Protein AF-A0A6C0AMF6-F1 (afdb_monomer_lite)

InterPro domains:
  IPR001173 Glycosyltransferase 2-like [PF00535] (11-75)
  IPR011990 Tetratricopeptide-like helical domain superfamily [G3DSA:1.25.40.10] (173-311)
  IPR011990 Tetratricopeptide-like helical domain superfamily [SSF48452] (192-302)
  IPR019734 Tetratricopeptide repeat [PS50005] (211-244)
  IPR019734 Tetratricopeptide repeat [SM00028] (211-244)
  IPR019734 Tetratricopeptide repeat [SM00028] (248-281)
  IPR029044 Nucleotide-diphospho-sugar transferases [G3DSA:3.90.550.10] (6-159)
  IPR029044 Nucleotide-diphospho-sugar transferases [SSF53448] (7-107)

Secondary structure (DSSP, 8-state):
---PPPEEEEEEEESS-TTTHHHHHHHHTTT-SEEEEEES---SSHHHHHHHHHHHTT--EEEEE-----HHHHHHHHHHHHHHHHHHTT--GGGEEEEE--TTEEEEESS--GGG--SSEEEEEEE-SS-EEEEEEEEETTS-EEEE-SSS-EEEE--TT-SS-----EEE--TTTEEEEE----TT-TTHHHHHHHHHHHHHHH-TT-HHHHHHHHHHHHHTT-HHHHHHHHHHHHHT---HHHHHHHHHHHHHHHHHTT-HHHHHHHHHHHHHH-TT--HHHHHHHHHHHHTT-HHHHHHHHHHHTTSPP-TT--SS--HHIIIIIHHHHHHHHHHHH-S-HHHHHHHHHHHHHH-TTSTTHHHHHHHGGGTPPBGGGGSEEEE-----BTTBEEEEEEEEEETTTEEEEEEEEESEEE-TT--EEEGGGPPEEEEEEEEEE-TTS-B-S--EE-----GGGGGG--SS-SEESEEEEEEEEETTEEEEEEEESTT-SSSSBEEEEEEEETTTTEEEEEEEEE-SS--SB----EEETTEEEEEETTEEEEEEEES-SS-TTEEEEEEEEEE---GGGGGEEE-S--EEETTEEEEEEEEEE-SSS-EEEEEEEEE-TT--EEEEBPPBBSSSSSSEEEEEEEEETTEEEEEEEETTEEEEEEEEEHHHIIIIIB-----

Sequence (683 aa):
MSKSKIKIILIAIVKNEEHIITRMLDSVIDLVDGICITDTGSTDTTVATIETFACKNNKPCIVYSEPWQNFGYNRSVSFHNSIEFCKRNRFDLEKTYGLLLDADMKLQTISFDRNVLTHDHYYIIQKSTTLEYYNTRLIRLNKPWTCIGVTHEYWMVKNVDDNKNSNVSLGKLEKTSILIIDLGDGGSKHDKFKRDIRLLESGIRDEPCNSRYYFYLAQSYRDTKDYYKAIDTYTKCIDLDDWSEQTWYCYYMISVCWLLLNKYDKFINSCLQAYKFRPSRAEPVYHLVKYLRIQKKYKKAAYYYEIGKSIPFPINDILFIEPDVYTHLFHYEYTIIQYYINKNRLLGLFTTIDYLNKYPDTGESNIVFNNMKYYIPRLLDYGKRIKLEIPNYKNFAASSISLVELYGDRYLGNIRYVNYTINDQGDYLTQNNETIKTLNACVVYDHHFNKLTDISFMKDNLHDLEHVKVETPRIIGIEDVRLFAYRSQIGYTASTVQYSYDDKIRIVNGIYDQISKQFLKNSRVRPPVETLCEKNWIVHKDTVIYKWYPLTLCSFEKLSDDIDIDKQLVVKHIIQTPEIFRYYRGSSNVYEWKGLLWIITHGVEYENPRKYFHQVVVMSLDFEIVNYSMPFYFDKYTIEYCLGLVIRNDYMYATVSSNDRNPFVCKIKLQYFENFLFIFKKN

Radius of gyration: 35.67 Å; chains: 1; bounding box: 81×70×98 Å

Organism: NCBI:txid1070528

pLDDT: mean 92.25, std 9.49, range [32.66, 98.69]

Foldseek 3Di:
DPPPAFAEEEQEEDEQLLPQQVQQCVQCLVPHQAYQYEYQDHPDCNVVSQVVSCVVSVHHYDYHYDHDDADQVSSLVSLVSVVVSCVVVVHDLQRYKYFYDYSQKHKDFQAADSVVPPFQWEWAWEDEPVDTDTATGIGRSVFSWTWDDSPPTHIAGDDPPDPDGDDTGYYYDDPNGMHMYRHPPGPCPPCVLVVLLVSLVVVCVVVVLPLVSLLVNLVSCVVVVVLVSSLVSLVSSLVSVDDLLSNLVSLLVNLVSCVVVVVVVSNLVSLVVSCVSPVLALVSLLVVLVVCVVVVVLVVSVVSLVSSQPRADDPPDDPPHDVCSNQQSSLLSVLSSCLSPPPQLLVSLLSLLVNCLRPVPDPCNVVSVVCNVSRFAAQCVFWDWFAAPDDADDLWFFFFWAWDDDPPQKIKIKTKIWNWFQDQQRDTHHVPPDQIEIWIWIFMAHNSNHTPDDTGTADQDPVLQNVQFDPDASYRGWALWFWDDEPPFIKTKTWDQGRDNPSATWIKIATCDNVNSYGPLIATEDEPDDDRHQDQWEDDHQWIQRAVAQGWIWGWADPDPPDSHYTYTGTDDGHHDRSVSVQKGFAEYWDADPQKTWGKIWGWDPHRQIFIWIKIFIAHPVRHTQWMWRIHHHHDRGPKGWYYWDDDPQWIWIWIGHRSHRIIIIIHGNVCRVPRTISDHPD

Structure (mmCIF, N/CA/C/O backbone):
data_AF-A0A6C0AMF6-F1
#
_entry.id   AF-A0A6C0AMF6-F1
#
loop_
_atom_site.group_PDB
_atom_site.id
_atom_site.type_symbol
_atom_site.label_atom_id
_atom_site.label_alt_id
_atom_site.label_comp_id
_atom_site.label_asym_id
_atom_site.label_entity_id
_atom_site.label_seq_id
_atom_site.pdbx_PDB_ins_code
_atom_site.Cartn_x
_atom_site.Cartn_y
_atom_site.Cartn_z
_atom_site.occupancy
_atom_site.B_iso_or_equiv
_atom_site.auth_seq_id
_atom_site.auth_comp_id
_atom_site.auth_asym_id
_atom_site.auth_atom_id
_atom_site.pdbx_PDB_model_num
ATOM 1 N N . MET A 1 1 ? 14.905 -44.202 -39.975 1.00 35.25 1 MET A N 1
ATOM 2 C CA . MET A 1 1 ? 15.471 -42.835 -39.933 1.00 35.25 1 MET A CA 1
ATOM 3 C C . MET A 1 1 ? 15.423 -42.360 -38.491 1.00 35.25 1 MET A C 1
ATOM 5 O O . MET A 1 1 ? 14.328 -42.218 -37.961 1.00 35.25 1 MET A O 1
ATOM 9 N N . SER A 1 2 ? 16.567 -42.225 -37.811 1.00 34.81 2 SER A N 1
ATOM 10 C CA . SER A 1 2 ? 16.577 -41.650 -36.461 1.00 34.81 2 SER A CA 1
ATOM 11 C C . SER A 1 2 ? 16.070 -40.209 -36.555 1.00 34.81 2 SER A C 1
ATOM 13 O O . SER A 1 2 ? 16.484 -39.464 -37.443 1.00 34.81 2 SER A O 1
ATOM 15 N N . LYS A 1 3 ? 15.122 -39.818 -35.693 1.00 42.66 3 LYS A N 1
ATOM 16 C CA . LYS A 1 3 ? 14.716 -38.412 -35.566 1.00 42.66 3 LYS A CA 1
ATOM 17 C C . LYS A 1 3 ? 15.987 -37.615 -35.262 1.00 42.66 3 LYS A C 1
ATOM 19 O O . LYS A 1 3 ? 16.564 -37.775 -34.190 1.00 42.66 3 LYS A O 1
ATOM 24 N N . SER A 1 4 ? 16.470 -36.821 -36.214 1.00 54.81 4 SER A N 1
ATOM 25 C CA . SER A 1 4 ? 17.646 -35.977 -35.998 1.00 54.81 4 SER A CA 1
ATOM 26 C C . SER A 1 4 ? 17.329 -34.999 -34.863 1.00 54.81 4 SER A C 1
ATOM 28 O O . SER A 1 4 ? 16.398 -34.200 -34.980 1.00 54.81 4 SER A O 1
ATOM 30 N N . LYS A 1 5 ? 18.064 -35.113 -33.759 1.00 84.38 5 LYS A N 1
ATOM 31 C CA . LYS A 1 5 ? 17.848 -34.366 -32.516 1.00 84.38 5 LYS A CA 1
ATOM 32 C C . LYS A 1 5 ? 18.146 -32.874 -32.720 1.00 84.38 5 LYS A C 1
ATOM 34 O O . LYS A 1 5 ? 19.202 -32.549 -33.259 1.00 84.38 5 LYS A O 1
ATOM 39 N N . ILE A 1 6 ? 17.244 -31.992 -32.272 1.00 95.19 6 ILE A N 1
ATOM 40 C CA . ILE A 1 6 ? 17.485 -30.538 -32.226 1.00 95.19 6 ILE A CA 1
ATOM 41 C C . ILE A 1 6 ? 18.705 -30.261 -31.343 1.00 95.19 6 ILE A C 1
ATOM 43 O O . ILE A 1 6 ? 18.809 -30.797 -30.231 1.00 95.19 6 ILE A O 1
ATOM 47 N N . LYS A 1 7 ? 19.612 -29.419 -31.840 1.00 97.19 7 LYS A N 1
ATOM 48 C CA . LYS A 1 7 ? 20.820 -28.999 -31.129 1.00 97.19 7 LYS A CA 1
ATOM 49 C C . LYS A 1 7 ? 20.735 -27.548 -30.683 1.00 97.19 7 LYS A C 1
ATOM 51 O O . LYS A 1 7 ? 20.135 -26.717 -31.362 1.00 97.19 7 LYS A O 1
ATOM 56 N N . ILE A 1 8 ? 21.364 -27.247 -29.554 1.00 98.00 8 ILE A N 1
ATOM 57 C CA . ILE A 1 8 ? 21.510 -25.884 -29.039 1.00 98.00 8 ILE A CA 1
ATOM 58 C C . ILE A 1 8 ? 22.991 -25.634 -28.780 1.00 98.00 8 ILE A C 1
ATOM 60 O O . ILE A 1 8 ? 23.634 -26.441 -28.120 1.00 98.00 8 ILE A O 1
ATOM 64 N N . ILE A 1 9 ? 23.542 -24.531 -29.274 1.00 98.19 9 ILE A N 1
ATOM 65 C CA . ILE A 1 9 ? 24.915 -24.114 -28.969 1.00 98.19 9 ILE A CA 1
ATOM 66 C C . ILE A 1 9 ? 24.898 -22.812 -28.179 1.00 98.19 9 ILE A C 1
ATOM 68 O O . ILE A 1 9 ? 24.081 -21.938 -28.456 1.00 98.19 9 ILE A O 1
ATOM 72 N N . LEU A 1 10 ? 25.789 -22.672 -27.202 1.00 98.56 10 LEU A N 1
ATOM 73 C CA . LEU A 1 10 ? 26.001 -21.388 -26.540 1.00 98.56 10 LEU A CA 1
ATOM 74 C C . LEU A 1 10 ? 26.748 -20.454 -27.495 1.00 98.56 10 LEU A C 1
ATOM 76 O O . LEU A 1 10 ? 27.794 -20.834 -28.017 1.00 98.56 10 LEU A O 1
ATOM 80 N N . ILE A 1 11 ? 26.229 -19.241 -27.673 1.00 98.44 11 ILE A N 1
ATOM 81 C CA . ILE A 1 11 ? 26.896 -18.130 -28.348 1.00 98.44 11 ILE A CA 1
ATOM 82 C C . ILE A 1 11 ? 27.011 -16.985 -27.346 1.00 98.44 11 ILE A C 1
ATOM 84 O O . ILE A 1 11 ? 26.003 -16.460 -26.870 1.00 98.44 11 ILE A O 1
ATOM 88 N N . ALA A 1 12 ? 28.244 -16.586 -27.053 1.00 97.12 12 ALA A N 1
ATOM 89 C CA . ALA A 1 12 ? 28.534 -15.454 -26.182 1.00 97.12 12 ALA A CA 1
ATOM 90 C C . ALA A 1 12 ? 29.716 -14.642 -26.719 1.00 97.12 12 ALA A C 1
ATOM 92 O O . ALA A 1 12 ? 30.576 -15.163 -27.436 1.00 97.12 12 ALA A O 1
ATOM 93 N N . ILE A 1 13 ? 29.754 -13.366 -26.347 1.00 96.25 13 ILE A N 1
ATOM 94 C CA . ILE A 1 13 ? 30.945 -12.521 -26.454 1.00 96.25 13 ILE A CA 1
ATOM 95 C C . ILE A 1 13 ? 31.471 -12.269 -25.041 1.00 96.25 13 ILE A C 1
ATOM 97 O O . ILE A 1 13 ? 30.674 -12.056 -24.129 1.00 96.25 13 ILE A O 1
ATOM 101 N N . VAL A 1 14 ? 32.786 -12.329 -24.839 1.00 95.69 14 VAL A N 1
ATOM 102 C CA . VAL A 1 14 ? 33.391 -12.180 -23.503 1.00 95.69 14 VAL A CA 1
ATOM 103 C C . VAL A 1 14 ? 34.606 -11.261 -23.538 1.00 95.69 14 VAL A C 1
ATOM 105 O O . VAL A 1 14 ? 35.242 -11.091 -24.584 1.00 95.69 14 VAL A O 1
ATOM 108 N N . LYS A 1 15 ? 34.904 -10.650 -22.389 1.00 94.12 15 LYS A N 1
ATOM 109 C CA . LYS A 1 15 ? 36.160 -9.949 -22.125 1.00 94.12 15 LYS A CA 1
ATOM 110 C C . LYS A 1 15 ? 36.400 -9.842 -20.626 1.00 94.12 15 LYS A C 1
ATOM 112 O O . LYS A 1 15 ? 35.666 -9.121 -19.961 1.00 94.12 15 LYS A O 1
ATOM 117 N N . ASN A 1 16 ? 37.466 -10.462 -20.139 1.00 93.94 16 ASN A N 1
ATOM 118 C CA . ASN A 1 16 ? 37.886 -10.404 -18.740 1.00 93.94 16 ASN A CA 1
ATOM 119 C C . ASN A 1 16 ? 36.768 -10.765 -17.739 1.00 93.94 16 ASN A C 1
ATOM 121 O O . ASN A 1 16 ? 36.394 -9.955 -16.893 1.00 93.94 16 ASN A O 1
ATOM 125 N N . GLU A 1 17 ? 36.190 -11.956 -17.883 1.00 94.38 17 GLU A N 1
ATOM 126 C CA . GLU A 1 17 ? 35.068 -12.448 -17.077 1.00 94.38 17 GLU A CA 1
ATOM 127 C C . GLU A 1 17 ? 35.466 -13.658 -16.207 1.00 94.38 17 GLU A C 1
ATOM 129 O O . GLU A 1 17 ? 34.606 -14.461 -15.833 1.00 94.38 17 GLU A O 1
ATOM 134 N N . GLU A 1 18 ? 36.753 -13.822 -15.866 1.00 92.81 18 GLU A N 1
ATOM 135 C CA . GLU A 1 18 ? 37.264 -15.011 -15.159 1.00 92.81 18 GLU A CA 1
ATOM 136 C C . GLU A 1 18 ? 36.521 -15.308 -13.845 1.00 92.81 18 GLU A C 1
ATOM 138 O O . GLU A 1 18 ? 36.325 -16.467 -13.479 1.00 92.81 18 GLU A O 1
ATOM 143 N N . HIS A 1 19 ? 36.038 -14.266 -13.163 1.00 91.88 19 HIS A N 1
ATOM 144 C CA . HIS A 1 19 ? 35.334 -14.380 -11.886 1.00 91.88 19 HIS A CA 1
ATOM 145 C C . HIS A 1 19 ? 33.897 -14.903 -12.003 1.00 91.88 19 HIS A C 1
ATOM 147 O O . HIS A 1 19 ? 33.352 -15.394 -11.014 1.00 91.88 19 HIS A O 1
ATOM 153 N N . ILE A 1 20 ? 33.263 -14.783 -13.175 1.00 93.62 20 ILE A N 1
ATOM 154 C CA . ILE A 1 20 ? 31.831 -15.078 -13.341 1.00 93.62 20 ILE A CA 1
ATOM 155 C C . ILE A 1 20 ? 31.520 -16.067 -14.467 1.00 93.62 20 ILE A C 1
ATOM 157 O O . ILE A 1 20 ? 30.432 -16.646 -14.474 1.00 93.62 20 ILE A O 1
ATOM 161 N N . ILE A 1 21 ? 32.450 -16.304 -15.397 1.00 95.81 21 ILE A N 1
ATOM 162 C CA . ILE A 1 21 ? 32.185 -17.073 -16.620 1.00 95.81 21 ILE A CA 1
ATOM 163 C C . ILE A 1 21 ? 31.711 -18.505 -16.339 1.00 95.81 21 ILE A C 1
ATOM 165 O O . ILE A 1 21 ? 30.806 -19.007 -17.008 1.00 95.81 21 ILE A O 1
ATOM 169 N N . THR A 1 22 ? 32.256 -19.151 -15.305 1.00 96.38 22 THR A N 1
ATOM 170 C CA . THR A 1 22 ? 31.881 -20.516 -14.905 1.00 96.38 22 THR A CA 1
ATOM 171 C C . THR A 1 22 ? 30.421 -20.610 -14.481 1.00 96.38 22 THR A C 1
ATOM 173 O O . THR A 1 22 ? 29.752 -21.567 -14.848 1.00 96.38 22 THR A O 1
ATOM 176 N N . ARG A 1 23 ? 29.875 -19.583 -13.820 1.00 96.56 23 ARG A N 1
ATOM 177 C CA . ARG A 1 23 ? 28.468 -19.541 -13.392 1.00 96.56 23 ARG A CA 1
ATOM 178 C C . ARG A 1 23 ? 27.498 -19.553 -14.575 1.00 96.56 23 ARG A C 1
ATOM 180 O O . ARG A 1 23 ? 26.473 -20.235 -14.510 1.00 96.56 23 ARG A O 1
ATOM 187 N N . MET A 1 24 ? 27.796 -18.803 -15.639 1.00 97.25 24 MET A N 1
ATOM 188 C CA . MET A 1 24 ? 27.002 -18.843 -16.873 1.00 97.25 24 MET A CA 1
ATOM 189 C C . MET A 1 24 ? 27.111 -20.232 -17.515 1.00 97.25 24 MET A C 1
ATOM 191 O O . MET A 1 24 ? 26.087 -20.824 -17.860 1.00 97.25 24 MET A O 1
ATOM 195 N N . LEU A 1 25 ? 28.330 -20.771 -17.633 1.00 97.94 25 LEU A N 1
ATOM 196 C CA . LEU A 1 25 ? 28.577 -22.079 -18.244 1.00 97.94 25 LEU A CA 1
ATOM 197 C C . LEU A 1 25 ? 27.867 -23.219 -17.497 1.00 97.94 25 LEU A C 1
ATOM 199 O O . LEU A 1 25 ? 27.163 -24.003 -18.131 1.00 97.94 25 LEU A O 1
ATOM 203 N N . ASP A 1 26 ? 27.964 -23.261 -16.166 1.00 97.69 26 ASP A N 1
ATOM 204 C CA . ASP A 1 26 ? 27.256 -24.215 -15.301 1.00 97.69 26 ASP A CA 1
ATOM 205 C C . ASP A 1 26 ? 25.743 -24.188 -15.545 1.00 97.69 26 ASP A C 1
ATOM 207 O O . ASP A 1 26 ? 25.082 -25.221 -15.541 1.00 97.69 26 ASP A O 1
ATOM 211 N N . SER A 1 27 ? 25.177 -23.007 -15.805 1.00 97.44 27 SER A N 1
ATOM 212 C CA . SER A 1 27 ? 23.733 -22.852 -16.003 1.00 97.44 27 SER A CA 1
ATOM 213 C C . SER A 1 27 ? 23.206 -23.411 -17.326 1.00 97.44 27 SER A C 1
ATOM 215 O O . SER A 1 27 ? 22.004 -23.644 -17.463 1.00 97.44 27 SER A O 1
ATOM 217 N N . VAL A 1 28 ? 24.087 -23.630 -18.307 1.00 97.06 28 VAL A N 1
ATOM 218 C CA . VAL A 1 28 ? 23.703 -24.082 -19.652 1.00 97.06 28 VAL A CA 1
ATOM 219 C C . VAL A 1 28 ? 24.264 -25.447 -20.027 1.00 97.06 28 VAL A C 1
ATOM 221 O O . VAL A 1 28 ? 23.858 -25.995 -21.052 1.00 97.06 28 VAL A O 1
ATOM 224 N N . ILE A 1 29 ? 25.191 -26.000 -19.241 1.00 96.69 29 ILE A N 1
ATOM 225 C CA . ILE A 1 29 ? 26.020 -27.138 -19.655 1.00 96.69 29 ILE A CA 1
ATOM 226 C C . ILE A 1 29 ? 25.213 -28.396 -19.998 1.00 96.69 29 ILE A C 1
ATOM 228 O O . ILE A 1 29 ? 25.514 -29.086 -20.978 1.00 96.69 29 ILE A O 1
ATOM 232 N N . ASP A 1 30 ? 24.135 -28.650 -19.260 1.00 94.19 30 ASP A N 1
ATOM 233 C CA . ASP A 1 30 ? 23.237 -29.785 -19.497 1.00 94.19 30 ASP A CA 1
ATOM 234 C C . ASP A 1 30 ? 22.351 -29.582 -20.733 1.00 94.19 30 ASP A C 1
ATOM 236 O O . ASP A 1 30 ? 21.895 -30.543 -21.359 1.00 94.19 30 ASP A O 1
ATOM 240 N N . LEU A 1 31 ? 22.133 -28.325 -21.129 1.00 95.38 31 LEU A N 1
ATOM 241 C CA . LEU A 1 31 ? 21.295 -27.974 -22.265 1.00 95.38 31 LEU A CA 1
ATOM 242 C C . LEU A 1 31 ? 22.077 -27.950 -23.581 1.00 95.38 31 LEU A C 1
ATOM 244 O O . LEU A 1 31 ? 21.570 -28.426 -24.598 1.00 95.38 31 LEU A O 1
ATOM 248 N N . VAL A 1 32 ? 23.282 -27.387 -23.593 1.00 97.44 32 VAL A N 1
ATOM 249 C CA . VAL A 1 32 ? 23.996 -27.109 -24.845 1.00 97.44 32 VAL A CA 1
ATOM 250 C C . VAL A 1 32 ? 24.757 -28.327 -25.369 1.00 97.44 32 VAL A C 1
ATOM 252 O O . VAL A 1 32 ? 25.348 -29.111 -24.627 1.00 97.44 32 VAL A O 1
ATOM 255 N N . ASP A 1 33 ? 24.759 -28.478 -26.686 1.00 97.88 33 ASP A N 1
ATOM 256 C CA . ASP A 1 33 ? 25.508 -29.481 -27.443 1.00 97.88 33 ASP A CA 1
ATOM 257 C C . ASP A 1 33 ? 26.903 -28.976 -27.854 1.00 97.88 33 ASP A C 1
ATOM 259 O O . ASP A 1 33 ? 27.711 -29.751 -28.363 1.00 97.88 33 ASP A O 1
ATOM 263 N N . GLY A 1 34 ? 27.190 -27.687 -27.647 1.00 97.75 34 GLY A N 1
ATOM 264 C CA . GLY A 1 34 ? 28.480 -27.070 -27.938 1.00 97.75 34 GLY A CA 1
ATOM 265 C C . GLY A 1 34 ? 28.592 -25.647 -27.393 1.00 97.75 34 GLY A C 1
ATOM 266 O O . GLY A 1 34 ? 27.583 -24.992 -27.126 1.00 97.75 34 GLY A O 1
ATOM 267 N N . ILE A 1 35 ? 29.829 -25.184 -27.227 1.00 98.56 35 ILE A N 1
ATOM 268 C CA . ILE A 1 35 ? 30.170 -23.859 -26.702 1.00 98.56 35 ILE A CA 1
ATOM 269 C C . ILE A 1 35 ? 30.962 -23.101 -27.773 1.00 98.56 35 ILE A C 1
ATOM 271 O O . ILE A 1 35 ? 32.062 -23.502 -28.145 1.00 98.56 35 ILE A O 1
ATOM 275 N N . CYS A 1 36 ? 30.399 -22.009 -28.285 1.00 98.38 36 CYS A N 1
ATOM 276 C CA . CYS A 1 36 ? 31.049 -21.135 -29.255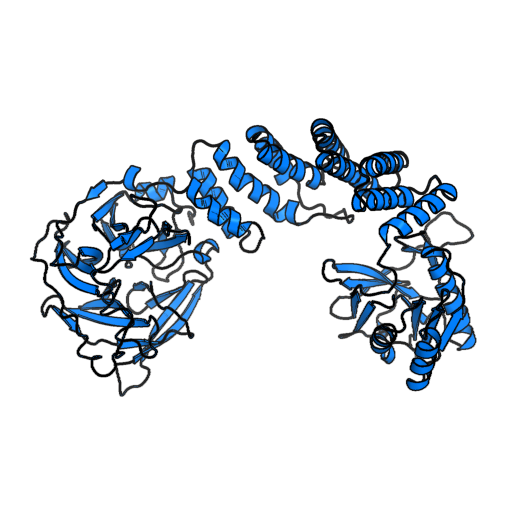 1.00 98.38 36 CYS A CA 1
ATOM 277 C C . CYS A 1 36 ? 31.134 -19.726 -28.670 1.00 98.38 36 CYS A C 1
ATOM 279 O O . CYS A 1 36 ? 30.153 -18.984 -28.651 1.00 98.38 36 CYS A O 1
ATOM 281 N N . ILE A 1 37 ? 32.310 -19.353 -28.180 1.00 98.19 37 ILE A N 1
ATOM 282 C CA . ILE A 1 37 ? 32.526 -18.049 -27.549 1.00 98.19 37 ILE A CA 1
ATOM 283 C C . ILE A 1 37 ? 33.450 -17.217 -28.430 1.00 98.19 37 ILE A C 1
ATOM 285 O O . ILE A 1 37 ? 34.382 -17.736 -29.035 1.00 98.19 37 ILE A O 1
ATOM 289 N N . THR A 1 38 ? 33.165 -15.923 -28.543 1.00 98.25 38 THR A N 1
ATOM 290 C CA . THR A 1 38 ? 34.060 -14.956 -29.185 1.00 98.25 38 THR A CA 1
ATOM 291 C C . THR A 1 38 ? 34.662 -14.064 -28.107 1.00 98.25 38 THR A C 1
ATOM 293 O O . THR A 1 38 ? 33.976 -13.236 -27.509 1.00 98.25 38 THR A O 1
ATOM 296 N N . ASP A 1 39 ? 35.940 -14.278 -27.829 1.00 97.38 39 ASP A N 1
ATOM 297 C CA . ASP A 1 39 ? 36.740 -13.446 -26.951 1.00 97.38 39 ASP A CA 1
ATOM 298 C C . ASP A 1 39 ? 37.119 -12.141 -27.651 1.00 97.38 39 ASP A C 1
ATOM 300 O O . ASP A 1 39 ? 37.615 -12.147 -28.779 1.00 97.38 39 ASP A O 1
ATOM 304 N N . THR A 1 40 ? 36.890 -11.022 -26.966 1.00 96.19 40 THR A N 1
ATOM 305 C CA . THR A 1 40 ? 37.104 -9.679 -27.523 1.00 96.19 40 THR A CA 1
ATOM 306 C C . THR A 1 40 ? 38.387 -9.007 -27.028 1.00 96.19 40 THR A C 1
ATOM 308 O O . THR A 1 40 ? 38.508 -7.774 -27.004 1.00 96.19 40 THR A O 1
ATOM 311 N N . GLY A 1 41 ? 39.360 -9.833 -26.629 1.00 94.81 41 GLY A N 1
ATOM 312 C CA . GLY A 1 41 ? 40.662 -9.430 -26.111 1.00 94.81 41 GLY A CA 1
ATOM 313 C C . GLY A 1 41 ? 40.745 -9.534 -24.592 1.00 94.81 41 GLY A C 1
ATOM 314 O O . GLY A 1 41 ? 41.060 -8.532 -23.941 1.00 94.81 41 GLY A O 1
ATOM 315 N N . SER A 1 42 ? 40.430 -10.706 -24.028 1.00 94.88 42 SER A N 1
ATOM 316 C CA . SER A 1 42 ? 40.708 -10.988 -22.616 1.00 94.88 42 SER A CA 1
ATOM 317 C C . SER A 1 42 ? 42.214 -11.060 -22.364 1.00 94.88 42 SER A C 1
ATOM 319 O O . SER A 1 42 ? 42.978 -11.603 -23.160 1.00 94.88 42 SER A O 1
ATOM 321 N N . THR A 1 43 ? 42.638 -10.511 -21.233 1.00 94.81 43 THR A N 1
ATOM 322 C CA . THR A 1 43 ? 44.020 -10.522 -20.733 1.00 94.81 43 THR A CA 1
ATOM 323 C C . THR A 1 43 ? 44.165 -11.332 -19.445 1.00 94.81 43 THR A C 1
ATOM 325 O O . THR A 1 43 ? 45.271 -11.465 -18.929 1.00 94.81 43 THR A O 1
ATOM 328 N N . ASP A 1 44 ? 43.050 -11.812 -18.900 1.00 94.75 44 ASP A N 1
ATOM 329 C CA . ASP A 1 44 ? 42.967 -12.635 -17.698 1.00 94.75 44 ASP A CA 1
ATOM 330 C C . ASP A 1 44 ? 42.818 -14.131 -18.052 1.00 94.75 44 ASP A C 1
ATOM 332 O O . ASP A 1 44 ? 43.059 -14.550 -19.189 1.00 94.75 44 ASP A O 1
ATOM 336 N N . THR A 1 45 ? 42.413 -14.964 -17.089 1.00 96.44 45 THR A N 1
ATOM 337 C CA . THR A 1 45 ? 42.281 -16.413 -17.302 1.00 96.44 45 THR A CA 1
ATOM 338 C C . THR A 1 45 ? 40.956 -16.848 -17.946 1.00 96.44 45 THR A C 1
ATOM 340 O O . THR A 1 45 ? 40.684 -18.051 -18.020 1.00 96.44 45 THR A O 1
ATOM 343 N N . THR A 1 46 ? 40.129 -15.924 -18.459 1.00 96.50 46 THR A N 1
ATOM 344 C CA . THR A 1 46 ? 38.788 -16.220 -19.010 1.00 96.50 46 THR A CA 1
ATOM 345 C C . THR A 1 46 ? 38.812 -17.317 -20.073 1.00 96.50 46 THR A C 1
ATOM 347 O O . THR A 1 46 ? 38.063 -18.290 -19.973 1.00 96.50 46 THR A O 1
ATOM 350 N N . VAL A 1 47 ? 39.690 -17.194 -21.077 1.00 97.38 47 VAL A N 1
ATOM 351 C CA . VAL A 1 47 ? 39.773 -18.145 -22.202 1.00 97.38 47 VAL A CA 1
ATOM 352 C C . VAL A 1 47 ? 40.152 -19.542 -21.708 1.00 97.38 47 VAL A C 1
ATOM 354 O O . VAL A 1 47 ? 39.430 -20.506 -21.967 1.00 97.38 47 VAL A O 1
ATOM 357 N N . ALA A 1 48 ? 41.222 -19.640 -20.913 1.00 97.50 48 ALA A N 1
ATOM 358 C CA . ALA A 1 48 ? 41.683 -20.906 -20.343 1.00 97.50 48 ALA A CA 1
ATOM 359 C C . ALA A 1 48 ? 40.617 -21.560 -19.447 1.00 97.50 48 ALA A C 1
ATOM 361 O O . ALA A 1 48 ? 40.452 -22.784 -19.451 1.00 97.50 48 ALA A O 1
ATOM 362 N N . THR A 1 49 ? 39.857 -20.749 -18.706 1.00 97.75 49 THR A N 1
ATOM 363 C CA . THR A 1 49 ? 38.759 -21.211 -17.850 1.00 97.75 49 THR A CA 1
ATOM 364 C C . THR A 1 49 ? 37.630 -21.831 -18.674 1.00 97.75 49 THR A C 1
ATOM 366 O O . THR A 1 49 ? 37.166 -22.921 -18.337 1.00 97.75 49 THR A O 1
ATOM 369 N N . ILE A 1 50 ? 37.221 -21.196 -19.780 1.00 98.00 50 ILE A N 1
ATOM 370 C CA . ILE A 1 50 ? 36.193 -21.725 -20.694 1.00 98.00 50 ILE A CA 1
ATOM 371 C C . ILE A 1 50 ? 36.627 -23.072 -21.284 1.00 98.00 50 ILE A C 1
ATOM 373 O O . ILE A 1 50 ? 35.862 -24.039 -21.255 1.00 98.00 50 ILE A O 1
ATOM 377 N N . GLU A 1 51 ? 37.852 -23.152 -21.806 1.00 97.25 51 GLU A N 1
ATOM 378 C CA . GLU A 1 51 ? 38.368 -24.361 -22.457 1.00 97.25 51 GLU A CA 1
ATOM 379 C C . GLU A 1 51 ? 38.496 -25.525 -21.469 1.00 97.25 51 GLU A C 1
ATOM 381 O O . GLU A 1 51 ? 38.041 -26.640 -21.745 1.00 97.25 51 GLU A O 1
ATOM 386 N N . THR A 1 52 ? 39.033 -25.252 -20.276 1.00 97.44 52 THR A N 1
ATOM 387 C CA . THR A 1 52 ? 39.139 -26.237 -19.191 1.00 97.44 52 THR A CA 1
ATOM 388 C C . THR A 1 52 ? 37.758 -26.734 -18.765 1.00 97.44 52 THR A C 1
ATOM 390 O O . THR A 1 52 ? 37.551 -27.939 -18.593 1.00 97.44 52 THR A O 1
ATOM 393 N N . PHE A 1 53 ? 36.789 -25.825 -18.634 1.00 97.81 53 PHE A N 1
ATOM 394 C CA . PHE A 1 53 ? 35.417 -26.161 -18.268 1.00 97.81 53 PHE A CA 1
ATOM 395 C C . PHE A 1 53 ? 34.744 -27.060 -19.312 1.00 97.81 53 PHE A C 1
ATOM 397 O O . PHE A 1 53 ? 34.126 -28.069 -18.961 1.00 97.81 53 PHE A O 1
ATOM 404 N N . ALA A 1 54 ? 34.868 -26.721 -20.596 1.00 96.75 54 ALA A N 1
ATOM 405 C CA . ALA A 1 54 ? 34.283 -27.504 -21.677 1.00 96.75 54 ALA A CA 1
ATOM 406 C C . ALA A 1 54 ? 34.912 -28.899 -21.790 1.00 96.75 54 ALA A C 1
ATOM 408 O O . ALA A 1 54 ? 34.186 -29.883 -21.953 1.00 96.75 54 ALA A O 1
ATOM 409 N N . CYS A 1 55 ? 36.238 -28.988 -21.634 1.00 96.50 55 CYS A N 1
ATOM 410 C CA . CYS A 1 55 ? 36.975 -30.249 -21.605 1.00 96.50 55 CYS A CA 1
ATOM 411 C C . CYS A 1 55 ? 36.478 -31.153 -20.466 1.00 96.50 55 CYS A C 1
ATOM 413 O O . CYS A 1 55 ? 36.076 -32.290 -20.708 1.00 96.50 55 CYS A O 1
ATOM 415 N N . LYS A 1 56 ? 36.383 -30.616 -19.241 1.00 97.38 56 LYS A N 1
ATOM 416 C CA . LYS A 1 56 ? 35.869 -31.339 -18.064 1.00 97.38 56 LYS A CA 1
ATOM 417 C C . LYS A 1 56 ? 34.454 -31.896 -18.274 1.00 97.38 56 LYS A C 1
ATOM 419 O O . LYS A 1 56 ? 34.134 -32.961 -17.754 1.00 97.38 56 LYS A O 1
ATOM 424 N N . ASN A 1 57 ? 33.615 -31.188 -19.029 1.00 97.31 57 ASN A N 1
ATOM 425 C CA . ASN A 1 57 ? 32.217 -31.552 -19.276 1.00 97.31 57 ASN A CA 1
ATOM 426 C C . ASN A 1 57 ? 31.985 -32.268 -20.621 1.00 97.31 57 ASN A C 1
ATOM 428 O O . ASN A 1 57 ? 30.834 -32.456 -21.022 1.00 97.31 57 ASN A O 1
ATOM 432 N N . ASN A 1 58 ? 33.050 -32.672 -21.324 1.00 96.31 58 ASN A N 1
ATOM 433 C CA . ASN A 1 58 ? 32.988 -33.358 -22.620 1.00 96.31 58 ASN A CA 1
ATOM 434 C C . ASN A 1 58 ? 32.127 -32.626 -23.668 1.00 96.31 58 ASN A C 1
ATOM 436 O O . ASN A 1 58 ? 31.343 -33.248 -24.392 1.00 96.31 58 ASN A O 1
ATOM 440 N N . LYS A 1 59 ? 32.249 -31.295 -23.753 1.00 96.31 59 LYS A N 1
ATOM 441 C CA . LYS A 1 59 ? 31.545 -30.488 -24.760 1.00 96.31 59 LYS A CA 1
ATOM 442 C C . LYS A 1 59 ? 32.493 -29.998 -25.852 1.00 96.31 59 LYS A C 1
ATOM 444 O O . LYS A 1 59 ? 33.556 -29.472 -25.525 1.00 96.31 59 LYS A O 1
ATOM 449 N N . PRO A 1 60 ? 32.099 -30.071 -27.138 1.00 97.50 60 PRO A N 1
ATOM 450 C CA . PRO A 1 60 ? 32.805 -29.363 -28.197 1.00 97.50 60 PRO A CA 1
ATOM 451 C C . PRO A 1 60 ? 32.839 -27.863 -27.893 1.00 97.50 60 PRO A C 1
ATOM 453 O O . PRO A 1 60 ? 31.794 -27.258 -27.640 1.00 97.50 60 PRO A O 1
ATOM 456 N N . CYS A 1 61 ? 34.031 -27.272 -27.914 1.00 97.94 61 CYS A N 1
ATOM 457 C CA . CYS A 1 61 ? 34.234 -25.870 -27.579 1.00 97.94 61 CYS A CA 1
ATOM 458 C C . CYS A 1 61 ? 35.256 -25.224 -28.507 1.00 97.94 61 CYS A C 1
ATOM 460 O O . CYS A 1 61 ? 36.289 -25.823 -28.801 1.00 97.94 61 CYS A O 1
ATOM 462 N N . ILE A 1 62 ? 34.958 -24.007 -28.960 1.00 98.06 62 ILE A N 1
ATOM 463 C CA . ILE A 1 62 ? 35.926 -23.128 -29.615 1.00 98.06 62 ILE A CA 1
ATOM 464 C C . ILE A 1 62 ? 35.754 -21.725 -29.039 1.00 98.06 62 ILE A C 1
ATOM 466 O O . ILE A 1 62 ? 34.640 -21.191 -29.014 1.00 98.06 62 ILE A O 1
ATOM 470 N N . VAL A 1 63 ? 36.869 -21.135 -28.608 1.00 97.94 63 VAL A N 1
ATOM 471 C CA . VAL A 1 63 ? 36.960 -19.713 -28.284 1.00 97.94 63 VAL A CA 1
ATOM 472 C C . VAL A 1 63 ? 37.665 -19.015 -29.444 1.00 97.94 63 VAL A C 1
ATOM 474 O O . VAL A 1 63 ? 38.851 -19.218 -29.683 1.00 97.94 63 VAL A O 1
ATOM 477 N N . TYR A 1 64 ? 36.912 -18.241 -30.217 1.00 98.06 64 TYR A N 1
ATOM 478 C CA . TYR A 1 64 ? 37.453 -17.396 -31.280 1.00 98.06 64 TYR A CA 1
ATOM 479 C C . TYR A 1 64 ? 37.992 -16.103 -30.674 1.00 98.06 64 TYR A C 1
ATOM 481 O O . TYR A 1 64 ? 37.425 -15.617 -29.702 1.00 98.06 64 TYR A O 1
ATOM 489 N N . SER A 1 65 ? 39.036 -15.523 -31.260 1.00 96.94 65 SER A N 1
ATOM 490 C CA . SER A 1 65 ? 39.517 -14.190 -30.887 1.00 96.94 65 SER A CA 1
ATOM 491 C C . SER A 1 65 ? 39.141 -13.195 -31.980 1.00 96.94 65 SER A C 1
ATOM 493 O O . SER A 1 65 ? 39.465 -13.422 -33.144 1.00 96.94 65 SER A O 1
ATOM 495 N N . GLU A 1 66 ? 38.448 -12.121 -31.608 1.00 97.12 66 GLU A N 1
ATOM 496 C CA . GLU A 1 66 ? 38.068 -11.025 -32.504 1.00 97.12 66 GLU A CA 1
ATOM 497 C C . GLU A 1 66 ? 38.259 -9.690 -31.774 1.00 97.12 66 GLU A C 1
ATOM 499 O O . GLU A 1 66 ? 37.662 -9.503 -30.715 1.00 97.12 66 GLU A O 1
ATOM 504 N N . PRO A 1 67 ? 39.023 -8.720 -32.301 1.00 95.06 67 PRO A N 1
ATOM 505 C CA . PRO A 1 67 ? 39.162 -7.418 -31.658 1.00 95.06 67 PRO A CA 1
ATOM 506 C C . PRO A 1 67 ? 37.812 -6.738 -31.380 1.00 95.06 67 PRO A C 1
ATOM 508 O O . PRO A 1 67 ? 36.889 -6.749 -32.198 1.00 95.06 67 PRO A O 1
ATOM 511 N N . TRP A 1 68 ? 37.685 -6.118 -30.205 1.00 93.69 68 TRP A N 1
ATOM 512 C CA . TRP A 1 68 ? 36.493 -5.343 -29.869 1.00 93.69 68 TRP A CA 1
ATOM 513 C C . TRP A 1 68 ? 36.330 -4.129 -30.794 1.00 93.69 68 TRP A C 1
ATOM 515 O O . TRP A 1 68 ? 37.235 -3.299 -30.892 1.00 93.69 68 TRP A O 1
ATOM 525 N N . GLN A 1 69 ? 35.142 -3.978 -31.381 1.00 91.25 69 GLN A N 1
ATOM 526 C CA . GLN A 1 69 ? 34.736 -2.797 -32.141 1.00 91.25 69 GLN A CA 1
ATOM 527 C C . GLN A 1 69 ? 33.470 -2.171 -31.540 1.00 91.25 69 GLN A C 1
ATOM 529 O O . GLN A 1 69 ? 33.500 -1.026 -31.090 1.00 91.25 69 GLN A O 1
ATOM 534 N N . ASN A 1 70 ? 32.361 -2.914 -31.505 1.00 91.56 70 ASN A N 1
ATOM 535 C CA . ASN A 1 70 ? 31.106 -2.524 -30.854 1.00 91.56 70 ASN A CA 1
ATOM 536 C C . ASN A 1 70 ? 30.195 -3.752 -30.650 1.00 91.56 70 ASN A C 1
ATOM 538 O O . ASN A 1 70 ? 30.460 -4.824 -31.195 1.00 91.56 70 ASN A O 1
ATOM 542 N N . PHE A 1 71 ? 29.101 -3.598 -29.893 1.00 92.19 71 PHE A N 1
ATOM 543 C CA . PHE A 1 71 ? 28.222 -4.722 -29.544 1.00 92.19 71 PHE A CA 1
ATOM 544 C C . PHE A 1 71 ? 27.614 -5.414 -30.774 1.00 92.19 71 PHE A C 1
ATOM 546 O O . PHE A 1 71 ? 27.747 -6.631 -30.905 1.00 92.19 71 PHE A O 1
ATOM 553 N N . GLY A 1 72 ? 26.997 -4.669 -31.695 1.00 92.94 72 GLY A N 1
ATOM 554 C CA . GLY A 1 72 ? 26.376 -5.235 -32.897 1.00 92.94 72 GLY A CA 1
ATOM 555 C C . GLY A 1 72 ? 27.373 -5.943 -33.818 1.00 92.94 72 GLY A C 1
ATOM 556 O O . GLY A 1 72 ? 27.114 -7.063 -34.265 1.00 92.94 72 GLY A O 1
ATOM 557 N N . TYR A 1 73 ? 28.547 -5.348 -34.043 1.00 94.81 73 TYR A N 1
ATOM 558 C CA . TYR A 1 73 ? 29.618 -5.952 -34.835 1.00 94.81 73 TYR A CA 1
ATOM 559 C C . TYR A 1 73 ? 30.098 -7.260 -34.204 1.00 94.81 73 TYR A C 1
ATOM 561 O O . TYR A 1 73 ? 29.994 -8.315 -34.827 1.00 94.81 73 TYR A O 1
ATOM 569 N N . ASN A 1 74 ? 30.558 -7.229 -32.949 1.00 96.38 74 ASN A N 1
ATOM 570 C CA . ASN A 1 74 ? 31.155 -8.406 -32.318 1.00 96.38 74 ASN A CA 1
ATOM 571 C C . ASN A 1 74 ? 30.127 -9.530 -32.095 1.00 96.38 74 ASN A C 1
ATOM 573 O O . ASN A 1 74 ? 30.480 -10.702 -32.219 1.00 96.38 74 ASN A O 1
ATOM 577 N N . ARG A 1 75 ? 28.846 -9.214 -31.844 1.00 95.81 75 ARG A N 1
ATOM 578 C CA . ARG A 1 75 ? 27.772 -10.226 -31.831 1.00 95.81 75 ARG A CA 1
ATOM 579 C C . ARG A 1 75 ? 27.475 -10.782 -33.225 1.00 95.81 75 ARG A C 1
ATOM 581 O O . ARG A 1 75 ? 27.235 -11.976 -33.367 1.00 95.81 75 ARG A O 1
ATOM 588 N N . SER A 1 76 ? 27.522 -9.957 -34.269 1.00 96.38 76 SER A N 1
ATOM 589 C CA . SER A 1 76 ? 27.402 -10.458 -35.643 1.00 96.38 76 SER A CA 1
ATOM 590 C C . SER A 1 76 ? 28.562 -11.395 -35.982 1.00 96.38 76 SER A C 1
ATOM 592 O O . SER A 1 76 ? 28.336 -12.464 -36.542 1.00 96.38 76 SER A O 1
ATOM 594 N N . VAL A 1 77 ? 29.795 -11.064 -35.590 1.00 97.31 77 VAL A N 1
ATOM 595 C CA . VAL A 1 77 ? 30.951 -11.962 -35.747 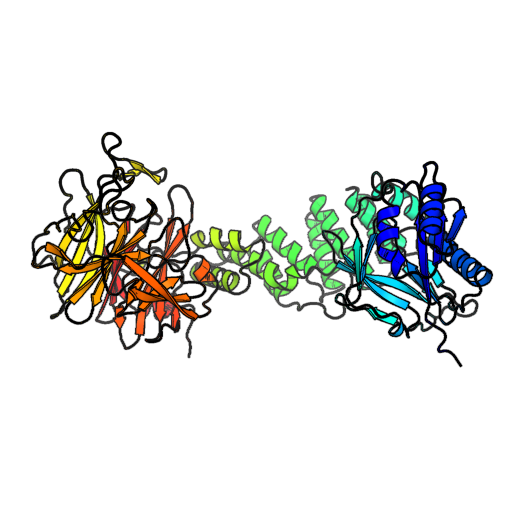1.00 97.31 77 VAL A CA 1
ATOM 596 C C . VAL A 1 77 ? 30.760 -13.258 -34.956 1.00 97.31 77 VAL A C 1
ATOM 598 O O . VAL A 1 77 ? 30.985 -14.334 -35.507 1.00 97.31 77 VAL A O 1
ATOM 601 N N . SER A 1 78 ? 30.265 -13.200 -33.714 1.00 97.50 78 SER A N 1
ATOM 602 C CA . SER A 1 78 ? 30.029 -14.416 -32.923 1.00 97.50 78 SER A CA 1
ATOM 603 C C . SER A 1 78 ? 28.984 -15.343 -33.551 1.00 97.50 78 SER A C 1
ATOM 605 O O . SER A 1 78 ? 29.142 -16.565 -33.501 1.00 97.50 78 SER A O 1
ATOM 607 N N . PHE A 1 79 ? 27.975 -14.790 -34.232 1.00 97.50 79 PHE A N 1
ATOM 608 C CA . PHE A 1 79 ? 27.057 -15.575 -35.055 1.00 97.50 79 PHE A CA 1
ATOM 609 C C . PHE A 1 79 ? 27.780 -16.273 -36.220 1.00 97.50 79 PHE A C 1
ATOM 611 O O . PHE A 1 79 ? 27.632 -17.485 -36.376 1.00 97.50 79 PHE A O 1
ATOM 618 N N . HIS A 1 80 ? 28.608 -15.570 -36.998 1.00 96.94 80 HIS A N 1
ATOM 619 C CA . HIS A 1 80 ? 29.371 -16.187 -38.097 1.00 96.94 80 HIS A CA 1
ATOM 620 C C . HIS A 1 80 ? 30.335 -17.275 -37.597 1.00 96.94 80 HIS A C 1
ATOM 622 O O . HIS A 1 80 ? 30.391 -18.365 -38.169 1.00 96.94 80 HIS A O 1
ATOM 628 N N . ASN A 1 81 ? 31.018 -17.030 -36.476 1.00 97.88 81 ASN A N 1
ATOM 629 C CA . ASN A 1 81 ? 31.859 -18.020 -35.801 1.00 97.88 81 ASN A CA 1
ATOM 630 C C . ASN A 1 81 ? 31.064 -19.277 -35.428 1.00 97.88 81 ASN A C 1
ATOM 632 O O . ASN A 1 81 ? 31.551 -20.395 -35.589 1.00 97.88 81 ASN A O 1
ATOM 636 N N . SER A 1 82 ? 29.809 -19.109 -35.004 1.00 97.81 82 SER A N 1
ATOM 637 C CA . SER A 1 82 ? 28.918 -20.219 -34.665 1.00 97.81 82 SER A CA 1
ATOM 638 C C . SER A 1 82 ? 28.554 -21.093 -35.876 1.00 97.81 82 SER A C 1
ATOM 640 O O . SER A 1 82 ? 28.459 -22.316 -35.750 1.00 97.81 82 SER A O 1
ATOM 642 N N . ILE A 1 83 ? 28.446 -20.501 -37.072 1.00 97.94 83 ILE A N 1
ATOM 643 C CA . ILE A 1 83 ? 28.236 -21.240 -38.325 1.00 97.94 83 ILE A CA 1
ATOM 644 C C . ILE A 1 83 ? 29.457 -22.104 -38.649 1.00 97.94 83 ILE A C 1
ATOM 646 O O . ILE A 1 83 ? 29.317 -23.295 -38.939 1.00 97.94 83 ILE A O 1
ATOM 650 N N . GLU A 1 84 ? 30.660 -21.535 -38.555 1.00 97.56 84 GLU A N 1
ATOM 651 C CA . GLU A 1 84 ? 31.908 -22.273 -38.781 1.00 97.56 84 GLU A CA 1
ATOM 652 C C . GLU A 1 84 ? 32.127 -23.369 -37.730 1.00 97.56 84 GLU A C 1
ATOM 654 O O . GLU A 1 84 ? 32.511 -24.494 -38.066 1.00 97.56 84 GLU A O 1
ATOM 659 N N . PHE A 1 85 ? 31.798 -23.091 -36.468 1.00 98.06 85 PHE A N 1
ATOM 660 C CA . PHE A 1 85 ? 31.780 -24.080 -35.394 1.00 98.06 85 PHE A CA 1
ATOM 661 C C . PHE A 1 85 ? 30.855 -25.261 -35.728 1.00 98.06 85 PHE A C 1
ATOM 663 O O . PHE A 1 85 ? 31.263 -26.422 -35.615 1.00 98.06 85 PHE A O 1
ATOM 670 N N . CYS A 1 86 ? 29.628 -24.992 -36.183 1.00 97.62 86 CYS A N 1
ATOM 671 C CA . CYS A 1 86 ? 28.679 -26.032 -36.575 1.00 97.62 86 CYS A CA 1
ATOM 672 C C . CYS A 1 86 ? 29.180 -26.863 -37.759 1.00 97.62 86 CYS A C 1
ATOM 674 O O . CYS A 1 86 ? 29.079 -28.090 -37.712 1.00 97.62 86 CYS A O 1
ATOM 676 N N . LYS A 1 87 ? 29.776 -26.235 -38.782 1.00 96.00 87 LYS A N 1
ATOM 677 C CA . LYS A 1 87 ? 30.374 -26.947 -39.926 1.00 96.00 87 LYS A CA 1
ATOM 678 C C . LYS A 1 87 ? 31.479 -27.907 -39.477 1.00 96.00 87 LYS A C 1
ATOM 680 O O . LYS A 1 87 ? 31.445 -29.082 -39.843 1.00 96.00 87 LYS A O 1
ATOM 685 N N . ARG A 1 88 ? 32.408 -27.448 -38.627 1.00 96.38 88 ARG A N 1
ATOM 686 C CA . ARG A 1 88 ? 33.506 -28.274 -38.079 1.00 96.38 88 ARG A CA 1
ATOM 687 C C . ARG A 1 88 ? 32.992 -29.484 -37.299 1.00 96.38 88 ARG A C 1
ATOM 689 O O . ARG A 1 88 ? 33.534 -30.578 -37.427 1.00 96.38 88 ARG A O 1
ATOM 696 N N . ASN A 1 89 ? 31.913 -29.301 -36.541 1.00 95.69 89 ASN A N 1
ATOM 697 C CA . ASN A 1 89 ? 31.310 -30.345 -35.712 1.00 95.69 89 ASN A CA 1
ATOM 698 C C . ASN A 1 89 ? 30.206 -31.151 -36.423 1.00 95.69 89 ASN A C 1
ATOM 700 O O . ASN A 1 89 ? 29.578 -32.008 -35.799 1.00 95.69 89 ASN A O 1
ATOM 704 N N . ARG A 1 90 ? 29.967 -30.905 -37.722 1.00 95.75 90 ARG A N 1
ATOM 705 C CA . ARG A 1 90 ? 28.925 -31.556 -38.541 1.00 95.75 90 ARG A CA 1
ATOM 706 C C . ARG A 1 90 ? 27.515 -31.408 -37.950 1.00 95.75 90 ARG A C 1
ATOM 708 O O . ARG A 1 90 ? 26.735 -32.361 -37.922 1.00 95.75 90 ARG A O 1
ATOM 715 N N . PHE A 1 91 ? 27.194 -30.228 -37.421 1.00 96.12 91 PHE A N 1
ATOM 716 C CA . PHE A 1 91 ? 25.856 -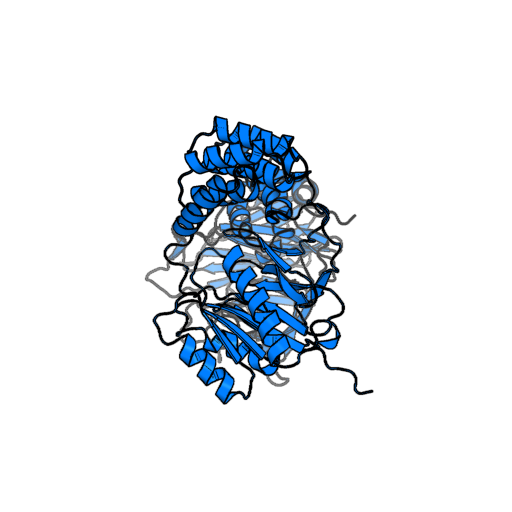29.907 -36.922 1.00 96.12 91 PHE A CA 1
ATOM 717 C C . PHE A 1 91 ? 24.986 -29.382 -38.070 1.00 96.12 91 PHE A C 1
ATOM 719 O O . PHE A 1 91 ? 25.417 -28.533 -38.845 1.00 96.12 91 PHE A O 1
ATOM 726 N N . ASP A 1 92 ? 23.758 -29.891 -38.167 1.00 96.31 92 ASP A N 1
ATOM 727 C CA . ASP A 1 92 ? 22.767 -29.457 -39.154 1.00 96.31 92 ASP A CA 1
ATOM 728 C C . ASP A 1 92 ? 22.218 -28.074 -38.768 1.00 96.31 92 ASP A C 1
ATOM 730 O O . ASP A 1 92 ? 21.541 -27.936 -37.743 1.00 96.31 92 ASP A O 1
ATOM 734 N N . LEU A 1 93 ? 22.517 -27.047 -39.570 1.00 96.38 93 LEU A N 1
ATOM 735 C CA . LEU A 1 93 ? 22.115 -25.661 -39.305 1.00 96.38 93 LEU A CA 1
ATOM 736 C C . LEU A 1 93 ? 20.591 -25.481 -39.296 1.00 96.38 93 LEU A C 1
ATOM 738 O O . LEU A 1 93 ? 20.091 -24.614 -38.582 1.00 96.38 93 LEU A O 1
ATOM 742 N N . GLU A 1 94 ? 19.833 -26.304 -40.032 1.00 95.12 94 GLU A N 1
ATOM 743 C CA . GLU A 1 94 ? 18.364 -26.228 -40.034 1.00 95.12 94 GLU A CA 1
ATOM 744 C C . GLU A 1 94 ? 17.750 -26.682 -38.705 1.00 95.12 94 GLU A C 1
ATOM 746 O O . GLU A 1 94 ? 16.607 -26.333 -38.390 1.00 95.12 94 GLU A O 1
ATOM 751 N N . LYS A 1 95 ? 18.521 -27.450 -37.924 1.00 95.50 95 LYS A N 1
ATOM 752 C CA . LYS A 1 95 ? 18.123 -28.071 -36.653 1.00 95.50 95 LYS A CA 1
ATOM 753 C C . LYS A 1 95 ? 19.020 -27.667 -35.488 1.00 95.50 95 LYS A C 1
ATOM 755 O O . LYS A 1 95 ? 19.007 -28.328 -34.447 1.00 95.50 95 LYS A O 1
ATOM 760 N N . THR A 1 96 ? 19.784 -26.590 -35.653 1.00 97.88 96 THR A N 1
ATOM 761 C CA . THR A 1 96 ? 20.646 -26.039 -34.609 1.00 97.88 96 THR A CA 1
ATOM 762 C C . THR A 1 96 ? 20.230 -24.610 -34.286 1.00 97.88 96 THR A C 1
ATOM 764 O O . THR A 1 96 ? 20.061 -23.781 -35.181 1.00 97.88 96 THR A O 1
ATOM 767 N N . TYR A 1 97 ? 20.087 -24.327 -32.994 1.00 98.31 97 TYR A N 1
ATOM 768 C CA . TYR A 1 97 ? 19.823 -22.992 -32.470 1.00 98.31 97 TYR A CA 1
ATOM 769 C C . TYR A 1 97 ? 21.037 -22.460 -31.710 1.00 98.31 97 TYR A C 1
ATOM 771 O O . TYR A 1 97 ? 21.669 -23.188 -30.948 1.00 98.31 97 TYR A O 1
ATOM 779 N N . GLY A 1 98 ? 21.335 -21.178 -31.886 1.00 98.19 98 GLY A N 1
ATOM 780 C CA . GLY A 1 98 ? 22.249 -20.426 -31.039 1.00 98.19 98 GLY A CA 1
ATOM 781 C C . GLY A 1 98 ? 21.509 -19.842 -29.842 1.00 98.19 98 GLY A C 1
ATOM 782 O O . GLY A 1 98 ? 20.575 -19.065 -30.024 1.00 98.19 98 GLY A O 1
ATOM 783 N N . LEU A 1 99 ? 21.923 -20.217 -28.634 1.00 98.38 99 LEU A N 1
ATOM 784 C CA . LEU A 1 99 ? 21.510 -19.622 -27.368 1.00 98.38 99 LEU A CA 1
ATOM 785 C C . LEU A 1 99 ? 22.416 -18.426 -27.062 1.00 98.38 99 LEU A C 1
ATOM 787 O O . LEU A 1 99 ? 23.613 -18.595 -26.849 1.00 98.38 99 LEU A O 1
ATOM 791 N N . LEU A 1 100 ? 21.833 -17.233 -27.039 1.00 98.00 100 LEU A N 1
ATOM 792 C CA . LEU A 1 100 ? 22.535 -15.958 -26.923 1.00 98.00 100 LEU A CA 1
ATOM 793 C C . LEU A 1 100 ? 22.583 -15.505 -25.459 1.00 98.00 100 LEU A C 1
ATOM 795 O O . LEU A 1 100 ? 21.571 -15.029 -24.938 1.00 98.00 100 LEU A O 1
ATOM 799 N N . LEU A 1 101 ? 23.738 -15.598 -24.802 1.00 96.38 101 LEU A N 1
ATOM 800 C CA . LEU A 1 101 ? 23.910 -15.163 -23.409 1.00 96.38 101 LEU A CA 1
ATOM 801 C C . LEU A 1 101 ? 25.115 -14.241 -23.232 1.00 96.38 101 LEU A C 1
ATOM 803 O O . LEU A 1 101 ? 26.064 -14.278 -24.013 1.00 96.38 101 LEU A O 1
ATOM 807 N N . ASP A 1 102 ? 25.047 -13.442 -22.171 1.00 94.44 102 ASP A N 1
ATOM 808 C CA . ASP A 1 102 ? 26.151 -12.629 -21.667 1.00 94.44 102 ASP A CA 1
ATOM 809 C C . ASP A 1 102 ? 26.718 -13.286 -20.393 1.00 94.44 102 ASP A C 1
ATOM 811 O O . ASP A 1 102 ? 26.020 -14.051 -19.725 1.00 94.44 102 ASP A O 1
ATOM 815 N N . ALA A 1 103 ? 27.982 -13.018 -20.049 1.00 93.94 103 ALA A N 1
ATOM 816 C CA . ALA A 1 103 ? 28.674 -13.716 -18.956 1.00 93.94 103 ALA A CA 1
ATOM 817 C C . ALA A 1 103 ? 28.043 -13.498 -17.561 1.00 93.94 103 ALA A C 1
ATOM 819 O O . ALA A 1 103 ? 28.199 -14.335 -16.671 1.00 93.94 103 ALA A O 1
ATOM 820 N N . ASP A 1 104 ? 27.295 -12.406 -17.369 1.00 92.12 104 ASP A N 1
ATOM 821 C CA . ASP A 1 104 ? 26.552 -12.095 -16.140 1.00 92.12 104 ASP A CA 1
ATOM 822 C C . ASP A 1 104 ? 25.131 -12.688 -16.104 1.00 92.12 104 ASP A C 1
ATOM 824 O O . ASP A 1 104 ? 24.368 -12.444 -15.162 1.00 92.12 104 ASP A O 1
ATOM 828 N N . MET A 1 105 ? 24.782 -13.522 -17.088 1.00 96.00 105 MET A N 1
ATOM 829 C CA . MET A 1 105 ? 23.486 -14.186 -17.178 1.00 96.00 105 MET A CA 1
ATOM 830 C C . MET A 1 105 ? 23.537 -15.638 -16.707 1.00 96.00 105 MET A C 1
ATOM 832 O O . MET A 1 105 ? 24.487 -16.380 -16.954 1.00 96.00 105 MET A O 1
ATOM 836 N N . LYS A 1 106 ? 22.450 -16.072 -16.069 1.00 96.56 106 LYS A N 1
ATOM 837 C CA . LYS A 1 106 ? 22.204 -17.462 -15.688 1.00 96.56 106 LYS A CA 1
ATOM 838 C C . LYS A 1 106 ? 20.932 -17.958 -16.362 1.00 96.56 106 LYS A C 1
ATOM 840 O O . LYS A 1 106 ? 19.864 -17.377 -16.170 1.00 96.56 106 LYS A O 1
ATOM 845 N N . LEU A 1 107 ? 21.023 -19.051 -17.111 1.00 97.00 107 LEU A N 1
ATOM 846 C CA . LEU A 1 107 ? 19.843 -19.722 -17.641 1.00 97.00 107 LEU A CA 1
ATOM 847 C C . LEU A 1 107 ? 19.218 -20.604 -16.557 1.00 97.00 107 LEU A C 1
ATOM 849 O O . LEU A 1 107 ? 19.904 -21.371 -15.885 1.00 97.00 107 LEU A O 1
ATOM 853 N N . GLN A 1 108 ? 17.905 -20.520 -16.399 1.00 96.38 108 GLN A N 1
ATOM 854 C CA . GLN A 1 108 ? 17.145 -21.429 -15.557 1.00 96.38 108 GLN A CA 1
ATOM 855 C C . GLN A 1 108 ? 16.128 -22.163 -16.424 1.00 96.38 108 GLN A C 1
ATOM 857 O O . GLN A 1 108 ? 15.230 -21.558 -17.010 1.00 96.38 108 GLN A O 1
ATOM 862 N N . THR A 1 109 ? 16.278 -23.483 -16.495 1.00 92.38 109 THR A N 1
ATOM 863 C CA . THR A 1 109 ? 15.306 -24.377 -17.125 1.00 92.38 109 THR A CA 1
ATOM 864 C C . THR A 1 109 ? 14.450 -25.010 -16.033 1.00 92.38 109 THR A C 1
ATOM 866 O O . THR A 1 109 ? 14.958 -25.416 -14.991 1.00 92.38 109 THR A O 1
ATOM 869 N N . ILE A 1 110 ? 13.135 -25.025 -16.237 1.00 88.12 110 ILE A N 1
ATOM 870 C CA . ILE A 1 110 ? 12.171 -25.616 -15.298 1.00 88.12 110 ILE A CA 1
ATOM 871 C C . ILE A 1 110 ? 11.552 -26.856 -15.945 1.00 88.12 110 ILE A C 1
ATOM 873 O O . ILE A 1 110 ? 11.653 -27.952 -15.410 1.00 88.12 110 ILE A O 1
ATOM 877 N N . SER A 1 111 ? 10.944 -26.684 -17.122 1.00 90.50 111 SER A N 1
ATOM 878 C CA . SER A 1 111 ? 10.266 -27.750 -17.878 1.00 90.50 111 SER A CA 1
ATOM 879 C C . SER A 1 111 ? 10.591 -27.713 -19.378 1.00 90.50 111 SER A C 1
ATOM 881 O O . SER A 1 111 ? 9.843 -28.228 -20.206 1.00 90.50 111 SER A O 1
ATOM 883 N N . PHE A 1 112 ? 11.708 -27.078 -19.744 1.00 94.00 112 PHE A N 1
ATOM 884 C CA . PHE A 1 112 ? 12.051 -26.828 -21.140 1.00 94.00 112 PHE A CA 1
ATOM 885 C C . PHE A 1 112 ? 12.384 -28.109 -21.916 1.00 94.00 112 PHE A C 1
ATOM 887 O O . PHE A 1 112 ? 13.390 -28.766 -21.648 1.00 94.00 112 PHE A O 1
ATOM 894 N N . ASP A 1 113 ? 11.587 -28.397 -22.947 1.00 91.94 113 ASP A N 1
ATOM 895 C CA . ASP A 1 113 ? 11.904 -29.381 -23.981 1.00 91.94 113 ASP A CA 1
ATOM 896 C C . ASP A 1 113 ? 12.307 -28.670 -25.278 1.00 91.94 113 ASP A C 1
ATOM 898 O O . ASP A 1 113 ? 11.518 -27.956 -25.892 1.00 91.94 113 ASP A O 1
ATOM 902 N N . ARG A 1 114 ? 13.525 -28.928 -25.758 1.00 93.50 114 ARG A N 1
ATOM 903 C CA . ARG A 1 114 ? 14.033 -28.388 -27.028 1.00 93.50 114 ARG A CA 1
ATOM 904 C C . ARG A 1 114 ? 13.200 -28.787 -28.253 1.00 93.50 114 ARG A C 1
ATOM 906 O O . ARG A 1 114 ? 13.310 -28.125 -29.279 1.00 93.50 114 ARG A O 1
ATOM 913 N N . ASN A 1 115 ? 12.380 -29.839 -28.181 1.00 91.50 115 ASN A N 1
ATOM 914 C CA . ASN A 1 115 ? 11.518 -30.257 -29.293 1.00 91.50 115 ASN A CA 1
ATOM 915 C C . ASN A 1 115 ? 10.404 -29.248 -29.614 1.00 91.50 115 ASN A C 1
ATOM 917 O O . ASN A 1 115 ? 9.843 -29.301 -30.706 1.00 91.50 115 ASN A O 1
ATOM 921 N N . VAL A 1 116 ? 10.113 -28.303 -28.710 1.00 92.69 116 VAL A N 1
ATOM 922 C CA . VAL A 1 116 ? 9.150 -27.214 -28.958 1.00 92.69 116 VAL A CA 1
ATOM 923 C C . VAL A 1 116 ? 9.689 -26.143 -29.917 1.00 92.69 116 VAL A C 1
ATOM 925 O O . VAL A 1 116 ? 8.945 -25.255 -30.338 1.00 92.69 116 VAL A O 1
ATOM 928 N N . LEU A 1 117 ? 10.981 -26.203 -30.264 1.00 95.44 117 LEU A N 1
ATOM 929 C CA . LEU A 1 117 ? 11.649 -25.230 -31.124 1.00 95.44 117 LEU A CA 1
ATOM 930 C C . LEU A 1 117 ? 11.345 -25.477 -32.615 1.00 95.44 117 LEU A C 1
ATOM 932 O O . LEU A 1 117 ? 12.085 -26.156 -33.329 1.00 95.44 117 LEU A O 1
ATOM 936 N N . THR A 1 118 ? 10.263 -24.876 -33.096 1.00 95.12 118 THR A N 1
ATOM 937 C CA . THR A 1 118 ? 9.747 -24.919 -34.471 1.00 95.12 118 THR A CA 1
ATOM 938 C C . THR A 1 118 ? 9.895 -23.610 -35.255 1.00 95.12 118 THR A C 1
ATOM 940 O O . THR A 1 118 ? 9.849 -23.661 -36.483 1.00 95.12 118 THR A O 1
ATOM 943 N N . HIS A 1 119 ? 10.110 -22.473 -34.589 1.00 96.19 119 HIS A N 1
ATOM 944 C CA . HIS A 1 119 ? 10.218 -21.138 -35.201 1.00 96.19 119 HIS A CA 1
ATOM 945 C C . HIS A 1 119 ? 11.676 -20.765 -35.541 1.00 96.19 119 HIS A C 1
ATOM 947 O O . HIS A 1 119 ? 12.607 -21.497 -35.211 1.00 96.19 119 HIS A O 1
ATOM 953 N N . ASP A 1 120 ? 11.904 -19.648 -36.230 1.00 96.44 120 ASP A N 1
ATOM 954 C CA . ASP A 1 120 ? 13.246 -19.189 -36.615 1.00 96.44 120 ASP A CA 1
ATOM 955 C C . ASP A 1 120 ? 13.974 -18.501 -35.458 1.00 96.44 120 ASP A C 1
ATOM 957 O O . ASP A 1 120 ? 15.194 -18.609 -35.349 1.00 96.44 120 ASP A O 1
ATOM 961 N N . HIS A 1 121 ? 13.246 -17.831 -34.567 1.00 96.50 121 HIS A N 1
ATOM 962 C CA . HIS A 1 121 ? 13.793 -17.338 -33.307 1.00 96.50 121 HIS A CA 1
ATOM 963 C C . HIS A 1 121 ? 12.787 -17.445 -32.160 1.00 96.50 121 HIS A C 1
ATOM 965 O O . HIS A 1 121 ? 11.588 -17.646 -32.377 1.00 96.50 121 HIS A O 1
ATOM 971 N N . TYR A 1 122 ? 13.282 -17.291 -30.932 1.00 97.00 122 TYR A N 1
ATOM 972 C CA . TYR A 1 122 ? 12.445 -17.261 -29.741 1.00 97.00 122 TYR A CA 1
ATOM 973 C C . TYR A 1 122 ? 12.788 -16.116 -28.800 1.00 97.00 122 TYR A C 1
ATOM 975 O O . TYR A 1 122 ? 13.961 -15.859 -28.494 1.00 97.00 122 TYR A O 1
ATOM 983 N N . TYR A 1 123 ? 11.731 -15.500 -28.274 1.00 96.38 123 TYR A N 1
ATOM 984 C CA . TYR A 1 123 ? 11.836 -14.680 -27.082 1.00 96.38 123 TYR A CA 1
ATOM 985 C C . TYR A 1 123 ? 11.890 -15.541 -25.821 1.00 96.38 123 TYR A C 1
ATOM 987 O O . TYR A 1 123 ? 11.073 -16.446 -25.637 1.00 96.38 123 TYR A O 1
ATOM 995 N N . ILE A 1 124 ? 12.826 -15.203 -24.936 1.00 96.31 124 ILE A N 1
ATOM 996 C CA . ILE A 1 124 ? 12.925 -15.723 -23.570 1.00 96.31 124 ILE A CA 1
ATOM 997 C C . ILE A 1 124 ? 12.813 -14.537 -22.616 1.00 96.31 124 ILE A C 1
ATOM 999 O O . ILE A 1 124 ? 13.334 -13.457 -22.905 1.00 96.31 124 ILE A O 1
ATOM 1003 N N . ILE A 1 125 ? 12.127 -14.730 -21.490 1.00 94.31 125 ILE A N 1
ATOM 1004 C CA . ILE A 1 125 ? 12.070 -13.720 -20.434 1.00 94.31 125 ILE A CA 1
ATOM 1005 C C . ILE A 1 125 ? 13.453 -13.568 -19.804 1.00 94.31 125 ILE A C 1
ATOM 1007 O O . ILE A 1 125 ? 14.025 -14.532 -19.294 1.00 94.31 125 ILE A O 1
ATOM 1011 N N . GLN A 1 126 ? 13.955 -12.339 -19.808 1.00 93.69 126 GLN A N 1
ATOM 1012 C CA . GLN A 1 126 ? 15.132 -11.903 -19.076 1.00 93.69 126 GLN A CA 1
ATOM 1013 C C . GLN A 1 126 ? 14.684 -11.082 -17.870 1.00 93.69 126 GLN A C 1
ATOM 1015 O O . GLN A 1 126 ? 13.908 -10.136 -18.008 1.00 93.69 126 GLN A O 1
ATOM 1020 N N . LYS A 1 127 ? 15.179 -11.453 -16.691 1.00 91.31 127 LYS A N 1
ATOM 1021 C CA . LYS A 1 127 ? 14.808 -10.860 -15.410 1.00 91.31 127 LYS A CA 1
ATOM 1022 C C . LYS A 1 127 ? 16.045 -10.356 -14.673 1.00 91.31 127 LYS A C 1
ATOM 1024 O O . LYS A 1 127 ? 16.931 -11.147 -14.365 1.00 91.31 127 LYS A O 1
ATOM 1029 N N . SER A 1 128 ? 16.059 -9.073 -14.333 1.00 88.69 128 SER A N 1
ATOM 1030 C CA . SER A 1 128 ? 16.996 -8.468 -13.383 1.00 88.69 128 SER A CA 1
ATOM 1031 C C . SER A 1 128 ? 16.311 -8.212 -12.032 1.00 88.69 128 SER A C 1
ATOM 1033 O O . SER A 1 128 ? 15.169 -8.617 -11.802 1.00 88.69 128 SER A O 1
ATOM 1035 N N . THR A 1 129 ? 16.992 -7.523 -11.114 1.00 76.69 129 THR A N 1
ATOM 1036 C CA . THR A 1 129 ? 16.390 -7.060 -9.852 1.00 76.69 129 THR A CA 1
ATOM 1037 C C . THR A 1 129 ? 15.263 -6.048 -10.057 1.00 76.69 129 THR A C 1
ATOM 1039 O O . THR A 1 129 ? 14.392 -5.937 -9.199 1.00 76.69 129 THR A O 1
ATOM 1042 N N . THR A 1 130 ? 15.268 -5.318 -11.175 1.00 69.06 130 THR A N 1
ATOM 1043 C CA . THR A 1 130 ? 14.377 -4.173 -11.411 1.00 69.06 130 THR A CA 1
ATOM 1044 C C . THR A 1 130 ? 13.484 -4.314 -12.638 1.00 69.06 130 THR A C 1
ATOM 1046 O O . THR A 1 130 ? 12.503 -3.584 -12.740 1.00 69.06 130 THR A O 1
ATOM 1049 N N . LEU A 1 131 ? 13.802 -5.213 -13.575 1.00 80.19 131 LEU A N 1
ATOM 1050 C CA . LEU A 1 131 ? 13.106 -5.330 -14.858 1.00 80.19 131 LEU A CA 1
ATOM 1051 C C . LEU A 1 131 ? 12.885 -6.790 -15.252 1.00 80.19 131 LEU A C 1
ATOM 1053 O O . LEU A 1 131 ? 13.716 -7.655 -14.990 1.00 80.19 131 LEU A O 1
ATOM 1057 N N . GLU A 1 132 ? 11.780 -7.044 -15.947 1.00 87.12 132 GLU A N 1
ATOM 1058 C CA . GLU A 1 132 ? 11.464 -8.332 -16.561 1.00 87.12 132 GLU A CA 1
ATOM 1059 C C . GLU A 1 132 ? 10.874 -8.081 -17.954 1.00 87.12 132 GLU A C 1
ATOM 1061 O O . GLU A 1 132 ? 9.892 -7.353 -18.085 1.00 87.12 132 GLU A O 1
ATOM 1066 N N . TYR A 1 133 ? 11.490 -8.629 -19.005 1.00 87.44 133 TYR A N 1
ATOM 1067 C CA . TYR A 1 133 ? 11.051 -8.407 -20.386 1.00 87.44 133 TYR A CA 1
ATOM 1068 C C . TYR A 1 133 ? 11.467 -9.548 -21.319 1.00 87.44 133 TYR A C 1
ATOM 1070 O O . TYR A 1 133 ? 12.385 -10.315 -21.035 1.00 87.44 133 TYR A O 1
ATOM 1078 N N . TYR A 1 134 ? 10.781 -9.659 -22.455 1.00 90.19 134 TYR A N 1
ATOM 1079 C CA . TYR A 1 134 ? 11.122 -10.609 -23.511 1.00 90.19 134 TYR A CA 1
ATOM 1080 C C . TYR A 1 134 ? 12.273 -10.086 -24.376 1.00 90.19 134 TYR A C 1
ATOM 1082 O O . TYR A 1 134 ? 12.245 -8.938 -24.816 1.00 90.19 134 TYR A O 1
ATOM 1090 N N . ASN A 1 135 ? 13.251 -10.944 -24.671 1.00 91.88 135 ASN A N 1
ATOM 1091 C CA . ASN A 1 135 ? 14.354 -10.641 -25.586 1.00 91.88 135 ASN A CA 1
ATOM 1092 C C . ASN A 1 135 ? 14.655 -11.843 -26.499 1.00 91.88 135 ASN A C 1
ATOM 1094 O O . ASN A 1 135 ? 14.473 -12.990 -26.084 1.00 91.88 135 ASN A O 1
ATOM 1098 N N . THR A 1 136 ? 15.125 -11.602 -27.729 1.00 95.25 136 THR A N 1
ATOM 1099 C CA . THR A 1 136 ? 15.570 -12.660 -28.653 1.00 95.25 136 THR A CA 1
ATOM 1100 C C . THR A 1 136 ? 16.799 -13.343 -28.082 1.00 95.25 136 THR A C 1
ATOM 1102 O O . THR A 1 136 ? 17.872 -12.746 -27.997 1.00 95.25 136 THR A O 1
ATOM 1105 N N . ARG A 1 137 ? 16.643 -14.606 -27.685 1.00 96.75 137 ARG A N 1
ATOM 1106 C CA . ARG A 1 137 ? 17.695 -15.357 -26.984 1.00 96.75 137 ARG A CA 1
ATOM 1107 C C . ARG A 1 137 ? 17.973 -16.729 -27.585 1.00 96.75 137 ARG A C 1
ATOM 1109 O O . ARG A 1 137 ? 18.990 -17.325 -27.255 1.00 96.75 137 ARG A O 1
ATOM 1116 N N . LEU A 1 138 ? 17.130 -17.196 -28.504 1.00 97.56 138 LEU A N 1
ATOM 1117 C CA . LEU A 1 138 ? 17.416 -18.341 -29.366 1.00 97.56 138 LEU A CA 1
ATOM 1118 C C . LEU A 1 138 ? 17.203 -17.945 -30.822 1.00 97.56 138 LEU A C 1
ATOM 1120 O O . LEU A 1 138 ? 16.151 -17.403 -31.157 1.00 97.56 138 LEU A O 1
ATOM 1124 N N . ILE A 1 139 ? 18.172 -18.257 -31.675 1.00 97.69 139 ILE A N 1
ATOM 1125 C CA . ILE A 1 139 ? 18.115 -18.003 -33.119 1.00 97.69 139 ILE A CA 1
ATOM 1126 C C . ILE A 1 139 ? 18.504 -19.260 -33.896 1.00 97.69 139 ILE A C 1
ATOM 1128 O O . ILE A 1 139 ? 19.472 -19.933 -33.551 1.00 97.69 139 ILE A O 1
ATOM 1132 N N . ARG A 1 140 ? 17.752 -19.608 -34.939 1.00 97.19 140 ARG A N 1
ATOM 1133 C CA . ARG A 1 140 ? 18.054 -20.751 -35.806 1.00 97.19 140 ARG A CA 1
ATOM 1134 C C . ARG A 1 140 ? 19.199 -20.402 -36.749 1.00 97.19 140 ARG A C 1
ATOM 1136 O O . ARG A 1 140 ? 19.155 -19.374 -37.422 1.00 97.19 140 ARG A O 1
ATOM 1143 N N . LEU A 1 141 ? 20.207 -21.265 -36.822 1.00 96.75 141 LEU A N 1
ATOM 1144 C CA . LEU A 1 141 ? 21.475 -20.940 -37.481 1.00 96.75 141 LEU A CA 1
ATOM 1145 C C . LEU A 1 141 ? 21.448 -21.023 -39.017 1.00 96.75 141 LEU A C 1
ATOM 1147 O O . LEU A 1 141 ? 22.397 -20.590 -39.658 1.00 96.75 141 LEU A O 1
ATOM 1151 N N . ASN A 1 142 ? 20.380 -21.535 -39.637 1.00 94.38 142 ASN A N 1
ATOM 1152 C CA . ASN A 1 142 ? 20.245 -21.543 -41.102 1.00 94.38 142 ASN A CA 1
ATOM 1153 C C . ASN A 1 142 ? 19.770 -20.205 -41.704 1.00 94.38 142 ASN A C 1
ATOM 1155 O O . ASN A 1 142 ? 19.592 -20.120 -42.918 1.00 94.38 142 ASN A O 1
ATOM 1159 N N . LYS A 1 143 ? 19.526 -19.177 -40.884 1.00 93.75 143 LYS A N 1
ATOM 1160 C CA . LYS A 1 143 ? 19.141 -17.835 -41.347 1.00 93.75 143 LYS A CA 1
ATOM 1161 C C . LYS A 1 143 ? 20.320 -16.863 -41.230 1.00 93.75 143 LYS A C 1
ATOM 1163 O O . LYS A 1 143 ? 21.077 -16.978 -40.269 1.00 93.75 143 LYS A O 1
ATOM 1168 N N . PRO A 1 144 ? 20.470 -15.881 -42.139 1.00 92.12 144 PRO A N 1
ATOM 1169 C CA . PRO A 1 144 ? 21.566 -14.913 -42.093 1.00 92.12 144 PRO A CA 1
ATOM 1170 C C . PRO A 1 144 ? 21.295 -13.805 -41.062 1.00 92.12 144 PRO A C 1
ATOM 1172 O O . PRO A 1 144 ? 20.930 -12.678 -41.401 1.00 92.12 144 PRO A O 1
ATOM 1175 N N . TRP A 1 145 ? 21.432 -14.140 -39.778 1.00 93.75 145 TRP A N 1
ATOM 1176 C CA . TRP A 1 145 ? 21.247 -13.187 -38.687 1.00 93.75 145 TRP A CA 1
ATOM 1177 C C . TRP A 1 145 ? 22.355 -12.133 -38.659 1.00 93.75 145 TRP A C 1
ATOM 1179 O O . TRP A 1 145 ? 23.534 -12.418 -38.846 1.00 93.75 145 TRP A O 1
ATOM 1189 N N . THR A 1 146 ? 21.973 -10.896 -38.367 1.00 93.38 146 THR A N 1
ATOM 1190 C CA . THR A 1 146 ? 22.875 -9.780 -38.082 1.00 93.38 146 THR A CA 1
ATOM 1191 C C . THR A 1 146 ? 22.389 -9.076 -36.825 1.00 93.38 146 THR A C 1
ATOM 1193 O O . THR A 1 146 ? 21.188 -8.850 -36.655 1.00 93.38 146 THR A O 1
ATOM 1196 N N . CYS A 1 147 ? 23.318 -8.733 -35.939 1.00 92.31 147 CYS A N 1
ATOM 1197 C CA . CYS A 1 147 ? 23.043 -7.941 -34.753 1.00 92.31 147 CYS A CA 1
ATOM 1198 C C . CYS A 1 147 ? 23.314 -6.465 -35.064 1.00 92.31 147 CYS A C 1
ATOM 1200 O O . CYS A 1 147 ? 24.438 -6.092 -35.400 1.00 92.31 147 CYS A O 1
ATOM 1202 N N . ILE A 1 148 ? 22.280 -5.630 -35.001 1.00 88.75 148 ILE A N 1
ATOM 1203 C CA . ILE A 1 148 ? 22.345 -4.219 -35.385 1.00 88.75 148 ILE A CA 1
ATOM 1204 C C . ILE A 1 148 ? 22.397 -3.337 -34.149 1.00 88.75 148 ILE A C 1
ATOM 1206 O O . ILE A 1 148 ? 21.577 -3.477 -33.244 1.00 88.75 148 ILE A O 1
ATOM 1210 N N . GLY A 1 149 ? 23.320 -2.379 -34.179 1.00 89.19 149 GLY A N 1
ATOM 1211 C CA . GLY A 1 149 ? 23.442 -1.296 -33.217 1.00 89.19 149 GLY A CA 1
ATOM 1212 C C . GLY A 1 149 ? 24.774 -1.302 -32.476 1.00 89.19 149 GLY A C 1
ATOM 1213 O O . GLY A 1 149 ? 25.236 -2.336 -31.999 1.00 89.19 149 GLY A O 1
ATOM 1214 N N . VAL A 1 150 ? 25.392 -0.126 -32.354 1.00 89.81 150 VAL A N 1
ATOM 1215 C CA . VAL A 1 150 ? 26.652 0.036 -31.605 1.00 89.81 150 VAL A CA 1
ATOM 1216 C C . VAL A 1 150 ? 26.479 -0.201 -30.096 1.00 89.81 150 VAL A C 1
ATOM 1218 O O . VAL A 1 150 ? 27.443 -0.550 -29.418 1.00 89.81 150 VAL A O 1
ATOM 1221 N N . THR A 1 151 ? 25.249 -0.042 -29.598 1.00 86.06 151 THR A N 1
ATOM 1222 C CA . THR A 1 151 ? 24.711 -0.435 -28.283 1.00 86.06 151 THR A CA 1
ATOM 1223 C C . THR A 1 151 ? 23.193 -0.648 -28.429 1.00 86.06 151 THR A C 1
ATOM 1225 O O . THR A 1 151 ? 22.623 -0.279 -29.461 1.00 86.06 151 THR A O 1
ATOM 1228 N N . HIS A 1 152 ? 22.527 -1.209 -27.413 1.00 85.00 152 HIS A N 1
ATOM 1229 C CA . HIS A 1 152 ? 21.088 -1.521 -27.421 1.00 85.00 152 HIS A CA 1
ATOM 1230 C C . HIS A 1 152 ? 20.668 -2.335 -28.653 1.00 85.00 152 HIS A C 1
ATOM 1232 O O . HIS A 1 152 ? 19.683 -2.035 -29.346 1.00 85.00 152 HIS A O 1
ATOM 1238 N N . GLU A 1 153 ? 21.481 -3.349 -28.918 1.00 89.31 153 GLU A N 1
ATOM 1239 C CA . GLU A 1 153 ? 21.491 -4.138 -30.129 1.00 89.31 153 GLU A CA 1
ATOM 1240 C C . GLU A 1 153 ? 20.263 -5.042 -30.276 1.00 89.31 153 GLU A C 1
ATOM 1242 O O . GLU A 1 153 ? 19.636 -5.460 -29.300 1.00 89.31 153 GLU A O 1
ATOM 1247 N N . TYR A 1 154 ? 19.902 -5.347 -31.520 1.00 88.56 154 TYR A N 1
ATOM 1248 C CA . TYR A 1 154 ? 18.799 -6.248 -31.841 1.00 88.56 154 TYR A CA 1
ATOM 1249 C C . TYR A 1 154 ? 19.142 -7.135 -33.037 1.00 88.56 154 TYR A C 1
ATOM 1251 O O . TYR A 1 154 ? 19.937 -6.767 -33.899 1.00 88.56 154 TYR A O 1
ATOM 1259 N N . TRP A 1 155 ? 18.540 -8.321 -33.089 1.00 91.50 155 TRP A N 1
ATOM 1260 C CA . TRP A 1 155 ? 18.787 -9.301 -34.145 1.00 91.50 155 TRP A CA 1
ATOM 1261 C C . TRP A 1 155 ? 17.775 -9.170 -35.276 1.00 91.50 155 TRP A C 1
ATOM 1263 O O . TRP A 1 155 ? 16.569 -9.158 -35.034 1.00 91.50 155 TRP A O 1
ATOM 1273 N N . MET A 1 156 ? 18.267 -9.139 -36.511 1.00 89.62 156 MET A N 1
ATOM 1274 C CA . MET A 1 156 ? 17.445 -9.167 -37.719 1.00 89.62 156 MET A CA 1
ATOM 1275 C C . MET A 1 156 ? 18.054 -10.088 -38.776 1.00 89.62 156 MET A C 1
ATOM 1277 O O . MET A 1 156 ? 19.234 -10.420 -38.701 1.00 89.62 156 MET A O 1
ATOM 1281 N N . VAL A 1 157 ? 17.267 -10.471 -39.779 1.00 86.94 157 VAL A N 1
ATOM 1282 C CA . VAL A 1 157 ? 17.758 -11.213 -40.946 1.00 86.94 157 VAL A CA 1
ATOM 1283 C C . VAL A 1 157 ? 17.835 -10.266 -42.139 1.00 86.94 157 VAL A C 1
ATOM 1285 O O . VAL A 1 157 ? 16.803 -9.791 -42.620 1.00 86.94 157 VAL A O 1
ATOM 1288 N N . LYS A 1 158 ? 19.055 -9.992 -42.613 1.00 72.75 158 LYS A N 1
ATOM 1289 C CA . LYS A 1 158 ? 19.294 -9.200 -43.827 1.00 72.75 158 LYS A CA 1
ATOM 1290 C C . LYS A 1 158 ? 19.319 -10.129 -45.043 1.00 72.75 158 LYS A C 1
ATOM 1292 O O . LYS A 1 158 ? 20.163 -11.018 -45.113 1.00 72.75 158 LYS A O 1
ATOM 1297 N N . ASN A 1 159 ? 18.415 -9.914 -45.999 1.00 60.06 159 ASN A N 1
ATOM 1298 C CA . ASN A 1 159 ? 18.525 -10.518 -47.329 1.00 60.06 159 ASN A CA 1
ATOM 1299 C C . ASN A 1 159 ? 19.372 -9.612 -48.228 1.00 60.06 159 ASN A C 1
ATOM 1301 O O . ASN A 1 159 ? 19.263 -8.392 -48.149 1.00 60.06 159 ASN A O 1
ATOM 1305 N N . VAL A 1 160 ? 20.203 -10.217 -49.078 1.00 52.00 160 VAL A N 1
ATOM 1306 C CA . VAL A 1 160 ? 21.121 -9.500 -49.982 1.00 52.00 160 VAL A CA 1
ATOM 1307 C C . VAL A 1 160 ? 20.369 -8.764 -51.106 1.00 52.00 160 VAL A C 1
ATOM 1309 O O . VAL A 1 160 ? 20.879 -7.766 -51.600 1.00 52.00 160 VAL A O 1
ATOM 1312 N N . ASP A 1 161 ? 19.134 -9.177 -51.430 1.00 50.16 161 ASP A N 1
ATOM 1313 C CA . ASP A 1 161 ? 18.416 -8.716 -52.632 1.00 50.16 161 ASP A CA 1
ATOM 1314 C C . ASP A 1 161 ? 17.118 -7.912 -52.400 1.00 50.16 161 ASP A C 1
ATOM 1316 O O . ASP A 1 161 ? 16.462 -7.565 -53.372 1.00 50.16 161 ASP A O 1
ATOM 1320 N N . ASP A 1 162 ? 16.722 -7.559 -51.170 1.00 44.56 162 ASP A N 1
ATOM 1321 C CA . ASP A 1 162 ? 15.542 -6.694 -50.974 1.00 44.56 162 ASP A CA 1
ATOM 1322 C C . ASP A 1 162 ? 15.561 -5.944 -49.632 1.00 44.56 162 ASP A C 1
ATOM 1324 O O . ASP A 1 162 ? 15.698 -6.542 -48.565 1.00 44.56 162 ASP A O 1
ATOM 1328 N N . ASN A 1 163 ? 15.293 -4.632 -49.672 1.00 43.12 163 ASN A N 1
ATOM 1329 C CA . ASN A 1 163 ? 15.052 -3.744 -48.517 1.00 43.12 163 ASN A CA 1
ATOM 1330 C C . ASN A 1 163 ? 13.728 -4.051 -47.767 1.00 43.12 163 ASN A C 1
ATOM 1332 O O . ASN A 1 163 ? 13.142 -3.180 -47.124 1.00 43.12 163 ASN A O 1
ATOM 1336 N N . LYS A 1 164 ? 13.220 -5.284 -47.851 1.00 44.25 164 LYS A N 1
ATOM 1337 C CA . LYS A 1 164 ? 12.042 -5.755 -47.116 1.00 44.25 164 LYS A CA 1
ATOM 1338 C C . LYS A 1 164 ? 12.490 -6.736 -46.040 1.00 44.25 164 LYS A C 1
ATOM 1340 O O . LYS A 1 164 ? 13.202 -7.693 -46.331 1.00 44.25 164 LYS A O 1
ATOM 1345 N N . ASN A 1 165 ? 12.035 -6.511 -44.805 1.00 51.53 165 ASN A N 1
ATOM 1346 C CA . ASN A 1 165 ? 12.194 -7.462 -43.706 1.00 51.53 165 ASN A CA 1
ATOM 1347 C C . ASN A 1 165 ? 11.797 -8.865 -44.184 1.00 51.53 165 ASN A C 1
ATOM 1349 O O . ASN A 1 165 ? 10.663 -9.089 -44.608 1.00 51.53 165 ASN A O 1
ATOM 1353 N N . SER A 1 166 ? 12.739 -9.804 -44.130 1.00 57.53 166 SER A N 1
ATOM 1354 C CA . SER A 1 166 ? 12.437 -11.203 -44.400 1.00 57.53 166 SER A CA 1
ATOM 1355 C C . SER A 1 166 ? 11.522 -11.722 -43.287 1.00 57.53 166 SER A C 1
ATOM 1357 O O . SER A 1 166 ? 11.820 -11.565 -42.102 1.00 57.53 166 SER A O 1
ATOM 1359 N N . ASN A 1 167 ? 10.369 -12.289 -43.655 1.00 68.88 167 ASN A N 1
ATOM 1360 C CA . ASN A 1 167 ? 9.430 -12.871 -42.695 1.00 68.88 167 ASN A CA 1
ATOM 1361 C C . ASN A 1 167 ? 10.103 -14.057 -41.984 1.00 68.88 167 ASN A C 1
ATOM 1363 O O . ASN A 1 167 ? 10.152 -15.164 -42.520 1.00 68.88 167 ASN A O 1
ATOM 1367 N N . VAL A 1 168 ? 10.632 -13.812 -40.785 1.00 86.75 168 VAL A N 1
ATOM 1368 C CA . VAL A 1 168 ? 11.109 -14.836 -39.852 1.00 86.75 168 VAL A CA 1
ATOM 1369 C C . VAL A 1 168 ? 10.012 -15.170 -38.855 1.00 86.75 168 VAL A C 1
ATOM 1371 O O . VAL A 1 168 ? 9.318 -14.292 -38.347 1.00 86.75 168 VAL A O 1
ATOM 1374 N N . SER A 1 169 ? 9.842 -16.456 -38.578 1.00 92.62 169 SER A N 1
ATOM 1375 C CA . SER A 1 169 ? 8.854 -16.923 -37.612 1.00 92.62 169 SER A CA 1
ATOM 1376 C C . SER A 1 169 ? 9.342 -16.694 -36.173 1.00 92.62 169 SER A C 1
ATOM 1378 O O . SER A 1 169 ? 10.470 -17.052 -35.824 1.00 92.62 169 SER A O 1
ATOM 1380 N N . LEU A 1 170 ? 8.478 -16.110 -35.333 1.00 92.69 170 LEU A N 1
ATOM 1381 C CA . LEU A 1 170 ? 8.743 -15.804 -33.923 1.00 92.69 170 LEU A CA 1
ATOM 1382 C C . LEU A 1 170 ? 7.953 -16.727 -32.998 1.00 92.69 170 LEU A C 1
ATOM 1384 O O . LEU A 1 170 ? 6.726 -16.744 -33.050 1.00 92.69 170 LEU A O 1
ATOM 1388 N N . GLY A 1 171 ? 8.648 -17.420 -32.098 1.00 94.81 171 GLY A N 1
ATOM 1389 C CA . GLY A 1 171 ? 8.036 -18.071 -30.942 1.00 94.81 171 GLY A CA 1
ATOM 1390 C C . GLY A 1 171 ? 8.299 -17.311 -29.637 1.00 94.81 171 GLY A C 1
ATOM 1391 O O . GLY A 1 171 ? 9.286 -16.592 -29.498 1.00 94.81 171 GLY A O 1
ATOM 1392 N N . LYS A 1 172 ? 7.440 -17.493 -28.634 1.00 95.25 172 LYS A N 1
ATOM 1393 C CA . LYS A 1 172 ? 7.694 -17.043 -27.255 1.00 95.25 172 LYS A CA 1
ATOM 1394 C C . LYS A 1 172 ? 7.760 -18.265 -26.352 1.00 95.25 172 LYS A C 1
ATOM 1396 O O . LYS A 1 172 ? 6.922 -19.154 -26.480 1.00 95.25 172 LYS A O 1
ATOM 1401 N N . LEU A 1 173 ? 8.768 -18.331 -25.486 1.00 94.94 173 LEU A N 1
ATOM 1402 C CA . LEU A 1 173 ? 8.869 -19.391 -24.487 1.00 94.94 173 LEU A CA 1
ATOM 1403 C C . LEU A 1 173 ? 8.328 -18.891 -23.151 1.00 94.94 173 LEU A C 1
ATOM 1405 O O . LEU A 1 173 ? 8.698 -17.815 -22.682 1.00 94.94 173 LEU A O 1
ATOM 1409 N N . GLU A 1 174 ? 7.458 -19.695 -22.549 1.00 91.56 174 GLU A N 1
ATOM 1410 C CA . GLU A 1 174 ? 6.822 -19.380 -21.274 1.00 91.56 174 GLU A CA 1
ATOM 1411 C C . GLU A 1 174 ? 7.837 -19.346 -20.126 1.00 91.56 174 GLU A C 1
ATOM 1413 O O . GLU A 1 174 ? 8.746 -20.180 -20.046 1.00 91.56 174 GLU A O 1
ATOM 1418 N N . LYS A 1 175 ? 7.622 -18.431 -19.171 1.00 90.44 175 LYS A N 1
ATOM 1419 C CA . LYS A 1 175 ? 8.449 -18.283 -17.957 1.00 90.44 175 LYS A CA 1
ATOM 1420 C C . LYS A 1 175 ? 8.609 -19.588 -17.178 1.00 90.44 175 LYS A C 1
ATOM 1422 O O . LYS A 1 175 ? 9.652 -19.847 -16.589 1.00 90.44 175 LYS A O 1
ATOM 1427 N N . THR A 1 176 ? 7.548 -20.394 -17.154 1.00 90.81 176 THR A N 1
ATOM 1428 C CA . THR A 1 176 ? 7.468 -21.690 -16.463 1.00 90.81 176 THR A CA 1
ATOM 1429 C C . THR A 1 176 ? 8.243 -22.800 -17.172 1.00 90.81 176 THR A C 1
ATOM 1431 O O . THR A 1 176 ? 8.409 -23.883 -16.613 1.00 90.81 176 THR A O 1
ATOM 1434 N N . SER A 1 177 ? 8.731 -22.544 -18.386 1.00 93.06 177 SER A N 1
ATOM 1435 C CA . SER A 1 177 ? 9.595 -23.443 -19.144 1.00 93.06 177 SER A CA 1
ATOM 1436 C C . SER A 1 177 ? 11.058 -23.042 -18.981 1.00 93.06 177 SER A C 1
ATOM 1438 O O . SER A 1 177 ? 11.880 -23.860 -18.557 1.00 93.06 177 SER A O 1
ATOM 1440 N N . ILE A 1 178 ? 11.384 -21.789 -19.308 1.00 95.56 178 ILE A N 1
ATOM 1441 C CA . ILE A 1 178 ? 12.755 -21.277 -19.340 1.00 95.56 178 ILE A CA 1
ATOM 1442 C C . ILE A 1 178 ? 12.782 -19.771 -19.072 1.00 95.56 178 ILE A C 1
ATOM 1444 O O . ILE A 1 178 ? 11.927 -19.029 -19.554 1.00 95.56 178 ILE A O 1
ATOM 1448 N N . LEU A 1 179 ? 13.779 -19.308 -18.321 1.00 96.19 179 LEU A N 1
ATOM 1449 C CA . LEU A 1 179 ? 14.000 -17.885 -18.064 1.00 96.19 179 LEU A CA 1
ATOM 1450 C C . LEU A 1 179 ? 15.492 -17.588 -17.874 1.00 96.19 179 LEU A C 1
ATOM 1452 O O . LEU A 1 179 ? 16.271 -18.469 -17.508 1.00 96.19 179 LEU A O 1
ATOM 1456 N N . ILE A 1 180 ? 15.887 -16.340 -18.109 1.00 97.00 180 ILE A N 1
ATOM 1457 C CA . ILE A 1 180 ? 17.250 -15.847 -17.896 1.00 97.00 180 ILE A CA 1
ATOM 1458 C C . ILE A 1 180 ? 17.254 -14.910 -16.692 1.00 97.00 180 ILE A C 1
ATOM 1460 O O . ILE A 1 180 ? 16.496 -13.943 -16.653 1.00 97.00 180 ILE A O 1
ATOM 1464 N N . ILE A 1 181 ? 18.129 -15.182 -15.727 1.00 95.88 181 ILE A N 1
ATOM 1465 C CA . ILE A 1 181 ? 18.431 -14.279 -14.618 1.00 95.88 181 ILE A CA 1
ATOM 1466 C C . ILE A 1 181 ? 19.655 -13.445 -14.998 1.00 95.88 181 ILE A C 1
ATOM 1468 O O . ILE A 1 181 ? 20.738 -13.989 -15.195 1.00 95.88 181 ILE A O 1
ATOM 1472 N N . ASP A 1 182 ? 19.472 -12.135 -15.093 1.00 92.50 182 ASP A N 1
ATOM 1473 C CA . ASP A 1 182 ? 20.513 -11.139 -15.342 1.00 92.50 182 ASP A CA 1
ATOM 1474 C C . ASP A 1 182 ? 20.958 -10.555 -13.993 1.00 92.50 182 ASP A C 1
ATOM 1476 O O . ASP A 1 182 ? 20.234 -9.777 -13.363 1.00 92.50 182 ASP A O 1
ATOM 1480 N N . LEU A 1 183 ? 22.114 -11.015 -13.504 1.00 88.81 183 LEU A N 1
ATOM 1481 C CA . LEU A 1 183 ? 22.648 -10.647 -12.184 1.00 88.81 183 LEU A CA 1
ATOM 1482 C C . LEU A 1 183 ? 23.335 -9.290 -12.204 1.00 88.81 183 LEU A C 1
ATOM 1484 O O . LEU A 1 183 ? 23.393 -8.580 -11.201 1.00 88.81 183 LEU A O 1
ATOM 1488 N N . GLY A 1 184 ? 23.823 -8.926 -13.376 1.00 81.50 184 GLY A N 1
ATOM 1489 C CA . GLY A 1 184 ? 24.311 -7.611 -13.637 1.00 81.50 184 GLY A CA 1
ATOM 1490 C C . GLY A 1 184 ? 25.655 -7.258 -12.989 1.00 81.50 184 GLY A C 1
ATOM 1491 O O . GLY A 1 184 ? 25.892 -6.073 -12.760 1.00 81.50 184 GLY A O 1
ATOM 1492 N N . ASP A 1 185 ? 26.532 -8.228 -12.758 1.00 81.00 185 ASP A N 1
ATOM 1493 C CA . ASP A 1 185 ? 27.850 -8.097 -12.121 1.00 81.00 185 ASP A CA 1
ATOM 1494 C C . ASP A 1 185 ? 29.040 -8.276 -13.092 1.00 81.00 185 ASP A C 1
ATOM 1496 O O . ASP A 1 185 ? 30.173 -8.438 -12.650 1.00 81.00 185 ASP A O 1
ATOM 1500 N N . GLY A 1 186 ? 28.804 -8.202 -14.408 1.00 74.12 186 GLY A N 1
ATOM 1501 C CA . GLY A 1 186 ? 29.861 -8.263 -15.430 1.00 74.12 186 GLY A CA 1
ATOM 1502 C C . GLY A 1 186 ? 30.830 -7.073 -15.426 1.00 74.12 186 GLY A C 1
ATOM 1503 O O . GLY A 1 186 ? 30.457 -5.944 -15.078 1.00 74.12 186 GLY A O 1
ATOM 1504 N N . GLY A 1 187 ? 32.065 -7.300 -15.891 1.00 63.12 187 GLY A N 1
ATOM 1505 C CA . GLY A 1 187 ? 33.185 -6.344 -15.807 1.00 63.12 187 GLY A CA 1
ATOM 1506 C C . GLY A 1 187 ? 33.009 -5.033 -16.595 1.00 63.12 187 GLY A C 1
ATOM 1507 O O . GLY A 1 187 ? 33.707 -4.043 -16.374 1.00 63.12 187 GLY A O 1
ATOM 1508 N N . SER A 1 188 ? 32.021 -4.969 -17.488 1.00 63.78 188 SER A N 1
ATOM 1509 C CA . SER A 1 188 ? 31.797 -3.864 -18.433 1.00 63.78 188 SER A CA 1
ATOM 1510 C C . SER A 1 188 ? 30.926 -2.699 -17.912 1.00 63.78 188 SER A C 1
ATOM 1512 O O . SER A 1 188 ? 30.323 -1.979 -18.719 1.00 63.78 188 SER A O 1
ATOM 1514 N N . LYS A 1 189 ? 30.823 -2.492 -16.588 1.00 64.62 189 LYS A N 1
ATOM 1515 C CA . LYS A 1 189 ? 29.801 -1.605 -15.977 1.00 64.62 189 LYS A CA 1
ATOM 1516 C C . LYS A 1 189 ? 30.293 -0.279 -15.397 1.00 64.62 189 LYS A C 1
ATOM 1518 O O . LYS A 1 189 ? 29.513 0.671 -15.368 1.00 64.62 189 LYS A O 1
ATOM 1523 N N . HIS A 1 190 ? 31.564 -0.163 -15.008 1.00 60.16 190 HIS A N 1
ATOM 1524 C CA . HIS A 1 190 ? 32.077 1.034 -14.318 1.00 60.16 190 HIS A CA 1
ATOM 1525 C C . HIS A 1 190 ? 32.064 2.332 -15.162 1.00 60.16 190 HIS A C 1
ATOM 1527 O O . HIS A 1 190 ? 32.042 3.416 -14.584 1.00 60.16 190 HIS A O 1
ATOM 1533 N N . ASP A 1 191 ? 32.013 2.246 -16.501 1.00 75.62 191 ASP A N 1
ATOM 1534 C CA . ASP A 1 191 ? 31.942 3.405 -17.422 1.00 75.62 191 ASP A CA 1
ATOM 1535 C C . ASP A 1 191 ? 30.801 3.296 -18.457 1.00 75.62 191 ASP A C 1
ATOM 1537 O O . ASP A 1 191 ? 30.889 3.870 -19.545 1.00 75.62 191 ASP A O 1
ATOM 1541 N N . LYS A 1 192 ? 29.731 2.535 -18.159 1.00 81.50 192 LYS A N 1
ATOM 1542 C CA . LYS A 1 192 ? 28.692 2.171 -19.148 1.00 81.50 192 LYS A CA 1
ATOM 1543 C C . LYS A 1 192 ? 28.196 3.374 -19.957 1.00 81.50 192 LYS A C 1
ATOM 1545 O O . LYS A 1 192 ? 28.313 3.373 -21.176 1.00 81.50 192 LYS A O 1
ATOM 1550 N N . PHE A 1 193 ? 27.698 4.414 -19.288 1.00 82.19 193 PHE A N 1
ATOM 1551 C CA . PHE A 1 193 ? 27.082 5.546 -19.982 1.00 82.19 193 PHE A CA 1
ATOM 1552 C C . PHE A 1 193 ? 28.077 6.356 -20.815 1.00 82.19 193 PHE A C 1
ATOM 1554 O O . PHE A 1 193 ? 27.747 6.745 -21.931 1.00 82.19 193 PHE A O 1
ATOM 1561 N N . LYS A 1 194 ? 29.310 6.591 -20.338 1.00 86.94 194 LYS A N 1
ATOM 1562 C CA . LYS A 1 194 ? 30.287 7.342 -21.145 1.00 86.94 194 LYS A CA 1
ATOM 1563 C C . LYS A 1 194 ? 30.791 6.513 -22.323 1.00 86.94 194 LYS A C 1
ATOM 1565 O O . LYS A 1 194 ? 31.045 7.080 -23.381 1.00 86.94 194 LYS A O 1
ATOM 1570 N N . ARG A 1 195 ? 30.928 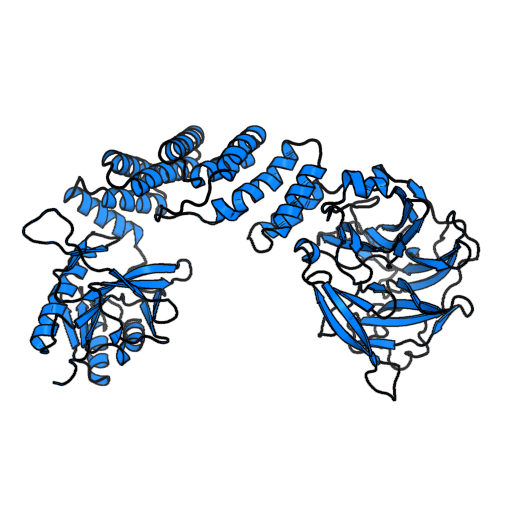5.190 -22.169 1.00 89.31 195 ARG A N 1
ATOM 1571 C CA . ARG A 1 195 ? 31.221 4.285 -23.290 1.00 89.31 195 ARG A CA 1
ATOM 1572 C C . ARG A 1 195 ? 30.103 4.331 -24.325 1.00 89.31 195 ARG A C 1
ATOM 1574 O O . ARG A 1 195 ? 30.401 4.510 -25.501 1.00 89.31 195 ARG A O 1
ATOM 1581 N N . ASP A 1 196 ? 28.856 4.193 -23.888 1.00 90.94 196 ASP A N 1
ATOM 1582 C CA . ASP A 1 196 ? 27.697 4.181 -24.778 1.00 90.94 196 ASP A CA 1
ATOM 1583 C C . ASP A 1 196 ? 27.589 5.521 -25.533 1.00 90.94 196 ASP A C 1
ATOM 1585 O O . ASP A 1 196 ? 27.435 5.504 -26.750 1.00 90.94 196 ASP A O 1
ATOM 1589 N N . ILE A 1 197 ? 27.825 6.665 -24.868 1.00 94.00 197 ILE A N 1
ATOM 1590 C CA . ILE A 1 197 ? 27.941 7.985 -25.521 1.00 94.00 197 ILE A CA 1
ATOM 1591 C C . ILE A 1 197 ? 29.012 7.975 -26.621 1.00 94.00 197 ILE A C 1
ATOM 1593 O O . ILE A 1 197 ? 28.703 8.321 -27.758 1.00 94.00 197 ILE A O 1
ATOM 1597 N N . ARG A 1 198 ? 30.250 7.541 -26.327 1.00 94.00 198 ARG A N 1
ATOM 1598 C CA . ARG A 1 198 ? 31.343 7.508 -27.324 1.00 94.00 198 ARG A CA 1
ATOM 1599 C C . ARG A 1 198 ? 30.998 6.635 -28.535 1.00 94.00 198 ARG A C 1
ATOM 1601 O O . ARG A 1 198 ? 31.281 7.019 -29.670 1.00 94.00 198 ARG A O 1
ATOM 1608 N N . LEU A 1 199 ? 30.405 5.464 -28.292 1.00 93.69 199 LEU A N 1
ATOM 1609 C CA . LEU A 1 199 ? 30.006 4.527 -29.343 1.00 93.69 199 LEU A CA 1
ATOM 1610 C C . LEU A 1 199 ? 28.890 5.109 -30.214 1.00 93.69 199 LEU A C 1
ATOM 1612 O O . LEU A 1 199 ? 28.990 5.055 -31.435 1.00 93.69 199 LEU A O 1
ATOM 1616 N N . LEU A 1 200 ? 27.866 5.703 -29.601 1.00 95.81 200 LEU A N 1
ATOM 1617 C CA . LEU A 1 200 ? 26.729 6.297 -30.304 1.00 95.81 200 LEU A CA 1
ATOM 1618 C C . LEU A 1 200 ? 27.116 7.556 -31.082 1.00 95.81 200 LEU A C 1
ATOM 1620 O O . LEU A 1 200 ? 26.687 7.716 -32.218 1.00 95.81 200 LEU A O 1
ATOM 1624 N N . GLU A 1 201 ? 27.975 8.415 -30.529 1.00 95.81 201 GLU A N 1
ATOM 1625 C CA . GLU A 1 201 ? 28.528 9.562 -31.260 1.00 95.81 201 GLU A CA 1
ATOM 1626 C C . GLU A 1 201 ? 29.311 9.115 -32.501 1.00 95.81 201 GLU A C 1
ATOM 1628 O O . GLU A 1 201 ? 29.239 9.778 -33.533 1.00 95.81 201 GLU A O 1
ATOM 1633 N N . SER A 1 202 ? 30.048 7.998 -32.426 1.00 94.31 202 SER A N 1
ATOM 1634 C CA . SER A 1 202 ? 30.700 7.420 -33.608 1.00 94.31 202 SER A CA 1
ATOM 1635 C C . SER A 1 202 ? 29.703 6.819 -34.583 1.00 94.31 202 SER A C 1
ATOM 1637 O O . SER A 1 202 ? 29.756 7.149 -35.760 1.00 94.31 202 SER A O 1
ATOM 1639 N N . GLY A 1 203 ? 28.752 6.025 -34.089 1.00 93.44 203 GLY A N 1
ATOM 1640 C CA . GLY A 1 203 ? 27.709 5.429 -34.917 1.00 93.44 203 GLY A CA 1
ATOM 1641 C C . GLY A 1 203 ? 26.893 6.474 -35.676 1.00 93.44 203 GLY A C 1
ATOM 1642 O O . GLY A 1 203 ? 26.546 6.244 -36.821 1.00 93.44 203 GLY A O 1
ATOM 1643 N N . ILE A 1 204 ? 26.638 7.649 -35.092 1.00 95.56 204 ILE A N 1
ATOM 1644 C CA . ILE A 1 204 ? 25.952 8.762 -35.770 1.00 95.56 204 ILE A CA 1
ATOM 1645 C C . ILE A 1 204 ? 26.828 9.416 -36.845 1.00 95.56 204 ILE A C 1
ATOM 1647 O O . ILE A 1 204 ? 26.299 9.884 -37.849 1.00 95.56 204 ILE A O 1
ATOM 1651 N N . ARG A 1 205 ? 28.155 9.478 -36.668 1.00 95.12 205 ARG A N 1
ATOM 1652 C CA . ARG A 1 205 ? 29.042 9.965 -37.741 1.00 95.12 205 ARG A CA 1
ATOM 1653 C C . ARG A 1 205 ? 29.001 9.036 -38.952 1.00 95.12 205 ARG A C 1
ATOM 1655 O O . ARG A 1 205 ? 29.016 9.529 -40.075 1.00 95.12 205 ARG A O 1
ATOM 1662 N N . ASP A 1 206 ? 28.924 7.733 -38.702 1.00 92.00 206 ASP A N 1
ATOM 1663 C CA . ASP A 1 206 ? 28.908 6.705 -39.744 1.00 92.00 206 ASP A CA 1
ATOM 1664 C C . ASP A 1 206 ? 27.503 6.541 -40.365 1.00 92.00 206 ASP A C 1
ATOM 1666 O O . ASP A 1 206 ? 27.362 6.376 -41.575 1.00 92.00 206 ASP A O 1
ATOM 1670 N N . GLU A 1 207 ? 26.449 6.645 -39.550 1.00 91.12 207 GLU A N 1
ATOM 1671 C CA . GLU A 1 207 ? 25.037 6.491 -39.916 1.00 91.12 207 GLU A CA 1
ATOM 1672 C C . GLU A 1 207 ? 24.189 7.692 -39.417 1.00 91.12 207 GLU A C 1
ATOM 1674 O O . GLU A 1 207 ? 23.396 7.563 -38.476 1.00 91.12 207 GLU A O 1
ATOM 1679 N N . PRO A 1 208 ? 24.295 8.882 -40.040 1.00 92.75 208 PRO A N 1
ATOM 1680 C CA . PRO A 1 208 ? 23.682 10.119 -39.533 1.00 92.75 208 PRO A CA 1
ATOM 1681 C C . PRO A 1 208 ? 22.149 10.157 -39.587 1.00 92.75 208 PRO A C 1
ATOM 1683 O O . PRO A 1 208 ? 21.542 11.048 -39.001 1.00 92.75 208 PRO A O 1
ATOM 1686 N N . CYS A 1 209 ? 21.506 9.206 -40.266 1.00 91.75 209 CYS A N 1
ATOM 1687 C CA . CYS A 1 209 ? 20.046 9.085 -40.322 1.00 91.75 209 CYS A CA 1
ATOM 1688 C C . CYS A 1 209 ? 19.498 7.985 -39.395 1.00 91.75 209 CYS A C 1
ATOM 1690 O O . CYS A 1 209 ? 18.309 7.679 -39.444 1.00 91.75 209 CYS A O 1
ATOM 1692 N N . ASN A 1 210 ? 20.336 7.369 -38.552 1.00 91.25 210 ASN A N 1
ATOM 1693 C CA . ASN A 1 210 ? 19.910 6.300 -37.652 1.00 91.25 210 ASN A CA 1
ATOM 1694 C C . ASN A 1 210 ? 19.197 6.876 -36.412 1.00 91.25 210 ASN A C 1
ATOM 1696 O O . ASN A 1 210 ? 19.829 7.263 -35.425 1.00 91.25 210 ASN A O 1
ATOM 1700 N N . SER A 1 211 ? 17.861 6.927 -36.461 1.00 93.19 211 SER A N 1
ATOM 1701 C CA . SER A 1 211 ? 17.010 7.505 -35.407 1.00 93.19 211 SER A CA 1
ATOM 1702 C C . SER A 1 211 ? 17.260 6.876 -34.027 1.00 93.19 211 SER A C 1
ATOM 1704 O O . SER A 1 211 ? 17.324 7.569 -33.008 1.00 93.19 211 SER A O 1
ATOM 1706 N N . ARG A 1 212 ? 17.494 5.561 -34.000 1.00 92.25 212 ARG A N 1
ATOM 1707 C CA . ARG A 1 212 ? 17.721 4.774 -32.787 1.00 92.25 212 ARG A CA 1
ATOM 1708 C C . ARG A 1 212 ? 19.022 5.170 -32.087 1.00 92.25 212 ARG A C 1
ATOM 1710 O O . ARG A 1 212 ? 19.069 5.167 -30.856 1.00 92.25 212 ARG A O 1
ATOM 1717 N N . TYR A 1 213 ? 20.061 5.560 -32.831 1.00 95.44 213 TYR A N 1
ATOM 1718 C CA . TYR A 1 213 ? 21.295 6.066 -32.221 1.00 95.44 213 TYR A CA 1
ATOM 1719 C C . TYR A 1 213 ? 21.075 7.404 -31.519 1.00 95.44 213 TYR A C 1
ATOM 1721 O O . TYR A 1 213 ? 21.511 7.565 -30.379 1.00 95.44 213 TYR A O 1
ATOM 1729 N N . TYR A 1 214 ? 20.342 8.334 -32.138 1.00 97.19 214 TYR A N 1
ATOM 1730 C CA . TYR A 1 214 ? 19.973 9.588 -31.475 1.00 97.19 214 TYR A CA 1
ATOM 1731 C C . TYR A 1 214 ? 19.128 9.338 -30.223 1.00 97.19 214 TYR A C 1
ATOM 1733 O O . TYR A 1 214 ? 19.405 9.920 -29.175 1.00 97.19 214 TYR A O 1
ATOM 1741 N N . PHE A 1 215 ? 18.151 8.431 -30.298 1.00 96.44 215 PHE A N 1
ATOM 1742 C CA . PHE A 1 215 ? 17.313 8.066 -29.158 1.00 96.44 215 PHE A CA 1
ATOM 1743 C C . PHE A 1 215 ? 18.134 7.607 -27.944 1.00 96.44 215 PHE A C 1
ATOM 1745 O O . PHE A 1 215 ? 18.014 8.169 -26.852 1.00 96.44 215 PHE A O 1
ATOM 1752 N N . TYR A 1 216 ? 19.009 6.613 -28.121 1.00 95.31 216 TYR A N 1
ATOM 1753 C CA . TYR A 1 216 ? 19.810 6.087 -27.013 1.00 95.31 216 TYR A CA 1
ATOM 1754 C C . TYR A 1 216 ? 20.939 7.026 -26.579 1.00 95.31 216 TYR A C 1
ATOM 1756 O O . TYR A 1 216 ? 21.322 7.016 -25.404 1.00 95.31 216 TYR A O 1
ATOM 1764 N N . LEU A 1 217 ? 21.444 7.881 -27.475 1.00 97.06 217 LEU A N 1
ATOM 1765 C CA . LEU A 1 217 ? 22.425 8.903 -27.107 1.00 97.06 217 LEU A CA 1
ATOM 1766 C C . LEU A 1 217 ? 21.782 9.939 -26.185 1.00 97.06 217 LEU A C 1
ATOM 1768 O O . LEU A 1 217 ? 22.352 10.295 -25.155 1.00 97.06 217 LEU A O 1
ATOM 1772 N N . ALA A 1 218 ? 20.559 10.362 -26.503 1.00 97.38 218 ALA A N 1
ATOM 1773 C CA . ALA A 1 218 ? 19.796 11.284 -25.678 1.00 97.38 218 ALA A CA 1
ATOM 1774 C C . ALA A 1 218 ? 19.458 10.689 -24.297 1.00 97.38 218 ALA A C 1
ATOM 1776 O O . ALA A 1 218 ? 19.620 11.371 -23.281 1.00 97.38 218 ALA A O 1
ATOM 1777 N N . GLN A 1 219 ? 19.069 9.408 -24.241 1.00 94.81 219 GLN A N 1
ATOM 1778 C CA . GLN A 1 219 ? 18.886 8.668 -22.983 1.00 94.81 219 GLN A CA 1
ATOM 1779 C C . GLN A 1 219 ? 20.178 8.655 -22.155 1.00 94.81 219 GLN A C 1
ATOM 1781 O O . GLN A 1 219 ? 20.160 8.991 -20.972 1.00 94.81 219 GLN A O 1
ATOM 1786 N N . SER A 1 220 ? 21.315 8.359 -22.790 1.00 94.88 220 SER A N 1
ATOM 1787 C CA . SER A 1 220 ? 22.618 8.320 -22.118 1.00 94.88 220 SER A CA 1
ATOM 1788 C C . SER A 1 220 ? 23.030 9.694 -21.580 1.00 94.88 220 SER A C 1
ATOM 1790 O O . SER A 1 220 ? 23.455 9.798 -20.429 1.00 94.88 220 SER A O 1
ATOM 1792 N N . TYR A 1 221 ? 22.842 10.771 -22.354 1.00 97.19 221 TYR A N 1
ATOM 1793 C CA . TYR A 1 221 ? 23.088 12.132 -21.870 1.00 97.19 221 TYR A CA 1
ATOM 1794 C C . TYR A 1 221 ? 22.204 12.478 -20.669 1.00 97.19 221 TYR A C 1
ATOM 1796 O O . TYR A 1 221 ? 22.720 12.984 -19.669 1.00 97.19 221 TYR A O 1
ATOM 1804 N N . ARG A 1 222 ? 20.906 12.142 -20.714 1.00 95.62 222 ARG A N 1
ATOM 1805 C CA . ARG A 1 222 ? 19.977 12.340 -19.589 1.00 95.62 222 ARG A CA 1
ATOM 1806 C C . ARG A 1 222 ? 20.454 11.600 -18.340 1.00 95.62 222 ARG A C 1
ATOM 1808 O O . ARG A 1 222 ? 20.481 12.197 -17.267 1.00 95.62 222 ARG A O 1
ATOM 1815 N N . ASP A 1 223 ? 20.863 10.342 -18.475 1.00 92.00 223 ASP A N 1
ATOM 1816 C CA . ASP A 1 223 ? 21.311 9.512 -17.350 1.00 92.00 223 ASP A CA 1
ATOM 1817 C C . ASP A 1 223 ? 22.639 10.021 -16.755 1.00 92.00 223 ASP A C 1
ATOM 1819 O O . ASP A 1 223 ? 22.856 9.951 -15.544 1.00 92.00 223 ASP A O 1
ATOM 1823 N N . THR A 1 224 ? 23.488 10.652 -17.575 1.00 93.94 224 THR A N 1
ATOM 1824 C CA . THR A 1 224 ? 24.669 11.413 -17.116 1.00 93.94 224 THR A CA 1
ATOM 1825 C C . THR A 1 224 ? 24.367 12.844 -16.657 1.00 93.94 224 THR A C 1
ATOM 1827 O O . THR A 1 224 ? 25.284 13.566 -16.268 1.00 93.94 224 THR A O 1
ATOM 1830 N N . LYS A 1 225 ? 23.090 13.248 -16.645 1.00 95.56 225 LYS A N 1
ATOM 1831 C CA . LYS A 1 225 ? 22.585 14.576 -16.254 1.00 95.56 225 LYS A CA 1
ATOM 1832 C C . LYS A 1 225 ? 22.996 15.736 -17.173 1.00 95.56 225 LYS A C 1
ATOM 1834 O O . LYS A 1 225 ? 22.813 16.896 -16.803 1.00 95.56 225 LYS A O 1
ATOM 1839 N N . ASP A 1 226 ? 23.487 15.458 -18.382 1.00 97.19 226 ASP A N 1
ATOM 1840 C CA . ASP A 1 226 ? 23.722 16.469 -19.424 1.00 97.19 226 ASP A CA 1
ATOM 1841 C C . ASP A 1 226 ? 22.407 16.754 -20.173 1.00 97.19 226 ASP A C 1
ATOM 1843 O O . ASP A 1 226 ? 22.189 16.370 -21.324 1.00 97.19 226 ASP A O 1
ATOM 1847 N N . TYR A 1 227 ? 21.461 17.374 -19.462 1.00 98.25 227 TYR A N 1
ATOM 1848 C CA . TYR A 1 227 ? 20.080 17.511 -19.930 1.00 98.25 227 TYR A CA 1
ATOM 1849 C C . TYR A 1 227 ? 19.942 18.369 -21.191 1.00 98.25 227 TYR A C 1
ATOM 1851 O O . TYR A 1 227 ? 19.053 18.104 -21.995 1.00 98.25 227 TYR A O 1
ATOM 1859 N N . TYR A 1 228 ? 20.800 19.376 -21.391 1.00 98.44 228 TYR A N 1
ATOM 1860 C CA . TYR A 1 228 ? 20.756 20.202 -22.602 1.00 98.44 228 TYR A CA 1
ATOM 1861 C C . TYR A 1 228 ? 21.133 19.384 -23.838 1.00 98.44 228 TYR A C 1
ATOM 1863 O O . TYR A 1 228 ? 20.365 19.367 -24.798 1.00 98.44 228 TYR A O 1
ATOM 1871 N N . LYS A 1 229 ? 22.231 18.613 -23.785 1.00 98.06 229 LYS A N 1
ATOM 1872 C CA . LYS A 1 229 ? 22.574 17.707 -24.890 1.00 98.06 229 LYS A CA 1
ATOM 1873 C C . LYS A 1 229 ? 21.523 16.631 -25.099 1.00 98.06 229 LYS A C 1
ATOM 1875 O O . LYS A 1 229 ? 21.229 16.296 -26.244 1.00 98.06 229 LYS A O 1
ATOM 1880 N N . ALA A 1 230 ? 20.933 16.109 -24.023 1.00 98.38 230 ALA A N 1
ATOM 1881 C CA . ALA A 1 230 ? 19.828 15.165 -24.134 1.00 98.38 230 ALA A CA 1
ATOM 1882 C C . ALA A 1 230 ? 18.661 15.772 -24.928 1.00 98.38 230 ALA A C 1
ATOM 1884 O O . ALA A 1 230 ? 18.179 15.149 -25.866 1.00 98.38 230 ALA A O 1
ATOM 1885 N N . ILE A 1 231 ? 18.247 17.002 -24.607 1.00 98.69 231 ILE A N 1
ATOM 1886 C CA . ILE A 1 231 ? 17.154 17.702 -25.298 1.00 98.69 231 ILE A CA 1
ATOM 1887 C C . ILE A 1 231 ? 17.475 17.940 -26.777 1.00 98.69 231 ILE A C 1
ATOM 1889 O O . ILE A 1 231 ? 16.644 17.627 -27.631 1.00 98.69 231 ILE A O 1
ATOM 1893 N N . ASP A 1 232 ? 18.667 18.448 -27.092 1.00 98.31 232 ASP A N 1
ATOM 1894 C CA . ASP A 1 232 ? 19.073 18.694 -28.482 1.00 98.31 232 ASP A CA 1
ATOM 1895 C C . ASP A 1 232 ? 19.104 17.384 -29.285 1.00 98.31 232 ASP A C 1
ATOM 1897 O O . ASP A 1 232 ? 18.664 17.326 -30.432 1.00 98.31 232 ASP A O 1
ATOM 1901 N N . THR A 1 233 ? 19.571 16.302 -28.660 1.00 98.38 233 THR A N 1
ATOM 1902 C CA . THR A 1 233 ? 19.662 14.979 -29.290 1.00 98.38 233 THR A CA 1
ATOM 1903 C C . THR A 1 233 ? 18.283 14.333 -29.460 1.00 98.38 233 THR A C 1
ATOM 1905 O O . THR A 1 233 ? 18.007 13.771 -30.518 1.00 98.38 233 THR A O 1
ATOM 1908 N N . TYR A 1 234 ? 17.381 14.466 -28.481 1.00 98.44 234 TYR A N 1
ATOM 1909 C CA . TYR A 1 234 ? 15.984 14.043 -28.627 1.00 98.44 234 TYR A CA 1
ATOM 1910 C C . TYR A 1 234 ? 15.270 14.811 -29.736 1.00 98.44 234 TYR A C 1
ATOM 1912 O O . TYR A 1 234 ? 14.497 14.214 -30.475 1.00 98.44 234 TYR A O 1
ATOM 1920 N N . THR A 1 235 ? 15.545 16.109 -29.874 1.00 98.00 235 THR A N 1
ATOM 1921 C CA . THR A 1 235 ? 14.971 16.935 -30.945 1.00 98.00 235 THR A CA 1
ATOM 1922 C C . THR A 1 235 ? 15.408 16.414 -32.314 1.00 98.00 235 THR A C 1
ATOM 1924 O O . THR A 1 235 ? 14.559 16.144 -33.153 1.00 98.00 235 THR A O 1
ATOM 1927 N N . LYS A 1 236 ? 16.701 16.112 -32.495 1.00 97.69 236 LYS A N 1
ATOM 1928 C CA . LYS A 1 236 ? 17.196 15.465 -33.725 1.00 97.69 236 LYS A CA 1
ATOM 1929 C C . LYS A 1 236 ? 16.564 14.095 -33.978 1.00 97.69 236 LYS A C 1
ATOM 1931 O O . LYS A 1 236 ? 16.283 13.753 -35.117 1.00 97.69 236 LYS A O 1
ATOM 1936 N N . CYS A 1 237 ? 16.334 13.306 -32.926 1.00 97.06 237 CYS A N 1
ATOM 1937 C CA . CYS A 1 237 ? 15.629 12.032 -33.056 1.00 97.06 237 CYS A CA 1
ATOM 1938 C C . CYS A 1 237 ? 14.184 12.220 -33.543 1.00 97.06 237 CYS A C 1
ATOM 1940 O O . CYS A 1 237 ? 13.709 11.404 -34.328 1.00 97.06 237 CYS A O 1
ATOM 1942 N N . ILE A 1 238 ? 13.491 13.260 -33.067 1.00 97.12 238 ILE A N 1
ATOM 1943 C CA . ILE A 1 238 ? 12.130 13.608 -33.498 1.00 97.12 238 ILE A CA 1
ATOM 1944 C C . ILE A 1 238 ? 12.123 14.016 -34.973 1.00 97.12 238 ILE A C 1
ATOM 1946 O O . ILE A 1 238 ? 11.255 13.561 -35.708 1.00 97.12 238 ILE A O 1
ATOM 1950 N N . ASP A 1 239 ? 13.104 14.807 -35.414 1.00 96.69 239 ASP A N 1
ATOM 1951 C CA . ASP A 1 239 ? 13.202 15.282 -36.803 1.00 96.69 239 ASP A CA 1
ATOM 1952 C C . ASP A 1 239 ? 13.383 14.142 -37.827 1.00 96.69 239 ASP A C 1
ATOM 1954 O O . ASP A 1 239 ? 13.049 14.308 -38.998 1.00 96.69 239 ASP A O 1
ATOM 1958 N N . LEU A 1 240 ? 13.900 12.984 -37.396 1.00 94.31 240 LEU A N 1
ATOM 1959 C CA . LEU A 1 240 ? 14.043 11.788 -38.237 1.00 94.31 240 LEU A CA 1
ATOM 1960 C C . LEU A 1 240 ? 12.734 10.989 -38.398 1.00 94.31 240 LEU A C 1
ATOM 1962 O O . LEU A 1 240 ? 12.664 10.170 -39.307 1.00 94.31 240 LEU A O 1
ATOM 1966 N N . ASP A 1 241 ? 11.743 11.211 -37.525 1.00 89.19 241 ASP A N 1
ATOM 1967 C CA . ASP A 1 241 ? 10.370 10.667 -37.558 1.00 89.19 241 ASP A CA 1
ATOM 1968 C C . ASP A 1 241 ? 10.224 9.202 -38.027 1.00 89.19 241 ASP A C 1
ATOM 1970 O O . ASP A 1 241 ? 9.503 8.886 -38.969 1.00 89.19 241 ASP A O 1
ATOM 1974 N N . ASP A 1 242 ? 10.935 8.290 -37.362 1.00 89.06 242 ASP A N 1
ATOM 1975 C CA . ASP A 1 242 ? 11.023 6.880 -37.767 1.00 89.06 242 ASP A CA 1
ATOM 1976 C C . ASP A 1 242 ? 9.920 6.008 -37.129 1.00 89.06 242 ASP A C 1
ATOM 1978 O O . ASP A 1 242 ? 8.966 5.582 -37.781 1.00 89.06 242 ASP A O 1
ATOM 1982 N N . TRP A 1 243 ? 9.992 5.778 -35.810 1.00 92.06 243 TRP A N 1
ATOM 1983 C CA . TRP A 1 243 ? 8.992 5.002 -35.071 1.00 92.06 243 TRP A CA 1
ATOM 1984 C C . TRP A 1 243 ? 8.173 5.892 -34.135 1.00 92.06 243 TRP A C 1
ATOM 1986 O O . TRP A 1 243 ? 8.702 6.483 -33.196 1.00 92.06 243 TRP A O 1
ATOM 1996 N N . SER A 1 244 ? 6.853 5.927 -34.337 1.00 93.94 244 SER A N 1
ATOM 1997 C CA . SER A 1 244 ? 5.937 6.810 -33.598 1.00 93.94 244 SER A CA 1
ATOM 1998 C C . SER A 1 244 ? 6.055 6.715 -32.065 1.00 93.94 244 SER A C 1
ATOM 2000 O O . SER A 1 244 ? 6.017 7.742 -31.389 1.00 93.94 244 SER A O 1
ATOM 2002 N N . GLU A 1 245 ? 6.235 5.524 -31.480 1.00 94.56 245 GLU A N 1
ATOM 2003 C CA . GLU A 1 245 ? 6.410 5.409 -30.020 1.00 94.56 245 GLU A CA 1
ATOM 2004 C C . GLU A 1 245 ? 7.741 6.007 -29.547 1.00 94.56 245 GLU A C 1
ATOM 2006 O O . GLU A 1 245 ? 7.785 6.652 -28.499 1.00 94.56 245 GLU A O 1
ATOM 2011 N N . GLN A 1 246 ? 8.808 5.848 -30.335 1.00 95.81 246 GLN A N 1
ATOM 2012 C CA . GLN A 1 246 ? 10.111 6.459 -30.070 1.00 95.81 246 GLN A CA 1
ATOM 2013 C C . GLN A 1 246 ? 10.014 7.985 -30.133 1.00 95.81 246 GLN A C 1
ATOM 2015 O O . GLN A 1 246 ? 10.423 8.654 -29.186 1.00 95.81 246 GLN A O 1
ATOM 2020 N N . THR A 1 247 ? 9.413 8.533 -31.196 1.00 96.44 247 THR A N 1
ATOM 2021 C CA . THR A 1 247 ? 9.191 9.980 -31.359 1.00 96.44 247 THR A CA 1
ATOM 2022 C C . THR A 1 247 ? 8.392 10.551 -30.186 1.00 96.44 247 THR A C 1
ATOM 2024 O O . THR A 1 247 ? 8.770 11.567 -29.598 1.00 96.44 247 THR A O 1
ATOM 2027 N N . TRP A 1 248 ? 7.323 9.864 -29.771 1.00 97.31 248 TRP A N 1
ATOM 2028 C CA . TRP A 1 248 ? 6.559 10.248 -28.587 1.00 97.31 248 TRP A CA 1
ATOM 2029 C C . TRP A 1 248 ? 7.413 10.240 -27.310 1.00 97.31 248 TRP A C 1
ATOM 2031 O O . TRP A 1 248 ? 7.383 11.203 -26.537 1.00 97.31 248 TRP A O 1
ATOM 2041 N N . TYR A 1 249 ? 8.197 9.181 -27.093 1.00 97.25 249 TYR A N 1
ATOM 2042 C CA . TYR A 1 249 ? 9.033 9.053 -25.901 1.00 97.25 249 TYR A CA 1
ATOM 2043 C C . TYR A 1 249 ? 10.103 10.153 -25.848 1.00 97.25 249 TYR A C 1
ATOM 2045 O O . TYR A 1 249 ? 10.395 10.668 -2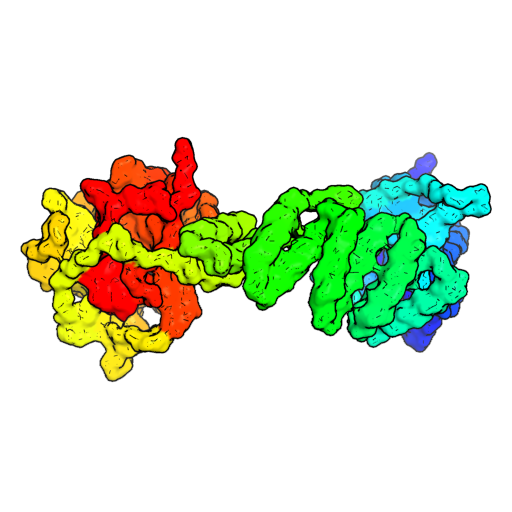4.769 1.00 97.25 249 TYR A O 1
ATOM 2053 N N . CYS A 1 250 ? 10.625 10.595 -26.998 1.00 98.00 250 CYS A N 1
ATOM 2054 C CA . CYS A 1 250 ? 11.497 11.768 -27.086 1.00 98.00 250 CYS A CA 1
ATOM 2055 C C . CYS A 1 250 ? 10.801 13.036 -26.567 1.00 98.00 250 CYS A C 1
ATOM 2057 O O . CYS A 1 250 ? 11.360 13.729 -25.715 1.00 98.00 250 CYS A O 1
ATOM 2059 N N . TYR A 1 251 ? 9.569 13.327 -27.008 1.00 98.12 251 TYR A N 1
ATOM 2060 C CA . TYR A 1 251 ? 8.804 14.470 -26.486 1.00 98.12 251 TYR A CA 1
ATOM 2061 C C . TYR A 1 251 ? 8.587 14.371 -24.973 1.00 98.12 251 TYR A C 1
ATOM 2063 O O . TYR A 1 251 ? 8.758 15.359 -24.248 1.00 98.12 251 TYR A O 1
ATOM 2071 N N . TYR A 1 252 ? 8.237 13.178 -24.487 1.00 98.31 252 TYR A N 1
ATOM 2072 C CA . TYR A 1 252 ? 8.056 12.932 -23.063 1.00 98.31 252 TYR A CA 1
ATOM 2073 C C . TYR A 1 252 ? 9.360 13.178 -22.285 1.00 98.31 252 TYR A C 1
ATOM 2075 O O . TYR A 1 252 ? 9.362 13.942 -21.318 1.00 98.31 252 TYR A O 1
ATOM 2083 N N . MET A 1 253 ? 10.495 12.643 -22.735 1.00 98.31 253 MET A N 1
ATOM 2084 C CA . MET A 1 253 ? 11.779 12.821 -22.051 1.00 98.31 253 MET A CA 1
ATOM 2085 C C . MET A 1 253 ? 12.327 14.242 -22.117 1.00 98.31 253 MET A C 1
ATOM 2087 O O . MET A 1 253 ? 12.918 14.699 -21.139 1.00 98.31 253 MET A O 1
ATOM 2091 N N . ILE A 1 254 ? 12.072 14.987 -23.195 1.00 98.62 254 ILE A N 1
ATOM 2092 C CA . ILE A 1 254 ? 12.357 16.427 -23.235 1.00 98.62 254 ILE A CA 1
ATOM 2093 C C . ILE A 1 254 ? 11.618 17.143 -22.095 1.00 98.62 254 ILE A C 1
ATOM 2095 O O . ILE A 1 254 ? 12.208 17.990 -21.421 1.00 98.62 254 ILE A O 1
ATOM 2099 N N . SER A 1 255 ? 10.352 16.784 -21.832 1.00 98.25 255 SER A N 1
ATOM 2100 C CA . SER A 1 255 ? 9.603 17.350 -20.700 1.00 98.25 255 SER A CA 1
ATOM 2101 C C . SER A 1 255 ? 10.298 17.038 -19.368 1.00 98.25 255 SER A C 1
ATOM 2103 O O . SER A 1 255 ? 10.579 17.955 -18.596 1.00 98.25 255 SER A O 1
ATOM 2105 N N . VAL A 1 256 ? 10.692 15.783 -19.135 1.00 97.44 256 VAL A N 1
ATOM 2106 C CA . VAL A 1 256 ? 11.406 15.370 -17.918 1.00 97.44 256 VAL A CA 1
ATOM 2107 C C . VAL A 1 256 ? 12.724 16.138 -17.754 1.00 97.44 256 VAL A C 1
ATOM 2109 O O . VAL A 1 256 ? 13.000 16.659 -16.672 1.00 97.44 256 VAL A O 1
ATOM 2112 N N . CYS A 1 257 ? 13.508 16.297 -18.822 1.00 98.38 257 CYS A N 1
ATOM 2113 C CA . CYS A 1 257 ? 14.734 17.095 -18.807 1.00 98.38 257 CYS A CA 1
ATOM 2114 C C . CYS A 1 257 ? 14.461 18.561 -18.431 1.00 98.38 257 CYS A C 1
ATOM 2116 O O . CYS A 1 257 ? 15.173 19.128 -17.600 1.00 98.38 257 CYS A O 1
ATOM 2118 N N . TRP A 1 258 ? 13.410 19.184 -18.980 1.00 98.50 258 TRP A N 1
ATOM 2119 C CA . TRP A 1 258 ? 13.044 20.554 -18.607 1.00 98.50 258 TRP A CA 1
ATOM 2120 C C . TRP A 1 258 ? 12.596 20.683 -17.155 1.00 98.50 258 TRP A C 1
ATOM 2122 O O . TRP A 1 258 ? 12.912 21.692 -16.517 1.00 98.50 258 TRP A O 1
ATOM 2132 N N . LEU A 1 259 ? 11.902 19.675 -16.622 1.00 96.69 259 LEU A N 1
ATOM 2133 C CA . LEU A 1 259 ? 11.536 19.624 -15.209 1.00 96.69 259 LEU A CA 1
ATOM 2134 C C . LEU A 1 259 ? 12.787 19.574 -14.324 1.00 96.69 259 LEU A C 1
ATOM 2136 O O . LEU A 1 259 ? 12.900 20.370 -13.396 1.00 96.69 259 LEU A O 1
ATOM 2140 N N . LEU A 1 260 ? 13.749 18.703 -14.648 1.00 96.56 260 LEU A N 1
ATOM 2141 C CA . LEU A 1 260 ? 15.010 18.547 -13.909 1.00 96.56 260 LEU A CA 1
ATOM 2142 C C . LEU A 1 260 ? 15.912 19.790 -13.991 1.00 96.56 260 LEU A C 1
ATOM 2144 O O . LEU A 1 260 ? 16.649 20.085 -13.053 1.00 96.56 260 LEU A O 1
ATOM 2148 N N . LEU A 1 261 ? 15.820 20.555 -15.081 1.00 97.44 261 LEU A N 1
ATOM 2149 C CA . LEU A 1 261 ? 16.471 21.860 -15.243 1.00 97.44 261 LEU A CA 1
ATOM 2150 C C . LEU A 1 261 ? 15.710 23.020 -14.570 1.00 97.44 261 LEU A C 1
ATOM 2152 O O . LEU A 1 261 ? 16.127 24.175 -14.697 1.00 97.44 261 LEU A O 1
ATOM 2156 N N . ASN A 1 262 ? 14.588 22.750 -13.892 1.00 96.19 262 ASN A N 1
ATOM 2157 C CA . ASN A 1 262 ? 13.688 23.751 -13.310 1.00 96.19 262 ASN A CA 1
ATOM 2158 C C . ASN A 1 262 ? 13.180 24.795 -14.335 1.00 96.19 262 ASN A C 1
ATOM 2160 O O . ASN A 1 262 ? 12.907 25.948 -13.993 1.00 96.19 262 ASN A O 1
ATOM 2164 N N . LYS A 1 263 ? 13.059 24.421 -15.618 1.00 97.81 263 LYS A N 1
ATOM 2165 C CA . LYS A 1 263 ? 12.536 25.274 -16.703 1.00 97.81 263 LYS A CA 1
ATOM 2166 C C . LYS A 1 263 ? 11.054 24.990 -16.925 1.00 97.81 263 LYS A C 1
ATOM 2168 O O . LYS A 1 263 ? 10.649 24.380 -17.912 1.00 97.81 263 LYS A O 1
ATOM 2173 N N . TYR A 1 264 ? 10.239 25.445 -15.984 1.00 95.44 264 TYR A N 1
ATOM 2174 C CA . TYR A 1 264 ? 8.852 25.007 -15.852 1.00 95.44 264 TYR A CA 1
ATOM 2175 C C . TYR A 1 264 ? 7.930 25.326 -17.034 1.00 95.44 264 TYR A C 1
ATOM 2177 O O . TYR A 1 264 ? 7.107 24.486 -17.389 1.00 95.44 264 TYR A O 1
ATOM 2185 N N . ASP A 1 265 ? 8.059 26.492 -17.671 1.00 96.44 265 ASP A N 1
ATOM 2186 C CA . ASP A 1 265 ? 7.225 26.819 -18.838 1.00 96.44 265 ASP A CA 1
ATOM 2187 C C . ASP A 1 265 ? 7.528 25.884 -20.014 1.00 96.44 265 ASP A C 1
ATOM 2189 O O . ASP A 1 265 ? 6.621 25.415 -20.701 1.00 96.44 265 ASP A O 1
ATOM 2193 N N . LYS A 1 266 ? 8.809 25.533 -20.192 1.00 97.94 266 LYS A N 1
ATOM 2194 C CA . LYS A 1 266 ? 9.234 24.548 -21.191 1.00 97.94 266 LYS A CA 1
ATOM 2195 C C . LYS A 1 266 ? 8.739 23.148 -20.838 1.00 97.94 266 LYS A C 1
ATOM 2197 O O . LYS A 1 266 ? 8.224 22.469 -21.715 1.00 97.94 266 LYS A O 1
ATOM 2202 N N . PHE A 1 267 ? 8.815 22.752 -19.565 1.00 98.19 267 PHE A N 1
ATOM 2203 C CA . PHE A 1 267 ? 8.261 21.482 -19.085 1.00 98.19 267 PHE A CA 1
ATOM 2204 C C . PHE A 1 267 ? 6.774 21.343 -19.431 1.00 98.19 267 PHE A C 1
ATOM 2206 O O . PHE A 1 267 ? 6.393 20.370 -20.077 1.00 98.19 267 PHE A O 1
ATOM 2213 N N . ILE A 1 268 ? 5.950 22.334 -19.066 1.00 97.56 268 ILE A N 1
ATOM 2214 C CA . ILE A 1 268 ? 4.505 22.308 -19.338 1.00 97.56 268 ILE A CA 1
ATOM 2215 C C . ILE A 1 268 ? 4.251 22.198 -20.844 1.00 97.56 268 ILE A C 1
ATOM 2217 O O . ILE A 1 268 ? 3.478 21.343 -21.272 1.00 97.56 268 ILE A O 1
ATOM 2221 N N . ASN A 1 269 ? 4.919 23.027 -21.650 1.00 97.62 269 ASN A N 1
ATOM 2222 C CA . ASN A 1 269 ? 4.755 22.999 -23.101 1.00 97.62 269 ASN A CA 1
ATOM 2223 C C . ASN A 1 269 ? 5.144 21.637 -23.690 1.00 97.62 269 ASN A C 1
ATOM 2225 O O . ASN A 1 269 ? 4.394 21.099 -24.499 1.00 97.62 269 ASN A O 1
ATOM 2229 N N . SER A 1 270 ? 6.261 21.047 -23.260 1.00 97.50 270 SER A N 1
ATOM 2230 C CA . SER A 1 270 ? 6.704 19.729 -23.726 1.00 97.50 270 SER A CA 1
ATOM 2231 C C . SER A 1 270 ? 5.769 18.596 -23.295 1.00 97.50 270 SER A C 1
ATOM 2233 O O . SER A 1 270 ? 5.493 17.724 -24.113 1.00 97.50 270 SER A O 1
ATOM 2235 N N . CYS A 1 271 ? 5.206 18.629 -22.079 1.00 98.06 271 CYS A N 1
ATOM 2236 C CA . CYS A 1 271 ? 4.154 17.688 -21.673 1.00 98.06 271 CYS A CA 1
ATOM 2237 C C . CYS A 1 271 ? 2.946 17.757 -22.616 1.00 98.06 271 CYS A C 1
ATOM 2239 O O . CYS A 1 271 ? 2.436 16.726 -23.050 1.00 98.06 271 CYS A O 1
ATOM 2241 N N . LEU A 1 272 ? 2.501 18.972 -22.954 1.00 97.62 272 LEU A N 1
ATOM 2242 C CA . LEU A 1 272 ? 1.370 19.177 -23.858 1.00 97.62 272 LEU A CA 1
ATOM 2243 C C . LEU A 1 272 ? 1.689 18.751 -25.296 1.00 97.62 272 LEU A C 1
ATOM 2245 O O . LEU A 1 272 ? 0.804 18.223 -25.963 1.00 97.62 272 LEU A O 1
ATOM 2249 N N . GLN A 1 273 ? 2.928 18.929 -25.770 1.00 97.62 273 GLN A N 1
ATOM 2250 C CA . GLN A 1 273 ? 3.349 18.408 -27.078 1.00 97.62 273 GLN A CA 1
ATOM 2251 C C . GLN A 1 273 ? 3.357 16.877 -27.100 1.00 97.62 273 GLN A C 1
ATOM 2253 O O . GLN A 1 273 ? 2.795 16.294 -28.023 1.00 97.62 273 GLN A O 1
ATOM 2258 N N . ALA A 1 274 ? 3.909 16.227 -26.070 1.00 97.75 274 ALA A N 1
ATOM 2259 C CA . ALA A 1 274 ? 3.892 14.768 -25.957 1.00 97.75 274 ALA A CA 1
ATOM 2260 C C . ALA A 1 274 ? 2.453 14.224 -25.950 1.00 97.75 274 ALA A C 1
ATOM 2262 O O . ALA A 1 274 ? 2.126 13.311 -26.707 1.00 97.75 274 ALA A O 1
ATOM 2263 N N . TYR A 1 275 ? 1.568 14.836 -25.154 1.00 97.81 275 TYR A N 1
ATOM 2264 C CA . TYR A 1 275 ? 0.152 14.471 -25.113 1.00 97.81 275 TYR A CA 1
ATOM 2265 C C . TYR A 1 275 ? -0.554 14.709 -26.456 1.00 97.81 275 TYR A C 1
ATOM 2267 O O . TYR A 1 275 ? -1.289 13.846 -26.920 1.00 97.81 275 TYR A O 1
ATOM 2275 N N . LYS A 1 276 ? -0.305 15.845 -27.121 1.00 97.69 276 LYS A N 1
ATOM 2276 C CA . LYS A 1 276 ? -0.870 16.136 -28.448 1.00 97.69 276 LYS A CA 1
ATOM 2277 C C . LYS A 1 276 ? -0.425 15.110 -29.493 1.00 97.69 276 LYS A C 1
ATOM 2279 O O . LYS A 1 276 ? -1.231 14.732 -30.336 1.00 97.69 276 LYS A O 1
ATOM 2284 N N . PHE A 1 277 ? 0.839 14.691 -29.449 1.00 97.69 277 PHE A N 1
ATOM 2285 C CA . PHE A 1 277 ? 1.403 13.737 -30.400 1.00 97.69 277 PHE A CA 1
ATOM 2286 C C . PHE A 1 277 ? 0.814 12.331 -30.224 1.00 97.69 277 PHE A C 1
ATOM 2288 O O . PHE A 1 277 ? 0.490 11.676 -31.211 1.00 97.69 277 PHE A O 1
ATOM 2295 N N . ARG A 1 278 ? 0.624 11.874 -28.978 1.00 96.75 278 ARG A N 1
ATOM 2296 C CA . ARG A 1 278 ? 0.010 10.568 -28.685 1.00 96.75 278 ARG A CA 1
ATOM 2297 C C . ARG A 1 278 ? -0.950 10.663 -27.489 1.00 96.75 278 ARG A C 1
ATOM 2299 O O . ARG A 1 278 ? -0.557 10.358 -26.363 1.00 96.75 278 ARG A O 1
ATOM 2306 N N . PRO A 1 279 ? -2.221 11.050 -27.712 1.00 96.75 279 PRO A N 1
ATOM 2307 C CA . PRO A 1 279 ? -3.198 11.252 -26.635 1.00 96.75 279 PRO A CA 1
ATOM 2308 C C . PRO A 1 279 ? -3.565 9.984 -25.855 1.00 96.75 279 PRO A C 1
ATOM 2310 O O . PRO A 1 279 ? -4.127 10.073 -24.768 1.00 96.75 279 PRO A O 1
ATOM 2313 N N . SER A 1 280 ? -3.245 8.803 -26.394 1.00 96.38 280 SER A N 1
ATOM 2314 C CA . SER A 1 280 ? -3.404 7.520 -25.705 1.00 96.38 280 SER A CA 1
ATOM 2315 C C . SER A 1 280 ? -2.374 7.287 -24.594 1.00 96.38 280 SER A C 1
ATOM 2317 O O . SER A 1 280 ? -2.496 6.299 -23.876 1.00 96.38 280 SER A O 1
ATOM 2319 N N . ARG A 1 281 ? -1.367 8.161 -24.446 1.00 97.19 281 ARG A N 1
ATOM 2320 C CA . ARG A 1 281 ? -0.321 8.042 -23.426 1.00 97.19 281 ARG A CA 1
ATOM 2321 C C . ARG A 1 281 ? -0.443 9.118 -22.348 1.00 97.19 281 ARG A C 1
ATOM 2323 O O . ARG A 1 281 ? -0.269 10.311 -22.605 1.00 97.19 281 ARG A O 1
ATOM 2330 N N . ALA A 1 282 ? -0.758 8.687 -21.129 1.00 98.00 282 ALA A N 1
ATOM 2331 C CA . ALA A 1 282 ? -1.121 9.546 -20.007 1.00 98.00 282 ALA A CA 1
ATOM 2332 C C . ALA A 1 282 ? 0.068 10.038 -19.163 1.00 98.00 282 ALA A C 1
ATOM 2334 O O . ALA A 1 282 ? -0.090 10.986 -18.391 1.00 98.00 282 ALA A O 1
ATOM 2335 N N . GLU A 1 283 ? 1.254 9.441 -19.301 1.00 98.25 283 GLU A N 1
ATOM 2336 C CA . GLU A 1 283 ? 2.428 9.701 -18.455 1.00 98.25 283 GLU A CA 1
ATOM 2337 C C . GLU A 1 283 ? 2.804 11.202 -18.390 1.00 98.25 283 GLU A C 1
ATOM 2339 O O . GLU A 1 283 ? 2.907 11.752 -17.287 1.00 98.25 283 GLU A O 1
ATOM 2344 N N . PRO A 1 284 ? 2.890 11.951 -19.513 1.00 98.12 284 PRO A N 1
ATOM 2345 C CA . PRO A 1 284 ? 3.197 13.381 -19.475 1.00 98.12 284 PRO A CA 1
ATOM 2346 C C . PRO A 1 284 ? 2.117 14.200 -18.756 1.00 98.12 284 PRO A C 1
ATOM 2348 O O . PRO A 1 284 ? 2.431 15.188 -18.087 1.00 98.12 284 PRO A O 1
ATOM 2351 N N . VAL A 1 285 ? 0.846 13.793 -18.872 1.00 98.44 285 VAL A N 1
ATOM 2352 C CA . VAL A 1 285 ? -0.288 14.446 -18.199 1.00 98.44 285 VAL A CA 1
ATOM 2353 C C . VAL A 1 285 ? -0.227 14.189 -16.696 1.00 98.44 285 VAL A C 1
ATOM 2355 O O . VAL A 1 285 ? -0.420 15.119 -15.914 1.00 98.44 285 VAL A O 1
ATOM 2358 N N . TYR A 1 286 ? 0.113 12.970 -16.274 1.00 98.56 286 TYR A N 1
ATOM 2359 C CA . TYR A 1 286 ? 0.323 12.647 -14.865 1.00 98.56 286 TYR A CA 1
ATOM 2360 C C . TYR A 1 286 ? 1.436 13.499 -14.244 1.00 98.56 286 TYR A C 1
ATOM 2362 O O . TYR A 1 286 ? 1.218 14.155 -13.220 1.00 98.56 286 TYR A O 1
ATOM 2370 N N . HIS A 1 287 ? 2.602 13.577 -14.891 1.00 97.94 287 HIS A N 1
ATOM 2371 C CA . HIS A 1 287 ? 3.702 14.411 -14.404 1.00 97.94 287 HIS A CA 1
ATOM 2372 C C . HIS A 1 287 ? 3.320 15.892 -14.328 1.00 97.94 287 HIS A C 1
ATOM 2374 O O . HIS A 1 287 ? 3.713 16.583 -13.382 1.00 97.94 287 HIS A O 1
ATOM 2380 N N . LEU A 1 288 ? 2.502 16.375 -15.267 1.00 98.38 288 LEU A N 1
ATOM 2381 C CA . LEU A 1 288 ? 1.940 17.720 -15.219 1.00 98.38 288 LEU A CA 1
ATOM 2382 C C . LEU A 1 288 ? 0.994 17.909 -14.019 1.00 98.38 288 LEU A C 1
ATOM 2384 O O . LEU A 1 288 ? 1.108 18.919 -13.322 1.00 98.38 288 LEU A O 1
ATOM 2388 N N . VAL A 1 289 ? 0.101 16.954 -13.731 1.00 98.62 289 VAL A N 1
ATOM 2389 C CA . VAL A 1 289 ? -0.788 16.982 -12.550 1.00 98.62 289 VAL A CA 1
ATOM 2390 C C . VAL A 1 289 ? 0.026 17.050 -11.262 1.00 98.62 289 VAL A C 1
ATOM 2392 O O . VAL A 1 289 ? -0.174 17.970 -10.462 1.00 98.62 289 VAL A O 1
ATOM 2395 N N . LYS A 1 290 ? 0.988 16.137 -11.097 1.00 98.31 290 LYS A N 1
ATOM 2396 C CA . LYS A 1 290 ? 1.875 16.078 -9.930 1.00 98.31 290 LYS A CA 1
ATOM 2397 C C . LYS A 1 290 ? 2.638 17.385 -9.736 1.00 98.31 290 LYS A C 1
ATOM 2399 O O . LYS A 1 290 ? 2.649 17.950 -8.641 1.00 98.31 290 LYS A O 1
ATOM 2404 N N . TYR A 1 291 ? 3.228 17.916 -10.806 1.00 97.88 291 TYR A N 1
ATOM 2405 C CA . TYR A 1 291 ? 3.910 19.207 -10.772 1.00 97.88 291 TYR A CA 1
ATOM 2406 C C . TYR A 1 291 ? 2.963 20.342 -10.354 1.00 97.88 291 TYR A C 1
ATOM 2408 O O . TYR A 1 291 ? 3.276 21.106 -9.441 1.00 97.88 291 TYR A O 1
ATOM 2416 N N . LEU A 1 292 ? 1.781 20.449 -10.969 1.00 98.00 292 LEU A N 1
ATOM 2417 C CA . LEU A 1 292 ? 0.807 21.494 -10.644 1.00 98.00 292 LEU A CA 1
ATOM 2418 C C . LEU A 1 292 ? 0.326 21.405 -9.192 1.00 98.00 292 LEU A C 1
ATOM 2420 O O . LEU A 1 292 ? 0.159 22.448 -8.555 1.00 98.00 292 LEU A O 1
ATOM 2424 N N . ARG A 1 293 ? 0.144 20.192 -8.652 1.00 97.69 293 ARG A N 1
ATOM 2425 C CA . ARG A 1 293 ? -0.157 19.982 -7.231 1.00 97.69 293 ARG A CA 1
ATOM 2426 C C . ARG A 1 293 ? 0.977 20.501 -6.348 1.00 97.69 293 ARG A C 1
ATOM 2428 O O . ARG A 1 293 ? 0.704 21.270 -5.430 1.00 97.69 293 ARG A O 1
ATOM 2435 N N . ILE A 1 294 ? 2.231 20.137 -6.634 1.00 96.75 294 ILE A N 1
ATOM 2436 C CA . ILE A 1 294 ? 3.410 20.599 -5.874 1.00 96.75 294 ILE A CA 1
ATOM 2437 C C . ILE A 1 294 ? 3.515 22.132 -5.902 1.00 96.75 294 ILE A C 1
ATOM 2439 O O . ILE A 1 294 ? 3.787 22.758 -4.879 1.00 96.75 294 ILE A O 1
ATOM 2443 N N . GLN A 1 295 ? 3.199 22.757 -7.038 1.00 96.38 295 GLN A N 1
ATOM 2444 C CA . GLN A 1 295 ? 3.151 24.217 -7.189 1.00 96.38 295 GLN A CA 1
ATOM 2445 C C . GLN A 1 295 ? 1.889 24.873 -6.604 1.00 96.38 295 GLN A C 1
ATOM 2447 O O . GLN A 1 295 ? 1.634 26.053 -6.852 1.00 96.38 295 GLN A O 1
ATOM 2452 N N . LYS A 1 296 ? 1.064 24.127 -5.858 1.00 97.25 296 LYS A N 1
ATOM 2453 C CA . LYS A 1 296 ? -0.189 24.594 -5.242 1.00 97.25 296 LYS A CA 1
ATOM 2454 C C . LYS A 1 296 ? -1.226 25.128 -6.244 1.00 97.25 296 LYS A C 1
ATOM 2456 O O . LYS A 1 296 ? -2.165 25.832 -5.875 1.00 97.25 296 LYS A O 1
ATOM 2461 N N . LYS A 1 297 ? -1.109 24.773 -7.529 1.00 97.38 297 LYS A N 1
ATOM 2462 C CA . LYS A 1 297 ? -2.048 25.140 -8.606 1.00 97.38 297 LYS A CA 1
ATOM 2463 C C . LYS A 1 297 ? -3.190 24.120 -8.690 1.00 97.38 297 LYS A C 1
ATOM 2465 O O . LYS A 1 297 ? -3.480 23.580 -9.756 1.00 97.38 297 LYS A O 1
ATOM 2470 N N . TYR A 1 298 ? -3.861 23.868 -7.566 1.00 97.62 298 TYR A N 1
ATOM 2471 C CA . TYR A 1 298 ? -4.752 22.715 -7.379 1.00 97.62 298 TYR A CA 1
ATOM 2472 C C . TYR A 1 298 ? -5.924 22.641 -8.363 1.00 97.62 298 TYR A C 1
ATOM 2474 O O . TYR A 1 298 ? -6.225 21.564 -8.862 1.00 97.62 298 TYR A O 1
ATOM 2482 N N . LYS A 1 299 ? -6.549 23.773 -8.718 1.00 97.06 299 LYS A N 1
ATOM 2483 C CA . LYS A 1 299 ? -7.633 23.788 -9.721 1.00 97.06 299 LYS A CA 1
ATOM 2484 C C . LYS A 1 299 ? -7.148 23.365 -11.113 1.00 97.06 299 LYS A C 1
ATOM 2486 O O . LYS A 1 299 ? -7.857 22.658 -11.817 1.00 97.06 299 LYS A O 1
ATOM 2491 N N . LYS A 1 300 ? -5.930 23.770 -11.499 1.00 97.31 300 LYS A N 1
ATOM 2492 C CA . LYS A 1 300 ? -5.316 23.338 -12.765 1.00 97.31 300 LYS A CA 1
ATOM 2493 C C . LYS A 1 300 ? -4.915 21.865 -12.701 1.00 97.31 300 LYS A C 1
ATOM 2495 O O . LYS A 1 300 ? -5.134 21.150 -13.666 1.00 97.31 300 LYS A O 1
ATOM 2500 N N . ALA A 1 301 ? -4.374 21.415 -11.567 1.00 98.31 301 ALA A N 1
ATOM 2501 C CA . ALA A 1 301 ? -4.070 20.002 -11.350 1.00 98.31 301 ALA A CA 1
ATOM 2502 C C . ALA A 1 301 ? -5.335 19.137 -11.482 1.00 98.31 301 ALA A C 1
ATOM 2504 O O . ALA A 1 301 ? -5.314 18.151 -12.203 1.00 98.31 301 ALA A O 1
ATOM 2505 N N . ALA A 1 302 ? -6.451 19.557 -10.877 1.00 97.50 302 ALA A N 1
ATOM 2506 C CA . ALA A 1 302 ? -7.743 18.881 -10.992 1.00 97.50 302 ALA A CA 1
ATOM 2507 C C . ALA A 1 302 ? -8.241 18.802 -12.445 1.00 97.50 302 ALA A C 1
ATOM 2509 O O . ALA A 1 302 ? -8.697 17.750 -12.872 1.00 97.50 302 ALA A O 1
ATOM 2510 N N . TYR A 1 303 ? -8.105 19.884 -13.218 1.00 97.81 303 TYR A N 1
ATOM 2511 C CA . TYR A 1 303 ? -8.467 19.892 -14.639 1.00 97.81 303 TYR A CA 1
ATOM 2512 C C . TYR A 1 303 ? -7.682 18.845 -15.448 1.00 97.81 303 TYR A C 1
ATOM 2514 O O . TYR A 1 303 ? -8.276 18.054 -16.172 1.00 97.81 303 TYR A O 1
ATOM 2522 N N . TYR A 1 304 ? -6.354 18.796 -15.295 1.00 98.25 304 TYR A N 1
ATOM 2523 C CA . TYR A 1 304 ? -5.536 17.798 -15.995 1.00 98.25 304 TYR A CA 1
ATOM 2524 C C . TYR A 1 304 ? -5.703 16.382 -15.437 1.00 98.25 304 TYR A C 1
ATOM 2526 O O . TYR A 1 304 ? -5.546 15.425 -16.187 1.00 98.25 304 TYR A O 1
ATOM 2534 N N . TYR A 1 305 ? -6.061 16.233 -14.159 1.00 98.00 305 TYR A N 1
ATOM 2535 C CA . TYR A 1 305 ? -6.434 14.944 -13.579 1.00 98.00 305 TYR A CA 1
ATOM 2536 C C . TYR A 1 305 ? -7.674 14.367 -14.267 1.00 98.00 305 TYR A C 1
ATOM 2538 O O . TYR A 1 305 ? -7.661 13.198 -14.634 1.00 98.00 305 TYR A O 1
ATOM 2546 N N . GLU A 1 306 ? -8.714 15.176 -14.492 1.00 97.50 306 GLU A N 1
ATOM 2547 C CA . GLU A 1 306 ? -9.930 14.729 -15.187 1.00 97.50 306 GLU A CA 1
ATOM 2548 C C . GLU A 1 306 ? -9.635 14.245 -16.613 1.00 97.50 306 GLU A C 1
ATOM 2550 O O . GLU A 1 306 ? -10.210 13.252 -17.052 1.00 97.50 306 GLU A O 1
ATOM 2555 N N . ILE A 1 307 ? -8.693 14.897 -17.304 1.00 97.31 307 ILE A N 1
ATOM 2556 C CA . ILE A 1 307 ? -8.200 14.440 -18.609 1.00 97.31 307 ILE A CA 1
ATOM 2557 C C . ILE A 1 307 ? -7.442 13.119 -18.444 1.00 97.31 307 ILE A C 1
ATOM 2559 O O . ILE A 1 307 ? -7.814 12.112 -19.039 1.00 97.31 307 ILE A O 1
ATOM 2563 N N . GLY A 1 308 ? -6.398 13.109 -17.614 1.00 97.31 308 GLY A N 1
ATOM 2564 C CA . GLY A 1 308 ? -5.470 11.989 -17.492 1.00 97.31 308 GLY A CA 1
ATOM 2565 C C . GLY A 1 308 ? -6.117 10.693 -17.006 1.00 97.31 308 GLY A C 1
ATOM 2566 O O . GLY A 1 308 ? -5.875 9.643 -17.591 1.00 97.31 308 GLY A O 1
ATOM 2567 N N . LYS A 1 309 ? -7.011 10.764 -16.011 1.00 96.19 309 LYS A N 1
ATOM 2568 C CA . LYS A 1 309 ? -7.712 9.587 -15.466 1.00 96.19 309 LYS A CA 1
ATOM 2569 C C . LYS A 1 309 ? -8.617 8.885 -16.489 1.00 96.19 309 LYS A C 1
ATOM 2571 O O . LYS A 1 309 ? -9.011 7.748 -16.267 1.00 96.19 309 LYS A O 1
ATOM 2576 N N . SER A 1 310 ? -9.028 9.593 -17.547 1.00 96.94 310 SER A N 1
ATOM 2577 C CA . SER A 1 310 ? -9.930 9.065 -18.579 1.00 96.94 310 SER A CA 1
ATOM 2578 C C . SER A 1 310 ? -9.197 8.289 -19.675 1.00 96.94 310 SER A C 1
ATOM 2580 O O . SER A 1 310 ? -9.838 7.615 -20.480 1.00 96.94 310 SER A O 1
ATOM 2582 N N . ILE A 1 311 ? -7.864 8.373 -19.706 1.00 97.69 311 ILE A N 1
ATOM 2583 C CA . ILE A 1 311 ? -7.025 7.702 -20.696 1.00 97.69 311 ILE A CA 1
ATOM 2584 C C . ILE A 1 311 ? -6.824 6.242 -20.249 1.00 97.69 311 ILE A C 1
ATOM 2586 O O . ILE A 1 311 ? -6.261 6.013 -19.176 1.00 97.69 311 ILE A O 1
ATOM 2590 N N . PRO A 1 312 ? -7.277 5.244 -21.031 1.00 96.94 312 PRO A N 1
ATOM 2591 C CA . PRO A 1 312 ? -7.121 3.837 -20.676 1.00 96.94 312 PRO A CA 1
ATOM 2592 C C . PRO A 1 312 ? -5.676 3.358 -20.877 1.00 96.94 312 PRO A C 1
ATOM 2594 O O . PRO A 1 312 ? -4.882 3.999 -21.563 1.00 96.94 312 PRO A O 1
ATOM 2597 N N . PHE A 1 313 ? -5.353 2.187 -20.323 1.00 96.12 313 PHE A N 1
ATOM 2598 C CA . PHE A 1 313 ? -4.064 1.532 -20.552 1.00 96.12 313 PHE A CA 1
ATOM 2599 C C . PHE A 1 313 ? -3.813 1.298 -22.064 1.00 96.12 313 PHE A C 1
ATOM 2601 O O . PHE A 1 313 ? -4.687 0.745 -22.744 1.00 96.12 313 PHE A O 1
ATOM 2608 N N . PRO A 1 314 ? -2.645 1.683 -22.615 1.00 94.62 314 PRO A N 1
ATOM 2609 C CA . PRO A 1 314 ? -2.392 1.673 -24.055 1.00 94.62 314 PRO A CA 1
ATOM 2610 C C . PRO A 1 314 ? -1.990 0.274 -24.554 1.00 94.62 314 PRO A C 1
ATOM 2612 O O . PRO A 1 314 ? -0.814 -0.044 -24.686 1.00 94.62 314 PRO A O 1
ATOM 2615 N N . ILE A 1 315 ? -2.975 -0.570 -24.878 1.00 90.69 315 ILE A N 1
ATOM 2616 C CA . ILE A 1 315 ? -2.759 -1.980 -25.277 1.00 90.69 315 ILE A CA 1
ATOM 2617 C C . ILE A 1 315 ? -1.941 -2.189 -26.567 1.00 90.69 315 ILE A C 1
ATOM 2619 O O . ILE A 1 315 ? -1.465 -3.295 -26.806 1.00 90.69 315 ILE A O 1
ATOM 2623 N N . ASN A 1 316 ? -1.806 -1.155 -27.402 1.00 89.44 316 ASN A N 1
ATOM 2624 C CA . ASN A 1 316 ? -1.100 -1.218 -28.687 1.00 89.44 316 ASN A CA 1
ATOM 2625 C C . ASN A 1 316 ? 0.331 -0.665 -28.617 1.00 89.44 316 ASN A C 1
ATOM 2627 O O . ASN A 1 316 ? 1.031 -0.688 -29.626 1.00 89.44 316 ASN A O 1
ATOM 2631 N N . ASP A 1 317 ? 0.745 -0.150 -27.460 1.00 88.50 317 ASP A N 1
ATOM 2632 C CA . ASP A 1 317 ? 2.081 0.393 -27.238 1.00 88.50 317 ASP A CA 1
ATOM 2633 C C . ASP A 1 317 ? 2.930 -0.632 -26.487 1.00 88.50 317 ASP A C 1
ATOM 2635 O O . ASP A 1 317 ? 2.424 -1.450 -25.716 1.00 88.50 317 ASP A O 1
ATOM 2639 N N . ILE A 1 318 ? 4.243 -0.569 -26.681 1.00 84.81 318 ILE A N 1
ATOM 2640 C CA . ILE A 1 318 ? 5.205 -1.449 -26.009 1.00 84.81 318 ILE A CA 1
ATOM 2641 C C . ILE A 1 318 ? 6.381 -0.683 -25.399 1.00 84.81 318 ILE A C 1
ATOM 2643 O O . ILE A 1 318 ? 7.044 -1.194 -24.494 1.00 84.81 318 ILE A O 1
ATOM 2647 N N . LEU A 1 319 ? 6.663 0.539 -25.862 1.00 88.62 319 LEU A N 1
ATOM 2648 C CA . LEU A 1 319 ? 7.836 1.289 -25.430 1.00 88.62 319 LEU A CA 1
ATOM 2649 C C . LEU A 1 319 ? 7.601 1.969 -24.074 1.00 88.62 319 LEU A C 1
ATOM 2651 O O . LEU A 1 319 ? 6.942 3.010 -23.985 1.00 88.62 319 LEU A O 1
ATOM 2655 N N . PHE A 1 320 ? 8.199 1.386 -23.029 1.00 89.31 320 PHE A N 1
ATOM 2656 C CA . PHE A 1 320 ? 8.372 1.979 -21.695 1.00 89.31 320 PHE A CA 1
ATOM 2657 C C . PHE A 1 320 ? 7.087 2.573 -21.094 1.00 89.31 320 PHE A C 1
ATOM 2659 O O . PHE A 1 320 ? 7.075 3.716 -20.641 1.00 89.31 320 PHE A O 1
ATOM 2666 N N . ILE A 1 321 ? 5.990 1.815 -21.126 1.00 91.38 321 ILE A N 1
ATOM 2667 C CA . ILE A 1 321 ? 4.734 2.211 -20.475 1.00 91.38 321 ILE A CA 1
ATOM 2668 C C . ILE A 1 321 ? 4.926 2.182 -18.956 1.00 91.38 321 ILE A C 1
ATOM 2670 O O . ILE A 1 321 ? 5.485 1.219 -18.436 1.00 91.38 321 ILE A O 1
ATOM 2674 N N . GLU A 1 322 ? 4.437 3.206 -18.253 1.00 94.50 322 GLU A N 1
ATOM 2675 C CA . GLU A 1 322 ? 4.423 3.277 -16.784 1.00 94.50 322 GLU A CA 1
ATOM 2676 C C . GLU A 1 322 ? 3.061 2.789 -16.244 1.00 94.50 322 GLU A C 1
ATOM 2678 O O . GLU A 1 322 ? 2.103 3.566 -16.233 1.00 94.50 322 GLU A O 1
ATOM 2683 N N . PRO A 1 323 ? 2.911 1.522 -15.800 1.00 92.94 323 PRO A N 1
ATOM 2684 C CA . PRO A 1 323 ? 1.590 0.949 -15.507 1.00 92.94 323 PRO A CA 1
ATOM 2685 C C . PRO A 1 323 ? 0.875 1.640 -14.341 1.00 92.94 323 PRO A C 1
ATOM 2687 O O . PRO A 1 323 ? -0.349 1.771 -14.341 1.00 92.94 323 PRO A O 1
ATOM 2690 N N . ASP A 1 324 ? 1.638 2.135 -13.368 1.00 95.56 324 ASP A N 1
ATOM 2691 C CA . ASP A 1 324 ? 1.120 2.782 -12.161 1.00 95.56 324 ASP A CA 1
ATOM 2692 C C . ASP A 1 324 ? 0.334 4.065 -12.468 1.00 95.56 324 ASP A C 1
ATOM 2694 O O . ASP A 1 324 ? -0.645 4.381 -11.784 1.00 95.56 324 ASP A O 1
ATOM 2698 N N . VAL A 1 325 ? 0.694 4.762 -13.555 1.00 97.50 325 VAL A N 1
ATOM 2699 C CA . VAL A 1 325 ? -0.023 5.949 -14.047 1.00 97.50 325 VAL A CA 1
ATOM 2700 C C . VAL A 1 325 ? -1.473 5.615 -14.395 1.00 97.50 325 VAL A C 1
ATOM 2702 O O . VAL A 1 325 ? -2.371 6.389 -14.073 1.00 97.50 325 VAL A O 1
ATOM 2705 N N . TYR A 1 326 ? -1.705 4.452 -15.001 1.00 96.44 326 TYR A N 1
ATOM 2706 C CA . TYR A 1 326 ? -3.021 4.017 -15.476 1.00 96.44 326 TYR A CA 1
ATOM 2707 C C . TYR A 1 326 ? -3.833 3.276 -14.415 1.00 96.44 326 TYR A C 1
ATOM 2709 O O . TYR A 1 326 ? -5.034 3.085 -14.591 1.00 96.44 326 TYR A O 1
ATOM 2717 N N . THR A 1 327 ? -3.192 2.835 -13.332 1.00 94.62 327 THR A N 1
ATOM 2718 C CA . THR A 1 327 ? -3.863 2.089 -12.265 1.00 94.62 327 THR A CA 1
ATOM 2719 C C . THR A 1 327 ? -4.267 3.001 -11.112 1.00 94.62 327 THR A C 1
ATOM 2721 O O . THR A 1 327 ? -5.452 3.093 -10.810 1.00 94.62 327 THR A O 1
ATOM 2724 N N . HIS A 1 328 ? -3.323 3.699 -10.472 1.00 96.44 328 HIS A N 1
ATOM 2725 C CA . HIS A 1 328 ? -3.596 4.359 -9.188 1.00 96.44 328 HIS A CA 1
ATOM 2726 C C . HIS A 1 328 ? -2.996 5.757 -9.022 1.00 96.44 328 HIS A C 1
ATOM 2728 O O . HIS A 1 328 ? -3.532 6.537 -8.233 1.00 96.44 328 HIS A O 1
ATOM 2734 N N . LEU A 1 329 ? -1.943 6.141 -9.751 1.00 98.06 329 LEU A N 1
ATOM 2735 C CA . LEU A 1 329 ? -1.228 7.386 -9.445 1.00 98.06 329 LEU A CA 1
ATOM 2736 C C . LEU A 1 329 ? -2.063 8.659 -9.673 1.00 98.06 329 LEU A C 1
ATOM 2738 O O . LEU A 1 329 ? -1.958 9.607 -8.893 1.00 98.06 329 LEU A O 1
ATOM 2742 N N . PHE A 1 330 ? -2.955 8.692 -10.671 1.00 98.25 330 PHE A N 1
ATOM 2743 C CA . PHE A 1 330 ? -3.916 9.799 -10.796 1.00 98.25 330 PHE A CA 1
ATOM 2744 C C . PHE A 1 330 ? -4.861 9.877 -9.593 1.00 98.25 330 PHE A C 1
ATOM 2746 O O . PHE A 1 330 ? -5.122 10.968 -9.082 1.00 98.25 330 PHE A O 1
ATOM 2753 N N . HIS A 1 331 ? -5.367 8.734 -9.125 1.00 97.19 331 HIS A N 1
ATOM 2754 C CA . HIS A 1 331 ? -6.254 8.677 -7.966 1.00 97.19 331 HIS A CA 1
ATOM 2755 C C . HIS A 1 331 ? -5.531 9.114 -6.692 1.00 97.19 331 HIS A C 1
ATOM 2757 O O . HIS A 1 331 ? -6.095 9.894 -5.925 1.00 97.19 331 HIS A O 1
ATOM 2763 N N . TYR A 1 332 ? -4.272 8.703 -6.515 1.00 98.00 332 TYR A N 1
ATOM 2764 C CA . TYR A 1 332 ? -3.408 9.161 -5.431 1.00 98.00 332 TYR A CA 1
ATOM 2765 C C . TYR A 1 332 ? -3.299 10.688 -5.418 1.00 98.00 332 TYR A C 1
ATOM 2767 O O . TYR A 1 332 ? -3.613 11.325 -4.412 1.00 98.00 332 TYR A O 1
ATOM 2775 N N . GLU A 1 333 ? -2.922 11.294 -6.546 1.00 97.94 333 GLU A N 1
ATOM 2776 C CA . GLU A 1 333 ? -2.807 12.749 -6.665 1.00 97.94 333 GLU A CA 1
ATOM 2777 C C . GLU A 1 333 ? -4.140 13.445 -6.329 1.00 97.94 333 GLU A C 1
ATOM 2779 O O . GLU A 1 333 ? -4.166 14.464 -5.627 1.00 97.94 333 GLU A O 1
ATOM 2784 N N . TYR A 1 334 ? -5.265 12.855 -6.741 1.00 96.62 334 TYR A N 1
ATOM 2785 C CA . TYR A 1 334 ? -6.596 13.377 -6.446 1.00 96.62 334 TYR A CA 1
ATOM 2786 C C . TYR A 1 334 ? -6.962 13.323 -4.956 1.00 96.62 334 TYR A C 1
ATOM 2788 O O . TYR A 1 334 ? -7.569 14.279 -4.462 1.00 96.62 334 TYR A O 1
ATOM 2796 N N . THR A 1 335 ? -6.520 12.296 -4.212 1.00 96.62 335 THR A N 1
ATOM 2797 C CA . THR A 1 335 ? -6.705 12.235 -2.744 1.00 96.62 335 THR A CA 1
ATOM 2798 C C . THR A 1 335 ? -6.105 13.442 -2.024 1.00 96.62 335 THR A C 1
ATOM 2800 O O . THR A 1 335 ? -6.577 13.807 -0.953 1.00 96.62 335 THR A O 1
ATOM 2803 N N . ILE A 1 336 ? -5.096 14.103 -2.600 1.00 96.75 336 ILE A N 1
ATOM 2804 C CA . ILE A 1 336 ? -4.479 15.308 -2.033 1.00 96.75 336 ILE A CA 1
ATOM 2805 C C . ILE A 1 336 ? -5.146 16.567 -2.593 1.00 96.75 336 ILE A C 1
ATOM 2807 O O . ILE A 1 336 ? -5.424 17.513 -1.855 1.00 96.75 336 ILE A O 1
ATOM 2811 N N . ILE A 1 337 ? -5.416 16.600 -3.901 1.00 96.50 337 ILE A N 1
ATOM 2812 C CA . ILE A 1 337 ? -6.021 17.758 -4.575 1.00 96.50 337 ILE A CA 1
ATOM 2813 C C . ILE A 1 337 ? -7.387 18.106 -3.964 1.00 96.50 337 ILE A C 1
ATOM 2815 O O . ILE A 1 337 ? -7.669 19.293 -3.772 1.00 96.50 337 ILE A O 1
ATOM 2819 N N . GLN A 1 338 ? -8.201 17.104 -3.605 1.00 94.62 338 GLN A N 1
ATOM 2820 C CA . GLN A 1 338 ? -9.531 17.296 -3.008 1.00 94.62 338 GLN A CA 1
ATOM 2821 C C . GLN A 1 338 ? -9.513 18.193 -1.764 1.00 94.62 338 GLN A C 1
ATOM 2823 O O . GLN A 1 338 ? -10.395 19.042 -1.609 1.00 94.62 338 GLN A O 1
ATOM 2828 N N . TYR A 1 339 ? -8.477 18.090 -0.925 1.00 95.19 339 TYR A N 1
ATOM 2829 C CA . TYR A 1 339 ? -8.302 18.939 0.255 1.00 95.19 339 TYR A CA 1
ATOM 2830 C C . TYR A 1 339 ? -8.210 20.426 -0.099 1.00 95.19 339 TYR A C 1
ATOM 2832 O O . TYR A 1 339 ? -8.606 21.295 0.675 1.00 95.19 339 TYR A O 1
ATOM 2840 N N . TYR A 1 340 ? -7.694 20.772 -1.268 1.00 95.00 340 TYR A N 1
ATOM 2841 C CA . TYR A 1 340 ? -7.475 22.172 -1.610 1.00 95.00 340 TYR A CA 1
ATOM 2842 C C . TYR A 1 340 ? -8.567 22.766 -2.493 1.00 95.00 340 TYR A C 1
ATOM 2844 O O . TYR A 1 340 ? -8.739 23.985 -2.503 1.00 95.00 340 TYR A O 1
ATOM 2852 N N . ILE A 1 341 ? -9.303 21.937 -3.236 1.00 93.44 341 ILE A N 1
ATOM 2853 C CA . ILE A 1 341 ? -10.333 22.421 -4.165 1.00 93.44 341 ILE A CA 1
ATOM 2854 C C . ILE A 1 341 ? -11.748 22.334 -3.599 1.00 93.44 341 ILE A C 1
ATOM 2856 O O . ILE A 1 341 ? -12.610 23.092 -4.043 1.00 93.44 341 ILE A O 1
ATOM 2860 N N . ASN A 1 342 ? -11.998 21.445 -2.632 1.00 86.62 342 ASN A N 1
ATOM 2861 C CA . ASN A 1 342 ? -13.339 21.195 -2.128 1.00 86.62 342 ASN A CA 1
ATOM 2862 C C . ASN A 1 342 ? -13.515 21.700 -0.693 1.00 86.62 342 ASN A C 1
ATOM 2864 O O . ASN A 1 342 ? -12.755 21.346 0.210 1.00 86.62 342 ASN A O 1
ATOM 2868 N N . LYS A 1 343 ? -14.557 22.511 -0.476 1.00 84.62 343 LYS A N 1
ATOM 2869 C CA . LYS A 1 343 ? -14.963 22.938 0.871 1.00 84.62 343 LYS A CA 1
ATOM 2870 C C . LYS A 1 343 ? -15.591 21.784 1.655 1.00 84.62 343 LYS A C 1
ATOM 2872 O O . LYS A 1 343 ? -15.433 21.729 2.870 1.00 84.62 343 LYS A O 1
ATOM 2877 N N . ASN A 1 344 ? -16.278 20.863 0.973 1.00 84.25 344 ASN A N 1
ATOM 2878 C CA . ASN A 1 344 ? -16.838 19.676 1.603 1.00 84.25 344 ASN A CA 1
ATOM 2879 C C . ASN A 1 344 ? -15.746 18.611 1.776 1.00 84.25 344 ASN A C 1
ATOM 2881 O O . ASN A 1 344 ? -15.323 17.969 0.813 1.00 84.25 344 ASN A O 1
ATOM 2885 N N . ARG A 1 345 ? -15.308 18.417 3.024 1.00 89.88 345 ARG A N 1
ATOM 2886 C CA . ARG A 1 345 ? -14.274 17.439 3.391 1.00 89.88 345 ARG A CA 1
ATOM 2887 C C . ARG A 1 345 ? -14.711 15.990 3.202 1.00 89.88 345 ARG A C 1
ATOM 2889 O O . ARG A 1 345 ? -13.855 15.151 2.939 1.00 89.88 345 ARG A O 1
ATOM 2896 N N . LEU A 1 346 ? -16.014 15.707 3.240 1.00 89.25 346 LEU A N 1
ATOM 2897 C CA . LEU A 1 346 ? -16.537 14.346 3.113 1.00 89.25 346 LEU A CA 1
ATOM 2898 C C . LEU A 1 346 ? -16.277 13.746 1.728 1.00 89.25 346 LEU A C 1
ATOM 2900 O O . LEU A 1 346 ? -16.012 12.554 1.631 1.00 89.25 346 LEU A O 1
ATOM 2904 N N . LEU A 1 347 ? -16.271 14.552 0.657 1.00 88.38 347 LEU A N 1
ATOM 2905 C CA . LEU A 1 347 ? -15.930 14.030 -0.673 1.00 88.38 347 LEU A CA 1
ATOM 2906 C C . LEU A 1 347 ? -14.455 13.609 -0.754 1.00 88.38 347 LEU A C 1
ATOM 2908 O O . LEU A 1 347 ? -14.125 12.589 -1.360 1.00 88.38 347 LEU A O 1
ATOM 2912 N N . GLY A 1 348 ? -13.568 14.381 -0.120 1.00 92.56 348 GLY A N 1
ATOM 2913 C CA . GLY A 1 348 ? -12.160 14.015 0.017 1.00 92.56 348 GLY A CA 1
ATOM 2914 C C . GLY A 1 348 ? -11.993 12.736 0.834 1.00 92.56 348 GLY A C 1
ATOM 2915 O O . GLY A 1 348 ? -11.307 11.824 0.388 1.00 92.56 348 GLY A O 1
ATOM 2916 N N . LEU A 1 349 ? -12.706 12.621 1.960 1.00 93.56 349 LEU A N 1
ATOM 2917 C CA . LEU A 1 349 ? -12.704 11.418 2.796 1.00 93.56 349 LEU A CA 1
ATOM 2918 C C . LEU A 1 349 ? -13.196 10.177 2.039 1.00 93.56 349 LEU A C 1
ATOM 2920 O O . LEU A 1 349 ? -12.560 9.129 2.107 1.00 93.56 349 LEU A O 1
ATOM 2924 N N . PHE A 1 350 ? -14.281 10.304 1.270 1.00 91.94 350 PHE A N 1
ATOM 2925 C CA . PHE A 1 350 ? -14.767 9.240 0.392 1.00 91.94 350 PHE A CA 1
ATOM 2926 C C . PHE A 1 350 ? -13.689 8.800 -0.602 1.00 91.94 350 PHE A C 1
ATOM 2928 O O . PHE A 1 350 ? -13.408 7.614 -0.720 1.00 91.94 350 PHE A O 1
ATOM 2935 N N . THR A 1 351 ? -13.055 9.766 -1.275 1.00 92.62 351 THR A N 1
ATOM 2936 C CA . THR A 1 351 ? -11.989 9.507 -2.256 1.00 92.62 351 THR A CA 1
ATOM 2937 C C . THR A 1 351 ? -10.810 8.768 -1.610 1.00 92.62 351 THR A C 1
ATOM 2939 O O . THR A 1 351 ? -10.282 7.824 -2.189 1.00 92.62 351 THR A O 1
ATOM 2942 N N . THR A 1 352 ? -10.422 9.162 -0.395 1.00 94.94 352 THR A N 1
ATOM 2943 C CA . THR A 1 352 ? -9.371 8.505 0.396 1.00 94.94 352 THR A CA 1
ATOM 2944 C C . THR A 1 352 ? -9.720 7.049 0.707 1.00 94.94 352 THR A C 1
ATOM 2946 O O . THR A 1 352 ? -8.882 6.169 0.535 1.00 94.94 352 THR A O 1
ATOM 2949 N N . ILE A 1 353 ? -10.953 6.766 1.129 1.00 94.38 353 ILE A N 1
ATOM 2950 C CA . ILE A 1 353 ? -11.375 5.400 1.480 1.00 94.38 353 ILE A CA 1
ATOM 2951 C C . ILE A 1 353 ? -11.519 4.526 0.235 1.00 94.38 353 ILE A C 1
ATOM 2953 O O . ILE A 1 353 ? -11.103 3.371 0.257 1.00 94.38 353 ILE A O 1
ATOM 2957 N N . ASP A 1 354 ? -12.069 5.072 -0.852 1.00 94.19 354 ASP A N 1
ATOM 2958 C CA . ASP A 1 354 ? -12.153 4.380 -2.141 1.00 94.19 354 ASP A CA 1
ATOM 2959 C C . ASP A 1 354 ? -10.756 3.995 -2.648 1.00 94.19 354 ASP A C 1
ATOM 2961 O O . ASP A 1 354 ? -10.544 2.854 -3.055 1.00 94.19 354 ASP A O 1
ATOM 2965 N N . TYR A 1 355 ? -9.782 4.906 -2.525 1.00 96.44 355 TYR A N 1
ATOM 2966 C CA . TYR A 1 355 ? -8.385 4.624 -2.845 1.00 96.44 355 TYR A CA 1
ATOM 2967 C C . TYR A 1 355 ? -7.828 3.476 -1.996 1.00 96.44 355 TYR A C 1
ATOM 2969 O O . TYR A 1 355 ? -7.306 2.514 -2.549 1.00 96.44 355 TYR A O 1
ATOM 2977 N N . LEU A 1 356 ? -7.957 3.545 -0.665 1.00 95.50 356 LEU A N 1
ATOM 2978 C CA . LEU A 1 356 ? -7.423 2.516 0.240 1.00 95.50 356 LEU A CA 1
ATOM 2979 C C . LEU A 1 356 ? -8.065 1.143 0.011 1.00 95.50 356 LEU A C 1
ATOM 2981 O O . LEU A 1 356 ? -7.400 0.126 0.173 1.00 95.50 356 LEU A O 1
ATOM 2985 N N . ASN A 1 357 ? -9.336 1.114 -0.398 1.00 94.75 357 ASN A N 1
ATOM 2986 C CA . ASN A 1 357 ? -10.046 -0.116 -0.736 1.00 94.75 357 ASN A CA 1
ATOM 2987 C C . ASN A 1 357 ? -9.625 -0.731 -2.074 1.00 94.75 357 ASN A C 1
ATOM 2989 O O . ASN A 1 357 ? -9.598 -1.952 -2.187 1.00 94.75 357 ASN A O 1
ATOM 2993 N N . LYS A 1 358 ? -9.335 0.086 -3.091 1.00 95.31 358 LYS A N 1
ATOM 2994 C CA . LYS A 1 358 ? -8.972 -0.400 -4.435 1.00 95.31 358 LYS A CA 1
ATOM 2995 C C . LYS A 1 358 ? -7.478 -0.651 -4.601 1.00 95.31 358 LYS A C 1
ATOM 2997 O O . LYS A 1 358 ? -7.089 -1.517 -5.378 1.00 95.31 358 LYS A O 1
ATOM 3002 N N . TYR A 1 359 ? -6.656 0.108 -3.883 1.00 95.56 359 TYR A N 1
ATOM 3003 C CA . TYR A 1 359 ? -5.207 0.159 -4.048 1.00 95.56 359 TYR A CA 1
ATOM 3004 C C . TYR A 1 359 ? -4.498 0.020 -2.684 1.00 95.56 359 TYR A C 1
ATOM 3006 O O . TYR A 1 359 ? -3.774 0.927 -2.270 1.00 95.56 359 TYR A O 1
ATOM 3014 N N . PRO A 1 360 ? -4.714 -1.075 -1.928 1.00 92.56 360 PRO A N 1
ATOM 3015 C CA . PRO A 1 360 ? -4.192 -1.217 -0.563 1.00 92.56 360 PRO A CA 1
ATOM 3016 C C . PRO A 1 360 ? -2.672 -1.422 -0.492 1.00 92.56 360 PRO A C 1
ATOM 3018 O O . PRO A 1 360 ? -2.057 -1.046 0.503 1.00 92.56 360 PRO A O 1
ATOM 3021 N N . ASP A 1 361 ? -2.075 -2.000 -1.537 1.00 92.38 361 ASP A N 1
ATOM 3022 C CA . ASP A 1 361 ? -0.687 -2.477 -1.537 1.00 92.38 361 ASP A CA 1
ATOM 3023 C C . ASP A 1 361 ? 0.245 -1.615 -2.420 1.00 92.38 361 ASP A C 1
ATOM 3025 O O . ASP A 1 361 ? 1.280 -2.092 -2.886 1.00 92.38 361 ASP A O 1
ATOM 3029 N N . THR A 1 362 ? -0.105 -0.343 -2.671 1.00 93.44 362 THR A N 1
ATOM 3030 C CA . THR A 1 362 ? 0.767 0.593 -3.411 1.00 93.44 362 THR A CA 1
ATOM 3031 C C . THR A 1 362 ? 1.712 1.337 -2.470 1.00 93.44 362 THR A C 1
ATOM 3033 O O . THR A 1 362 ? 1.487 1.419 -1.259 1.00 93.44 362 THR A O 1
ATOM 3036 N N . GLY A 1 363 ? 2.789 1.915 -3.014 1.00 91.00 363 GLY A N 1
ATOM 3037 C CA . GLY A 1 363 ? 3.751 2.691 -2.218 1.00 91.00 363 GLY A CA 1
ATOM 3038 C C . GLY A 1 363 ? 3.122 3.909 -1.523 1.00 91.00 363 GLY A C 1
ATOM 3039 O O . GLY A 1 363 ? 3.595 4.368 -0.483 1.00 91.00 363 GLY A O 1
ATOM 3040 N N . GLU A 1 364 ? 2.023 4.416 -2.072 1.00 95.56 364 GLU A N 1
ATOM 3041 C CA . GLU A 1 364 ? 1.313 5.612 -1.642 1.00 95.56 364 GLU A CA 1
ATOM 3042 C C . GLU A 1 364 ? 0.229 5.337 -0.594 1.00 95.56 364 GLU A C 1
ATOM 3044 O O . GLU A 1 364 ? -0.193 6.279 0.080 1.00 95.56 364 GLU A O 1
ATOM 3049 N N . SER A 1 365 ? -0.226 4.093 -0.410 1.00 93.56 365 SER A N 1
ATOM 3050 C CA . SER A 1 365 ? -1.378 3.768 0.451 1.00 93.56 365 SER A CA 1
ATOM 3051 C C . SER A 1 365 ? -1.175 4.229 1.897 1.00 93.56 365 SER A C 1
ATOM 3053 O O . SER A 1 365 ? -2.076 4.813 2.498 1.00 93.56 365 SER A O 1
ATOM 3055 N N . ASN A 1 366 ? 0.046 4.107 2.429 1.00 92.19 366 ASN A N 1
ATOM 3056 C CA . ASN A 1 366 ? 0.395 4.638 3.752 1.00 92.19 366 ASN A CA 1
ATOM 3057 C C . ASN A 1 366 ? 0.302 6.172 3.822 1.00 92.19 366 ASN A C 1
ATOM 3059 O O . ASN A 1 366 ? -0.131 6.725 4.831 1.00 92.19 366 ASN A O 1
ATOM 3063 N N . ILE A 1 367 ? 0.682 6.876 2.750 1.00 94.38 367 ILE A N 1
ATOM 3064 C CA . ILE A 1 367 ? 0.570 8.340 2.672 1.00 94.38 367 ILE A CA 1
ATOM 3065 C C . ILE A 1 367 ? -0.907 8.745 2.627 1.00 94.38 367 ILE A C 1
ATOM 3067 O O . ILE A 1 367 ? -1.308 9.682 3.316 1.00 94.38 367 ILE A O 1
ATOM 3071 N N . VAL A 1 368 ? -1.719 8.035 1.840 1.00 95.81 368 VAL A N 1
ATOM 3072 C CA . VAL A 1 368 ? -3.164 8.278 1.731 1.00 95.81 368 VAL A CA 1
ATOM 3073 C C . VAL A 1 368 ? -3.853 8.070 3.080 1.00 95.81 368 VAL A C 1
ATOM 3075 O O . VAL A 1 368 ? -4.610 8.940 3.510 1.00 95.81 368 VAL A O 1
ATOM 3078 N N . PHE A 1 369 ? -3.527 6.985 3.787 1.00 93.25 369 PHE A N 1
ATOM 3079 C CA . PHE A 1 369 ? -4.019 6.729 5.140 1.00 93.25 369 PHE A CA 1
ATOM 3080 C C . PHE A 1 369 ? -3.620 7.844 6.119 1.00 93.25 369 PHE A C 1
ATOM 3082 O O . PHE A 1 369 ? -4.486 8.418 6.772 1.00 93.25 369 PHE A O 1
ATOM 3089 N N . ASN A 1 370 ? -2.346 8.244 6.154 1.00 91.62 370 ASN A N 1
ATOM 3090 C CA . ASN A 1 370 ? -1.869 9.306 7.053 1.00 91.62 370 ASN A CA 1
ATOM 3091 C C . ASN A 1 370 ? -2.479 10.688 6.754 1.00 91.62 370 ASN A C 1
ATOM 3093 O O . ASN A 1 370 ? -2.576 11.538 7.640 1.00 91.62 370 ASN A O 1
ATOM 3097 N N . ASN A 1 371 ? -2.890 10.936 5.509 1.00 93.56 371 ASN A N 1
ATOM 3098 C CA . ASN A 1 371 ? -3.573 12.170 5.119 1.00 93.56 371 ASN A CA 1
ATOM 3099 C C . ASN A 1 371 ? -5.074 12.155 5.442 1.00 93.56 371 ASN A C 1
ATOM 3101 O O . ASN A 1 371 ? -5.721 13.203 5.368 1.00 93.56 371 ASN A O 1
ATOM 3105 N N . MET A 1 372 ? -5.642 11.004 5.812 1.00 92.81 372 MET A N 1
ATOM 3106 C CA . MET A 1 372 ? -7.066 10.865 6.112 1.00 92.81 372 MET A CA 1
ATOM 3107 C C . MET A 1 372 ? -7.519 11.851 7.192 1.00 92.81 372 MET A C 1
ATOM 3109 O O . MET A 1 372 ? -8.567 12.476 7.025 1.00 92.81 372 MET A O 1
ATOM 3113 N N . LYS A 1 373 ? -6.697 12.083 8.227 1.00 91.56 373 LYS A N 1
ATOM 3114 C CA . LYS A 1 373 ? -6.951 13.022 9.337 1.00 91.56 373 LYS A CA 1
ATOM 3115 C C . LYS A 1 373 ? -7.367 14.431 8.930 1.00 91.56 373 LYS A C 1
ATOM 3117 O O . LYS A 1 373 ? -8.108 15.083 9.656 1.00 91.56 373 LYS A O 1
ATOM 3122 N N . TYR A 1 374 ? -6.939 14.907 7.761 1.00 92.75 374 TYR A N 1
ATOM 3123 C CA . TYR A 1 374 ? -7.315 16.233 7.262 1.00 92.75 374 TYR A CA 1
ATOM 3124 C C . TYR A 1 374 ? -8.774 16.317 6.789 1.00 92.75 374 TYR A C 1
ATOM 3126 O O . TYR A 1 374 ? -9.280 17.411 6.522 1.00 92.75 374 TYR A O 1
ATOM 3134 N N . TYR A 1 375 ? -9.443 15.170 6.675 1.00 93.75 375 TYR A N 1
ATOM 3135 C CA . TYR A 1 375 ? -10.814 15.050 6.203 1.00 93.75 375 TYR A CA 1
ATOM 3136 C C . TYR A 1 375 ? -11.798 14.530 7.258 1.00 93.75 375 TYR A C 1
ATOM 3138 O O . TYR A 1 375 ? -13.002 14.711 7.073 1.00 93.75 375 TYR A O 1
ATOM 3146 N N . ILE A 1 376 ? -11.314 13.890 8.330 1.00 93.19 376 ILE A N 1
ATOM 3147 C CA . ILE A 1 376 ? -12.156 13.244 9.347 1.00 93.19 376 ILE A CA 1
ATOM 3148 C C . ILE A 1 376 ? -13.011 14.302 10.074 1.00 93.19 376 ILE A C 1
ATOM 3150 O O . ILE A 1 376 ? -12.455 15.224 10.674 1.00 93.19 376 ILE A O 1
ATOM 3154 N N . PRO A 1 377 ? -14.354 14.200 10.048 1.00 92.75 377 PRO A N 1
ATOM 3155 C CA . PRO A 1 377 ? -15.234 15.124 10.750 1.00 92.75 377 PRO A CA 1
ATOM 3156 C C . PRO A 1 377 ? -15.320 14.829 12.254 1.00 92.75 377 PRO A C 1
ATOM 3158 O O . PRO A 1 377 ? -15.198 13.684 12.702 1.00 92.75 377 PRO A O 1
ATOM 3161 N N . ARG A 1 378 ? -15.649 15.875 13.019 1.00 94.44 378 ARG A N 1
ATOM 3162 C CA . ARG A 1 378 ? -16.074 15.778 14.418 1.00 94.44 378 ARG A CA 1
ATOM 3163 C C . ARG A 1 378 ? -17.552 15.410 14.496 1.00 94.44 378 ARG A C 1
ATOM 3165 O O . ARG A 1 378 ? -18.407 16.134 13.991 1.00 94.44 378 ARG A O 1
ATOM 3172 N N . LEU A 1 379 ? -17.876 14.308 15.161 1.00 93.31 379 LEU A N 1
ATOM 3173 C CA . LEU A 1 379 ? -19.240 13.791 15.238 1.00 93.31 379 LEU A CA 1
ATOM 3174 C C . LEU A 1 379 ? -20.150 14.664 16.116 1.00 93.31 379 LEU A C 1
ATOM 3176 O O . LEU A 1 379 ? -21.325 14.839 15.798 1.00 93.31 379 LEU A O 1
ATOM 3180 N N . LEU A 1 380 ? -19.621 15.242 17.202 1.00 94.50 380 LEU A N 1
ATOM 3181 C CA . LEU A 1 380 ? -20.395 16.108 18.099 1.00 94.50 380 LEU A CA 1
ATOM 3182 C C . LEU A 1 380 ? -20.846 17.430 17.475 1.00 94.50 380 LEU A C 1
ATOM 3184 O O . LEU A 1 380 ? -21.759 18.043 18.023 1.00 94.50 380 LEU A O 1
ATOM 3188 N N . ASP A 1 381 ? -20.308 17.832 16.323 1.00 92.88 381 ASP A N 1
ATOM 3189 C CA . ASP A 1 381 ? -20.849 18.975 15.574 1.00 92.88 381 ASP A CA 1
ATOM 3190 C C . ASP A 1 381 ? -22.293 18.702 15.087 1.00 92.88 381 ASP A C 1
ATOM 3192 O O . ASP A 1 381 ? -23.046 19.631 14.801 1.00 92.88 381 ASP A O 1
ATOM 3196 N N . TYR A 1 382 ? -22.708 17.428 15.065 1.00 91.25 382 TYR A N 1
ATOM 3197 C CA . TYR A 1 382 ? -24.043 16.955 14.675 1.00 91.25 382 TYR A CA 1
ATOM 3198 C C . TYR A 1 382 ? -24.773 16.211 15.807 1.00 91.25 382 TYR A C 1
ATOM 3200 O O . TYR A 1 382 ? -25.874 15.685 15.618 1.00 91.25 382 TYR A O 1
ATOM 3208 N N . GLY A 1 383 ? -24.151 16.133 16.984 1.00 92.44 383 GLY A N 1
ATOM 3209 C CA . GLY A 1 383 ? -24.616 15.356 18.126 1.00 92.44 383 GLY A CA 1
ATOM 3210 C C . GLY A 1 383 ? -24.852 16.207 19.370 1.00 92.44 383 GLY A C 1
ATOM 3211 O O . GLY A 1 383 ? -24.819 17.435 19.351 1.00 92.44 383 GLY A O 1
ATOM 3212 N N . LYS A 1 384 ? -25.114 15.535 20.490 1.00 95.75 384 LYS A N 1
ATOM 3213 C CA . LYS A 1 384 ? -25.206 16.149 21.816 1.00 95.75 384 LYS A CA 1
ATOM 3214 C C . LYS A 1 384 ? -24.371 15.365 22.812 1.00 95.75 384 LYS A C 1
ATOM 3216 O O . LYS A 1 384 ? -24.436 14.139 22.864 1.00 95.75 384 LYS A O 1
ATOM 3221 N N . ARG A 1 385 ? -23.638 16.094 23.649 1.00 96.75 385 ARG A N 1
ATOM 3222 C CA . ARG A 1 385 ? -22.930 15.538 24.799 1.00 96.75 385 ARG A CA 1
ATOM 3223 C C . ARG A 1 385 ? -23.883 15.416 25.984 1.00 96.75 385 ARG A C 1
ATOM 3225 O O . ARG A 1 385 ? -24.488 16.403 26.389 1.00 96.75 385 ARG A O 1
ATOM 3232 N N . ILE A 1 386 ? -23.976 14.221 26.553 1.00 96.75 386 ILE A N 1
ATOM 3233 C CA . ILE A 1 386 ? -24.663 13.941 27.814 1.00 96.75 386 ILE A CA 1
ATOM 3234 C C . ILE A 1 386 ? -23.585 13.669 28.862 1.00 96.75 386 ILE A C 1
ATOM 3236 O O . ILE A 1 386 ? -22.743 12.783 28.694 1.00 96.75 386 ILE A O 1
ATOM 3240 N N . LYS A 1 387 ? -23.571 14.478 29.922 1.00 95.06 387 LYS A N 1
ATOM 3241 C CA . LYS A 1 387 ? -22.621 14.336 31.028 1.00 95.06 387 LYS A CA 1
ATOM 3242 C C . LYS A 1 387 ? -23.022 13.140 31.891 1.00 95.06 387 LYS A C 1
ATOM 3244 O O . LYS A 1 387 ? -24.196 12.990 32.204 1.00 95.06 387 LYS A O 1
ATOM 3249 N N . LEU A 1 388 ? -22.041 12.340 32.299 1.00 95.00 388 LEU A N 1
ATOM 3250 C CA . LEU A 1 388 ? -22.222 11.306 33.313 1.00 95.00 388 LEU A CA 1
ATOM 3251 C C . LEU A 1 388 ? -21.666 11.808 34.648 1.00 95.00 388 LEU A C 1
ATOM 3253 O O . LEU A 1 388 ? -20.563 12.357 34.704 1.00 95.00 388 LEU A O 1
ATOM 3257 N N . GLU A 1 389 ? -22.421 11.625 35.727 1.00 93.06 389 GLU A N 1
ATOM 3258 C CA . GLU A 1 389 ? -21.976 11.962 37.081 1.00 93.06 389 GLU A CA 1
ATOM 3259 C C . GLU A 1 389 ? -21.109 10.838 37.650 1.00 93.06 389 GLU A C 1
ATOM 3261 O O . GLU A 1 389 ? -21.583 9.943 38.348 1.00 93.06 389 GLU A O 1
ATOM 3266 N N . ILE A 1 390 ? -19.822 10.867 37.297 1.00 95.19 390 ILE A N 1
ATOM 3267 C CA . ILE A 1 390 ? -18.839 9.866 37.715 1.00 95.19 390 ILE A CA 1
ATOM 3268 C C . ILE A 1 390 ? -17.679 10.578 38.428 1.00 95.19 390 ILE A C 1
ATOM 3270 O O . ILE A 1 390 ? -16.820 11.159 37.759 1.00 95.19 390 ILE A O 1
ATOM 3274 N N . PRO A 1 391 ? -17.640 10.577 39.774 1.00 94.56 391 PRO A N 1
ATOM 3275 C CA . PRO A 1 391 ? -16.525 11.138 40.522 1.00 94.56 391 PRO A CA 1
ATOM 3276 C C . PRO A 1 391 ? -15.275 10.257 40.403 1.00 94.56 391 PRO A C 1
ATOM 3278 O O . PRO A 1 391 ? -15.356 9.039 40.215 1.00 94.56 391 PRO A O 1
ATOM 3281 N N . ASN A 1 392 ? -14.111 10.885 40.576 1.00 94.31 392 ASN A N 1
ATOM 3282 C CA . ASN A 1 392 ? -12.853 10.181 40.813 1.00 94.31 392 ASN A CA 1
ATOM 3283 C C . ASN A 1 392 ? -12.883 9.477 42.179 1.00 94.31 392 ASN A C 1
ATOM 3285 O O . ASN A 1 392 ? -13.623 9.876 43.079 1.00 94.31 392 ASN A O 1
ATOM 3289 N N . TYR A 1 393 ? -12.055 8.449 42.345 1.00 94.38 393 TYR A N 1
ATOM 3290 C CA . TYR A 1 393 ? -11.965 7.668 43.574 1.00 94.38 393 TYR A CA 1
ATOM 3291 C C . TYR A 1 393 ? -10.525 7.621 44.076 1.00 94.38 393 TYR A C 1
ATOM 3293 O O . TYR A 1 393 ? -9.670 6.980 43.469 1.00 94.38 393 TYR A O 1
ATOM 3301 N N . LYS A 1 394 ? -10.251 8.276 45.211 1.00 92.88 394 LYS A N 1
ATOM 3302 C CA . LYS A 1 394 ? -8.887 8.426 45.751 1.00 92.88 394 LYS A CA 1
ATOM 3303 C C . LYS A 1 394 ? -7.945 8.992 44.670 1.00 92.88 394 LYS A C 1
ATOM 3305 O O . LYS A 1 394 ? -8.246 10.028 44.087 1.00 92.88 394 LYS A O 1
ATOM 3310 N N . ASN A 1 395 ? -6.831 8.315 44.391 1.00 91.50 395 ASN A N 1
ATOM 3311 C CA . ASN A 1 395 ? -5.880 8.638 43.326 1.00 91.50 395 ASN A CA 1
ATOM 3312 C C . ASN A 1 395 ? -6.229 8.005 41.964 1.00 91.50 395 ASN A C 1
ATOM 3314 O O . ASN A 1 395 ? -5.454 8.129 41.018 1.00 91.50 395 ASN A O 1
ATOM 3318 N N . PHE A 1 396 ? -7.383 7.345 41.842 1.00 95.69 396 PHE A N 1
ATOM 3319 C CA . PHE A 1 396 ? -7.874 6.804 40.583 1.00 95.69 396 PHE A CA 1
ATOM 3320 C C . PHE A 1 396 ? -8.893 7.738 39.949 1.00 95.69 396 PHE A C 1
ATOM 3322 O O . PHE A 1 396 ? -9.786 8.271 40.610 1.00 95.69 396 PHE A O 1
ATOM 3329 N N . ALA A 1 397 ? -8.822 7.869 38.634 1.00 96.12 397 ALA A N 1
ATOM 3330 C CA . ALA A 1 397 ? -9.787 8.648 37.880 1.00 96.12 397 ALA A CA 1
ATOM 3331 C C . ALA A 1 397 ? -10.549 7.787 36.881 1.00 96.12 397 ALA A C 1
ATOM 3333 O O . ALA A 1 397 ? -10.024 6.812 36.336 1.00 96.12 397 ALA A O 1
ATOM 3334 N N . ALA A 1 398 ? -11.814 8.151 36.684 1.00 96.50 398 ALA A N 1
ATOM 3335 C CA . ALA A 1 398 ? -12.717 7.435 35.800 1.00 96.50 398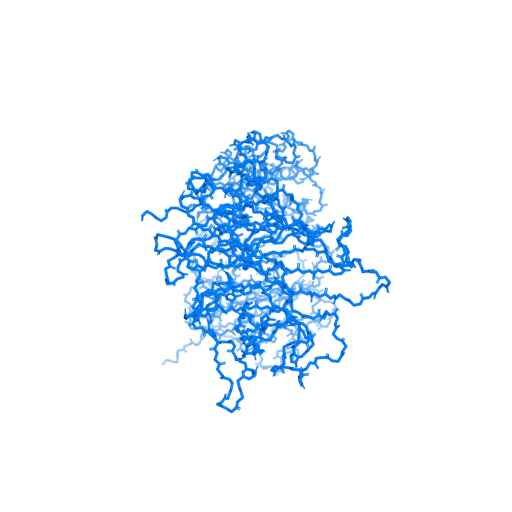 ALA A CA 1
ATOM 3336 C C . ALA A 1 398 ? -12.268 7.606 34.347 1.00 96.50 398 ALA A C 1
ATOM 3338 O O . ALA A 1 398 ? -12.139 8.728 33.849 1.00 96.50 398 ALA A O 1
ATOM 3339 N N . SER A 1 399 ? -12.024 6.479 33.688 1.00 95.69 399 SER A N 1
ATOM 3340 C CA . SER A 1 399 ? -11.327 6.405 32.407 1.00 95.69 399 SER A CA 1
ATOM 3341 C C . SER A 1 399 ? -12.218 6.040 31.239 1.00 95.69 399 SER A C 1
ATOM 3343 O O . SER A 1 399 ? -12.092 6.638 30.178 1.00 95.69 399 SER A O 1
ATOM 3345 N N . SER A 1 400 ? -13.130 5.091 31.415 1.00 95.38 400 SER A N 1
ATOM 3346 C CA . SER A 1 400 ? -14.045 4.633 30.376 1.00 95.38 400 SER A CA 1
ATOM 3347 C C . SER A 1 400 ? -15.261 3.969 31.014 1.00 95.38 400 SER A C 1
ATOM 3349 O O . SER A 1 400 ? -15.258 3.650 32.206 1.00 95.38 400 SER A O 1
ATOM 3351 N N . ILE A 1 401 ? -16.322 3.799 30.230 1.00 96.44 401 ILE A N 1
ATOM 3352 C CA . ILE A 1 401 ? -17.535 3.114 30.668 1.00 96.44 401 ILE A CA 1
ATOM 3353 C C . ILE A 1 401 ? -18.065 2.215 29.551 1.00 96.44 401 ILE A C 1
ATOM 3355 O O . ILE A 1 401 ? -18.340 2.688 28.449 1.00 96.44 401 ILE A O 1
ATOM 3359 N N . SER A 1 402 ? -18.207 0.922 29.834 1.00 96.31 402 SER A N 1
ATOM 3360 C CA . SER A 1 402 ? -18.961 -0.017 28.992 1.00 96.31 402 SER A CA 1
ATOM 3361 C C . SER A 1 402 ? -20.419 -0.015 29.418 1.00 96.31 402 SER A C 1
ATOM 3363 O O . SER A 1 402 ? -20.695 0.137 30.605 1.00 96.31 402 SER A O 1
ATOM 3365 N N . LEU A 1 403 ? -21.339 -0.237 28.478 1.00 94.31 403 LEU A N 1
ATOM 3366 C CA . LEU A 1 403 ? -22.772 -0.347 28.755 1.00 94.31 403 LEU A CA 1
ATOM 3367 C C . LEU A 1 403 ? -23.338 -1.660 28.226 1.00 94.31 403 LEU A C 1
ATOM 3369 O O . LEU A 1 403 ? -22.912 -2.146 27.182 1.00 94.31 403 LEU A O 1
ATOM 3373 N N . VAL A 1 404 ? -24.342 -2.177 28.924 1.00 93.50 404 VAL A N 1
ATOM 3374 C CA . VAL A 1 404 ? -25.267 -3.191 28.417 1.00 93.50 404 VAL A CA 1
ATOM 3375 C C . VAL A 1 404 ? -26.684 -2.823 28.846 1.00 93.50 404 VAL A C 1
ATOM 3377 O O . VAL A 1 404 ? -26.900 -2.277 29.931 1.00 93.50 404 VAL A O 1
ATOM 3380 N N . GLU A 1 405 ? -27.651 -3.079 27.977 1.00 91.81 405 GLU A N 1
ATOM 3381 C CA . GLU A 1 405 ? -29.058 -2.826 28.265 1.00 91.81 405 GLU A CA 1
ATOM 3382 C C . GLU A 1 405 ? -29.639 -3.891 29.203 1.00 91.81 405 GLU A C 1
ATOM 3384 O O . GLU A 1 405 ? -29.346 -5.082 29.093 1.00 91.81 405 GLU A O 1
ATOM 3389 N N . LEU A 1 406 ? -30.455 -3.435 30.151 1.00 89.81 406 LEU A N 1
ATOM 3390 C CA . LEU A 1 406 ? -31.224 -4.236 31.092 1.00 89.81 406 LEU A CA 1
ATOM 3391 C C . LEU A 1 406 ? -32.718 -4.109 30.783 1.00 89.81 406 LEU A C 1
ATOM 3393 O O . LEU A 1 406 ? -33.170 -3.146 30.168 1.00 89.81 406 LEU A O 1
ATOM 3397 N N . TYR A 1 407 ? -33.513 -5.032 31.327 1.00 81.19 407 TYR A N 1
ATOM 3398 C CA . TYR A 1 407 ? -34.970 -4.953 31.253 1.00 81.19 407 TYR A CA 1
ATOM 3399 C C . TYR A 1 407 ? -35.523 -3.637 31.839 1.00 81.19 407 TYR A C 1
ATOM 3401 O O . TYR A 1 407 ? -35.151 -3.227 32.953 1.00 81.19 407 TYR A O 1
ATOM 3409 N N . GLY A 1 408 ? -36.468 -3.035 31.109 1.00 80.19 408 GLY A N 1
ATOM 3410 C CA . GLY A 1 408 ? -37.166 -1.802 31.480 1.00 80.19 408 GLY A CA 1
ATOM 3411 C C . GLY A 1 408 ? -36.388 -0.524 31.159 1.00 80.19 408 GLY A C 1
ATOM 3412 O O . GLY A 1 408 ? -36.361 0.370 32.000 1.00 80.19 408 GLY A O 1
ATOM 3413 N N . ASP A 1 409 ? -35.727 -0.460 29.998 1.00 84.38 409 ASP A N 1
ATOM 3414 C CA . ASP A 1 409 ? -34.973 0.702 29.496 1.00 84.38 409 ASP A CA 1
ATOM 3415 C C . ASP A 1 409 ? -33.906 1.230 30.474 1.00 84.38 409 ASP A C 1
ATOM 3417 O O . ASP A 1 409 ? -33.681 2.435 30.616 1.00 84.38 409 ASP A O 1
ATOM 3421 N N . ARG A 1 410 ? -33.241 0.320 31.190 1.00 93.94 410 ARG A N 1
ATOM 3422 C CA . ARG A 1 410 ? -32.139 0.648 32.106 1.00 93.94 410 ARG A CA 1
ATOM 3423 C C . ARG A 1 410 ? -30.820 0.193 31.513 1.00 93.94 410 ARG A C 1
ATOM 3425 O O . ARG A 1 410 ? -30.781 -0.759 30.744 1.00 93.94 410 ARG A O 1
ATOM 3432 N N . TYR A 1 411 ? -29.725 0.817 31.924 1.00 95.25 411 TYR A N 1
ATOM 3433 C CA . TYR A 1 411 ? -28.391 0.433 31.469 1.00 95.25 411 TYR A CA 1
ATOM 3434 C C . TYR A 1 411 ? -27.512 0.061 32.648 1.00 95.25 411 TYR A C 1
ATOM 3436 O O . TYR A 1 411 ? -27.384 0.838 33.592 1.00 95.25 411 TYR A O 1
ATOM 3444 N N . LEU A 1 412 ? -26.870 -1.102 32.575 1.00 96.50 412 LEU A N 1
ATOM 3445 C CA . LEU A 1 412 ? -25.762 -1.430 33.459 1.00 96.50 412 LEU A CA 1
ATOM 3446 C C . LEU A 1 412 ? -24.472 -0.894 32.852 1.00 96.50 412 LEU A C 1
ATOM 3448 O O . LEU A 1 412 ? -24.119 -1.229 31.720 1.00 96.50 412 LEU A O 1
ATOM 3452 N N . GLY A 1 413 ? -23.769 -0.076 33.625 1.00 96.94 413 GLY A N 1
ATOM 3453 C CA . GLY A 1 413 ? -22.453 0.435 33.300 1.00 96.94 413 GLY A CA 1
ATOM 3454 C C . GLY A 1 413 ? -21.352 -0.232 34.112 1.00 96.94 413 GLY A C 1
ATOM 3455 O O . GLY A 1 413 ? -21.478 -0.364 35.328 1.00 96.94 413 GLY A O 1
ATOM 3456 N N . ASN A 1 414 ? -20.247 -0.572 33.447 1.00 97.75 414 ASN A N 1
ATOM 3457 C CA . ASN A 1 414 ? -18.970 -0.828 34.108 1.00 97.75 414 ASN A CA 1
ATOM 3458 C C . ASN A 1 414 ? -18.038 0.363 33.883 1.00 97.75 414 ASN A C 1
ATOM 3460 O O . ASN A 1 414 ? -17.612 0.596 32.751 1.00 97.75 414 ASN A O 1
ATOM 3464 N N . ILE A 1 415 ? -17.706 1.083 34.951 1.00 97.62 415 ILE A N 1
ATOM 3465 C CA . ILE A 1 415 ? -16.764 2.200 34.944 1.00 97.62 415 ILE A CA 1
ATOM 3466 C C . ILE A 1 415 ? -15.369 1.670 35.265 1.00 97.62 415 ILE A C 1
ATOM 3468 O O . ILE A 1 415 ? -15.153 1.071 36.319 1.00 97.62 415 ILE A O 1
ATOM 3472 N N . ARG A 1 416 ? -14.410 1.953 34.385 1.00 97.19 416 ARG A N 1
ATOM 3473 C CA . ARG A 1 416 ? -12.994 1.671 34.613 1.00 97.19 416 ARG A CA 1
ATOM 3474 C C . ARG A 1 416 ? -12.322 2.862 35.286 1.00 97.19 416 ARG A C 1
ATOM 3476 O O . ARG A 1 416 ? -12.425 3.988 34.800 1.00 97.19 416 ARG A O 1
ATOM 3483 N N . TYR A 1 417 ? -11.558 2.615 36.337 1.00 97.44 417 TYR A N 1
ATOM 3484 C CA . TYR A 1 417 ? -10.770 3.601 37.072 1.00 97.44 417 TYR A CA 1
ATOM 3485 C C . TYR A 1 417 ? -9.276 3.307 36.918 1.00 97.44 417 TYR A C 1
ATOM 3487 O O . TYR A 1 417 ? -8.875 2.161 37.084 1.00 97.44 417 TYR A O 1
ATOM 3495 N N . VAL A 1 418 ? -8.446 4.320 36.641 1.00 97.00 418 VAL A N 1
ATOM 3496 C CA . VAL A 1 418 ? -6.986 4.152 36.455 1.00 97.00 418 VAL A CA 1
ATOM 3497 C C . VAL A 1 418 ? -6.174 5.129 37.305 1.00 97.00 418 VAL A C 1
ATOM 3499 O O . VAL A 1 418 ? -6.606 6.263 37.527 1.00 97.00 418 VAL A O 1
ATOM 3502 N N . ASN A 1 419 ? -4.986 4.708 37.749 1.00 96.62 419 ASN A N 1
ATOM 3503 C CA . ASN A 1 419 ? -4.077 5.487 38.608 1.00 96.62 419 ASN A CA 1
ATOM 3504 C C . ASN A 1 419 ? -2.999 6.297 37.853 1.00 96.62 419 ASN A C 1
ATOM 3506 O O . ASN A 1 419 ? -2.064 6.792 38.480 1.00 96.62 419 ASN A O 1
ATOM 3510 N N . TYR A 1 420 ? -3.104 6.433 36.528 1.00 95.44 420 TYR A N 1
ATOM 3511 C CA . TYR A 1 420 ? -2.196 7.252 35.714 1.00 95.44 420 TYR A CA 1
ATOM 3512 C C . TYR A 1 420 ? -2.925 8.392 35.014 1.00 95.44 420 TYR A C 1
ATOM 3514 O O . TYR A 1 420 ? -4.138 8.322 34.815 1.00 95.44 420 TYR A O 1
ATOM 3522 N N . THR A 1 421 ? -2.181 9.404 34.573 1.00 92.56 421 THR A N 1
ATOM 3523 C CA . THR A 1 421 ? -2.602 10.418 33.589 1.00 92.56 421 THR A CA 1
ATOM 3524 C C . THR A 1 421 ? -1.757 10.325 32.326 1.00 92.56 421 THR A C 1
ATOM 3526 O O . THR A 1 421 ? -0.612 9.895 32.401 1.00 92.56 421 THR A O 1
ATOM 3529 N N . ILE A 1 422 ? -2.292 10.766 31.189 1.00 91.69 422 ILE A N 1
ATOM 3530 C CA . ILE A 1 422 ? -1.545 10.853 29.929 1.00 91.69 422 ILE A CA 1
ATOM 3531 C C . ILE A 1 422 ? -1.111 12.309 29.724 1.00 91.69 422 ILE A C 1
ATOM 3533 O O . ILE A 1 422 ? -1.963 13.199 29.774 1.00 91.69 422 ILE A O 1
ATOM 3537 N N . ASN A 1 423 ? 0.191 12.553 29.548 1.00 88.31 423 ASN A N 1
ATOM 3538 C CA . ASN A 1 423 ? 0.728 13.894 29.270 1.00 88.31 423 ASN A CA 1
ATOM 3539 C C . ASN A 1 423 ? 0.579 14.277 27.780 1.00 88.31 423 ASN A C 1
ATOM 3541 O O . ASN A 1 423 ? 0.119 13.483 26.957 1.00 88.31 423 ASN A O 1
ATOM 3545 N N . ASP A 1 424 ? 0.994 15.494 27.420 1.00 86.12 424 ASP A N 1
ATOM 3546 C CA . ASP A 1 424 ? 0.912 15.993 26.040 1.00 86.12 424 ASP A CA 1
ATOM 3547 C C . ASP A 1 424 ? 1.827 15.231 25.064 1.00 86.12 424 ASP A C 1
ATOM 3549 O O . ASP A 1 424 ? 1.586 15.248 23.860 1.00 86.12 424 ASP A O 1
ATOM 3553 N N . GLN A 1 425 ? 2.849 14.537 25.569 1.00 86.12 425 GLN A N 1
ATOM 3554 C CA . GLN A 1 425 ? 3.740 13.668 24.798 1.00 86.12 425 GLN A CA 1
ATOM 3555 C C . GLN A 1 425 ? 3.150 12.263 24.570 1.00 86.12 425 GLN A C 1
ATOM 3557 O O . GLN A 1 425 ? 3.622 11.534 23.698 1.00 86.12 425 GLN A O 1
ATOM 3562 N N . GLY A 1 426 ? 2.088 11.895 25.293 1.00 85.88 426 GLY A N 1
ATOM 3563 C CA . GLY A 1 426 ? 1.465 10.572 25.243 1.00 85.88 426 GLY A CA 1
ATOM 3564 C C . GLY A 1 426 ? 2.000 9.570 26.272 1.00 85.88 426 GLY A C 1
ATOM 3565 O O . GLY A 1 426 ? 1.625 8.398 26.210 1.00 85.88 426 GLY A O 1
ATOM 3566 N N . ASP A 1 427 ? 2.835 10.004 27.217 1.00 88.38 427 ASP A N 1
ATOM 3567 C CA . ASP A 1 427 ? 3.376 9.156 28.278 1.00 88.38 427 ASP A CA 1
ATOM 3568 C C . ASP A 1 427 ? 2.370 8.952 29.410 1.00 88.38 427 ASP A C 1
ATOM 3570 O O . ASP A 1 427 ? 1.650 9.867 29.823 1.00 88.38 427 ASP A O 1
ATOM 3574 N N . TYR A 1 428 ? 2.377 7.737 29.954 1.00 90.81 428 TYR A N 1
ATOM 3575 C CA . TYR A 1 428 ? 1.569 7.334 31.096 1.00 90.81 428 TYR A CA 1
ATOM 3576 C C . TYR A 1 428 ? 2.313 7.679 32.390 1.00 90.81 428 TYR A C 1
ATOM 3578 O O . TYR A 1 428 ? 3.328 7.067 32.712 1.00 90.81 428 TYR A O 1
ATOM 3586 N N . LEU A 1 429 ? 1.798 8.648 33.143 1.00 91.25 429 LEU A N 1
ATOM 3587 C CA . LEU A 1 429 ? 2.391 9.129 34.390 1.00 91.25 429 LEU A CA 1
ATOM 3588 C C . LEU A 1 429 ? 1.614 8.592 35.592 1.00 91.25 429 LEU A C 1
ATOM 3590 O O . LEU A 1 429 ? 0.443 8.938 35.768 1.00 91.25 429 LEU A O 1
ATOM 3594 N N . THR A 1 430 ? 2.259 7.779 36.429 1.00 92.06 430 THR A N 1
ATOM 3595 C CA . THR A 1 430 ? 1.728 7.333 37.726 1.00 92.06 430 THR A CA 1
ATOM 3596 C C . THR A 1 430 ? 2.342 8.136 38.872 1.00 92.06 430 THR A C 1
ATOM 3598 O O . THR A 1 430 ? 3.408 8.741 38.745 1.00 92.06 430 THR A O 1
ATOM 3601 N N . GLN A 1 431 ? 1.667 8.158 40.022 1.00 86.00 431 GLN A N 1
ATOM 3602 C CA . GLN A 1 431 ? 2.249 8.726 41.239 1.00 86.00 431 GLN A CA 1
ATOM 3603 C C . GLN A 1 431 ? 3.428 7.854 41.691 1.00 86.00 431 GLN A C 1
ATOM 3605 O O . GLN A 1 431 ? 3.283 6.639 41.781 1.00 86.00 431 GLN A O 1
ATOM 3610 N N . ASN A 1 432 ? 4.586 8.465 41.962 1.00 85.00 432 ASN A N 1
ATOM 3611 C CA . ASN A 1 432 ? 5.798 7.793 42.458 1.00 85.00 432 ASN A CA 1
ATOM 3612 C C . ASN A 1 432 ? 6.270 6.583 41.622 1.00 85.00 432 ASN A C 1
ATOM 3614 O O . ASN A 1 432 ? 6.840 5.648 42.179 1.00 85.00 432 ASN A O 1
ATOM 3618 N N . ASN A 1 433 ? 6.028 6.580 40.304 1.00 84.81 433 ASN A N 1
ATOM 3619 C CA . ASN A 1 433 ? 6.308 5.439 39.420 1.00 84.81 433 ASN A CA 1
ATOM 3620 C C . ASN A 1 433 ? 5.657 4.123 39.890 1.00 84.81 433 ASN A C 1
ATOM 3622 O O . ASN A 1 433 ? 6.182 3.037 39.640 1.00 84.81 433 ASN A O 1
ATOM 3626 N N . GLU A 1 434 ? 4.508 4.202 40.568 1.00 90.69 434 GLU A N 1
ATOM 3627 C CA . GLU A 1 434 ? 3.714 3.021 40.894 1.00 90.69 434 GLU A CA 1
ATOM 3628 C C . GLU A 1 434 ? 3.337 2.238 39.629 1.00 90.69 434 GLU A C 1
ATOM 3630 O O . GLU A 1 434 ? 3.100 2.816 38.565 1.00 90.69 434 GLU A O 1
ATOM 3635 N N . THR A 1 435 ? 3.195 0.918 39.768 1.00 92.88 435 THR A N 1
ATOM 3636 C CA . THR A 1 435 ? 2.624 0.056 38.729 1.00 92.88 435 THR A CA 1
ATOM 3637 C C . THR A 1 435 ? 1.244 0.563 38.309 1.00 92.88 435 THR A C 1
ATOM 3639 O O . THR A 1 435 ? 0.437 0.988 39.146 1.00 92.88 435 THR A O 1
ATOM 3642 N N . ILE A 1 436 ? 0.949 0.485 37.010 1.00 95.19 436 ILE A N 1
ATOM 3643 C CA . ILE A 1 436 ? -0.375 0.820 36.483 1.00 95.19 436 ILE A CA 1
ATOM 3644 C C . ILE A 1 436 ? -1.405 -0.135 37.092 1.00 95.19 436 ILE A C 1
ATOM 3646 O O . ILE A 1 436 ? -1.265 -1.355 37.016 1.00 95.19 436 ILE A O 1
ATOM 3650 N N . LYS A 1 437 ? -2.450 0.433 37.690 1.00 95.19 437 LYS A N 1
ATOM 3651 C CA . LYS A 1 437 ? -3.557 -0.280 38.328 1.00 95.19 437 LYS A CA 1
ATOM 3652 C C . LYS A 1 437 ? -4.865 0.149 37.684 1.00 95.19 437 LYS A C 1
ATOM 3654 O O . LYS A 1 437 ? -5.083 1.335 37.422 1.00 95.19 437 LYS A O 1
ATOM 3659 N N . THR A 1 438 ? -5.750 -0.816 37.484 1.00 95.38 438 THR A N 1
ATOM 3660 C CA . THR A 1 438 ? -7.112 -0.586 37.010 1.00 95.38 438 THR A CA 1
ATOM 3661 C C . THR A 1 438 ? -8.112 -1.203 37.981 1.00 95.38 438 THR A C 1
ATOM 3663 O O . THR A 1 438 ? -7.923 -2.333 38.419 1.00 95.38 438 THR A O 1
ATOM 3666 N N . LEU A 1 439 ? -9.164 -0.455 38.313 1.00 96.62 439 LEU A N 1
ATOM 3667 C CA . LEU A 1 439 ? -10.289 -0.916 39.134 1.00 96.62 439 LEU A CA 1
ATOM 3668 C C . LEU A 1 439 ? -11.570 -0.829 38.311 1.00 96.62 439 LEU A C 1
ATOM 3670 O O . LEU A 1 439 ? -11.678 0.008 37.409 1.00 96.62 439 LEU A O 1
ATOM 3674 N N . ASN A 1 440 ? -12.556 -1.651 38.646 1.00 97.56 440 ASN A N 1
ATOM 3675 C CA . ASN A 1 440 ? -13.844 -1.649 37.959 1.00 97.56 440 ASN A CA 1
ATOM 3676 C C . ASN A 1 440 ? -14.990 -1.409 38.943 1.00 97.56 440 ASN A C 1
ATOM 3678 O O . ASN A 1 440 ? -14.983 -1.928 40.055 1.00 97.56 440 ASN A O 1
ATOM 3682 N N . ALA A 1 441 ? -15.986 -0.620 38.545 1.00 97.50 441 ALA A N 1
ATOM 3683 C CA . ALA A 1 441 ? -17.165 -0.342 39.360 1.00 97.50 441 ALA A CA 1
ATOM 3684 C C . ALA A 1 441 ? -18.452 -0.456 38.544 1.00 97.50 441 ALA A C 1
ATOM 3686 O O . ALA A 1 441 ? -18.494 -0.042 37.385 1.00 97.50 441 ALA A O 1
ATOM 3687 N N . CYS A 1 442 ? -19.505 -0.985 39.160 1.00 97.38 442 CYS A N 1
ATOM 3688 C CA . CYS A 1 442 ? -20.826 -1.085 38.563 1.00 97.38 442 CYS A CA 1
ATOM 3689 C C . CYS A 1 442 ? -21.706 0.114 38.937 1.00 97.38 442 CYS A C 1
ATOM 3691 O O . CYS A 1 442 ? -21.591 0.699 40.020 1.00 97.38 442 CYS A O 1
ATOM 3693 N N . VAL A 1 443 ? -22.601 0.476 38.021 1.00 97.31 443 VAL A N 1
ATOM 3694 C CA . VAL A 1 443 ? -23.626 1.506 38.209 1.00 97.31 443 VAL A CA 1
ATOM 3695 C C . VAL A 1 443 ? -24.801 1.228 37.276 1.00 97.31 443 VAL A C 1
ATOM 3697 O O . VAL A 1 443 ? -24.603 0.799 36.141 1.00 97.31 443 VAL A O 1
ATOM 3700 N N . VAL A 1 444 ? -26.027 1.478 37.728 1.00 97.00 444 VAL A N 1
ATOM 3701 C CA . VAL A 1 444 ? -27.221 1.402 36.883 1.00 97.00 444 VAL A CA 1
ATOM 3702 C C . VAL A 1 444 ? -27.682 2.812 36.537 1.00 97.00 444 VAL A C 1
ATOM 3704 O O . VAL A 1 444 ? -27.784 3.670 37.414 1.00 97.00 444 VAL A O 1
ATOM 3707 N N . TYR A 1 445 ? -27.985 3.034 35.263 1.00 96.69 445 TYR A N 1
ATOM 3708 C CA . TYR A 1 445 ? -28.559 4.267 34.742 1.00 96.69 445 TYR A CA 1
ATOM 3709 C C . TYR A 1 445 ? -29.989 4.049 34.259 1.00 96.69 445 TYR A C 1
ATOM 3711 O O . TYR A 1 445 ? -30.349 2.961 33.802 1.00 96.69 445 TYR A O 1
ATOM 3719 N N . ASP A 1 446 ? -30.793 5.104 34.328 1.00 95.25 446 ASP A N 1
ATOM 3720 C CA . ASP A 1 446 ? -32.066 5.159 33.626 1.00 95.25 446 ASP A CA 1
ATOM 3721 C C . ASP A 1 446 ? -31.858 5.424 32.129 1.00 95.25 446 ASP A C 1
ATOM 3723 O O . ASP A 1 446 ? -30.755 5.672 31.625 1.00 95.25 446 ASP A O 1
ATOM 3727 N N . HIS A 1 447 ? -32.972 5.436 31.413 1.00 91.31 447 HIS A N 1
ATOM 3728 C CA . HIS A 1 447 ? -32.997 5.734 30.001 1.00 91.31 447 HIS A CA 1
ATOM 3729 C C . HIS A 1 447 ? -32.546 7.182 29.690 1.00 91.31 447 HIS A C 1
ATOM 3731 O O . HIS A 1 447 ? -32.275 7.490 28.544 1.00 91.31 447 HIS A O 1
ATOM 3737 N N . HIS A 1 448 ? -32.408 8.108 30.631 1.00 92.81 448 HIS A N 1
ATOM 3738 C CA . HIS A 1 448 ? -31.843 9.444 30.399 1.00 92.81 448 HIS A CA 1
ATOM 3739 C C . HIS A 1 448 ? -30.363 9.566 30.786 1.00 92.81 448 HIS A C 1
ATOM 3741 O O . HIS A 1 448 ? -29.791 10.641 30.612 1.00 92.81 448 HIS A O 1
ATOM 3747 N N . PHE A 1 449 ? -29.727 8.467 31.206 1.00 95.38 449 PHE A N 1
ATOM 3748 C CA . PHE A 1 449 ? -28.382 8.434 31.788 1.00 95.38 449 PHE A CA 1
ATOM 3749 C C . PHE A 1 449 ? -28.272 9.131 33.154 1.00 95.38 449 PHE A C 1
ATOM 3751 O O . PHE A 1 449 ? -27.175 9.504 33.572 1.00 95.38 449 PHE A O 1
ATOM 3758 N N . ASN A 1 450 ? -29.383 9.249 33.885 1.00 95.62 450 ASN A N 1
ATOM 3759 C CA . ASN A 1 450 ? -29.363 9.586 35.304 1.00 95.62 450 ASN A CA 1
ATOM 3760 C C . ASN A 1 450 ? -29.029 8.337 36.122 1.00 95.62 450 ASN A C 1
ATOM 3762 O O . ASN A 1 450 ? -29.479 7.229 35.822 1.00 95.62 450 ASN A O 1
ATOM 3766 N N . LYS A 1 451 ? -28.225 8.516 37.168 1.00 95.69 451 LYS A N 1
ATOM 3767 C CA . LYS A 1 451 ? -27.786 7.432 38.047 1.00 95.69 451 LYS A CA 1
ATOM 3768 C C . LYS A 1 451 ? -28.965 6.906 38.884 1.00 95.69 451 LYS A C 1
ATOM 3770 O O . LYS A 1 451 ? -29.594 7.679 39.598 1.00 95.69 451 LYS A O 1
ATOM 3775 N N . LEU A 1 452 ? -29.224 5.597 38.834 1.00 95.88 452 LEU A N 1
ATOM 3776 C CA . LEU A 1 452 ? -30.247 4.904 39.636 1.00 95.88 452 LEU A CA 1
ATOM 3777 C C . LEU A 1 452 ? -29.675 4.182 40.864 1.00 95.88 452 LEU A C 1
ATOM 3779 O O . LEU A 1 452 ? -30.401 3.941 41.824 1.00 95.88 452 LEU A O 1
ATOM 3783 N N . THR A 1 453 ? -28.391 3.823 40.843 1.00 95.88 453 THR A N 1
ATOM 3784 C CA . THR A 1 453 ? -27.696 3.174 41.967 1.00 95.88 453 THR A CA 1
ATOM 3785 C C . THR A 1 453 ? -26.387 3.880 42.263 1.00 95.88 453 THR A C 1
ATOM 3787 O O . THR A 1 453 ? -25.770 4.444 41.364 1.00 95.88 453 THR A O 1
ATOM 3790 N N . ASP A 1 454 ? -25.886 3.790 43.490 1.00 95.94 454 ASP A N 1
ATOM 3791 C CA . ASP A 1 454 ? -24.531 4.257 43.768 1.00 95.94 454 ASP A CA 1
ATOM 3792 C C . ASP A 1 454 ? -23.465 3.448 43.031 1.00 95.94 454 ASP A C 1
ATOM 3794 O O . ASP A 1 454 ? -23.624 2.252 42.772 1.00 95.94 454 ASP A O 1
ATOM 3798 N N . ILE A 1 455 ? -22.364 4.129 42.708 1.00 96.94 455 ILE A N 1
ATOM 3799 C CA . ILE A 1 455 ? -21.196 3.507 42.089 1.00 96.94 455 ILE A CA 1
ATOM 3800 C C . ILE A 1 455 ? -20.580 2.565 43.117 1.00 96.94 455 ILE A C 1
ATOM 3802 O O . ILE A 1 455 ? -20.137 2.991 44.185 1.00 96.94 455 ILE A O 1
ATOM 3806 N N . SER A 1 456 ? -20.567 1.279 42.790 1.00 96.56 456 SER A N 1
ATOM 3807 C CA . SER A 1 456 ? -20.075 0.223 43.666 1.00 96.56 456 SER A CA 1
ATOM 3808 C C . SER A 1 456 ? -18.896 -0.483 43.017 1.00 96.56 456 SER A C 1
ATOM 3810 O O . SER A 1 456 ? -19.030 -1.025 41.926 1.00 96.56 456 SER A O 1
ATOM 3812 N N . PHE A 1 457 ? -17.746 -0.505 43.688 1.00 97.00 457 PHE A N 1
ATOM 3813 C CA . PHE A 1 457 ? -16.577 -1.225 43.185 1.00 97.00 457 PHE A CA 1
ATOM 3814 C C . PHE A 1 457 ? -16.845 -2.729 43.122 1.00 97.00 457 PHE A C 1
ATOM 3816 O O . PHE A 1 457 ? -17.380 -3.321 44.064 1.00 97.00 457 PHE A O 1
ATOM 3823 N N . MET A 1 458 ? -16.470 -3.318 41.992 1.00 96.31 458 MET A N 1
ATOM 3824 C CA . MET A 1 458 ? -16.406 -4.757 41.803 1.00 96.31 458 MET A CA 1
ATOM 3825 C C . MET A 1 458 ? -15.203 -5.288 42.585 1.00 96.31 458 MET A C 1
ATOM 3827 O O . MET A 1 458 ? -14.201 -4.592 42.739 1.00 96.31 458 MET A O 1
ATOM 3831 N N . LYS A 1 459 ? -15.279 -6.520 43.088 1.00 89.19 459 LYS A N 1
ATOM 3832 C CA . LYS A 1 459 ? -14.102 -7.170 43.666 1.00 89.19 459 LYS A CA 1
ATOM 3833 C C . LYS A 1 459 ? -13.089 -7.431 42.550 1.00 89.19 459 LYS A C 1
ATOM 3835 O O . LYS A 1 459 ? -13.373 -8.185 41.624 1.00 89.19 459 LYS A O 1
ATOM 3840 N N . ASP A 1 460 ? -11.928 -6.786 42.637 1.00 68.25 460 ASP A N 1
ATOM 3841 C CA . ASP A 1 460 ? -10.902 -6.833 41.587 1.00 68.25 460 ASP A CA 1
ATOM 3842 C C . ASP A 1 460 ? -10.144 -8.171 41.525 1.00 68.25 460 ASP A C 1
ATOM 3844 O O . ASP A 1 460 ? -9.351 -8.387 40.610 1.00 68.25 460 ASP A O 1
ATOM 3848 N N . ASN A 1 461 ? -10.377 -9.080 42.476 1.00 71.44 461 ASN A N 1
ATOM 3849 C CA . ASN A 1 461 ? -9.794 -10.411 42.465 1.00 71.44 461 ASN A CA 1
ATOM 3850 C C . ASN A 1 461 ? -10.665 -11.391 41.670 1.00 71.44 461 ASN A C 1
ATOM 3852 O O . ASN A 1 461 ? -11.787 -11.731 42.050 1.00 71.44 461 ASN A O 1
ATOM 3856 N N . LEU A 1 462 ? -10.106 -11.905 40.576 1.00 85.12 462 LEU A N 1
ATOM 3857 C CA . LEU A 1 462 ? -10.676 -13.052 39.879 1.00 85.12 462 LEU A CA 1
ATOM 3858 C C . LEU A 1 462 ? -10.369 -14.305 40.702 1.00 85.12 462 LEU A C 1
ATOM 3860 O O . LEU A 1 462 ? -9.395 -14.996 40.428 1.00 85.12 462 LEU A O 1
ATOM 3864 N N . HIS A 1 463 ? -11.171 -14.567 41.742 1.00 80.75 463 HIS A N 1
ATOM 3865 C CA . HIS A 1 463 ? -10.964 -15.670 42.692 1.00 80.75 463 HIS A CA 1
ATOM 3866 C C . HIS A 1 463 ? -10.687 -17.014 41.998 1.00 80.75 463 HIS A C 1
ATOM 3868 O O . HIS A 1 463 ? -9.797 -17.749 42.424 1.00 80.75 463 HIS A O 1
ATOM 3874 N N . ASP A 1 464 ? -11.387 -17.287 40.894 1.00 82.94 464 ASP A N 1
ATOM 3875 C CA . ASP A 1 464 ? -11.218 -18.501 40.085 1.00 82.94 464 ASP A CA 1
ATOM 3876 C C . ASP A 1 464 ? -9.808 -18.628 39.467 1.00 82.94 464 ASP A C 1
ATOM 3878 O O . ASP A 1 464 ? -9.372 -19.729 39.151 1.00 82.94 464 ASP A O 1
ATOM 3882 N N . LEU A 1 465 ? -9.083 -17.515 39.302 1.00 86.19 465 LEU A N 1
ATOM 3883 C CA . LEU A 1 465 ? -7.776 -17.413 38.636 1.00 86.19 465 LEU A CA 1
ATOM 3884 C C . LEU A 1 465 ? -6.636 -16.994 39.581 1.00 86.19 465 LEU A C 1
ATOM 3886 O O . LEU A 1 465 ? -5.505 -16.797 39.140 1.00 86.19 465 LEU A O 1
ATOM 3890 N N . GLU A 1 466 ? -6.898 -16.839 40.880 1.00 81.31 466 GLU A N 1
ATOM 3891 C CA . GLU A 1 466 ? -5.934 -16.255 41.829 1.00 81.31 466 GLU A CA 1
ATOM 3892 C C . GLU A 1 466 ? -4.635 -17.076 41.954 1.00 81.31 466 GLU A C 1
ATOM 3894 O O . GLU A 1 466 ? -3.563 -16.527 42.202 1.00 81.31 466 GLU A O 1
ATOM 3899 N N . HIS A 1 467 ? -4.725 -18.388 41.732 1.00 83.50 467 HIS A N 1
ATOM 3900 C CA . HIS A 1 467 ? -3.617 -19.342 41.809 1.00 83.50 467 HIS A CA 1
ATOM 3901 C C . HIS A 1 467 ? -2.724 -19.366 40.554 1.00 83.50 467 HIS A C 1
ATOM 3903 O O . HIS A 1 467 ? -1.693 -20.032 40.559 1.00 83.50 467 HIS A O 1
ATOM 3909 N N . VAL A 1 468 ? -3.099 -18.649 39.489 1.00 82.19 468 VAL A N 1
ATOM 3910 C CA . VAL A 1 468 ? -2.368 -18.604 38.208 1.00 82.19 468 VAL A CA 1
ATOM 3911 C C . VAL A 1 468 ? -1.979 -17.185 37.787 1.00 82.19 468 VAL A C 1
ATOM 3913 O O . VAL A 1 468 ? -1.769 -16.920 36.602 1.00 82.19 468 VAL A O 1
ATOM 3916 N N . LYS A 1 469 ? -1.917 -16.252 38.741 1.00 84.75 469 LYS A N 1
ATOM 3917 C CA . LYS A 1 469 ? -1.528 -14.866 38.473 1.00 84.75 469 LYS A CA 1
ATOM 3918 C C . LYS A 1 469 ? -0.024 -14.726 38.231 1.00 84.75 469 LYS A C 1
ATOM 3920 O O . LYS A 1 469 ? 0.784 -15.415 38.848 1.00 84.75 469 LYS A O 1
ATOM 3925 N N . VAL A 1 470 ? 0.340 -13.767 37.390 1.00 87.69 470 VAL A N 1
ATOM 3926 C CA . VAL A 1 470 ? 1.718 -13.293 37.233 1.00 87.69 470 VAL A CA 1
ATOM 3927 C C . VAL A 1 470 ? 2.149 -12.584 38.521 1.00 87.69 470 VAL A C 1
ATOM 3929 O O . VAL A 1 470 ? 1.392 -11.774 39.059 1.00 87.69 470 VAL A O 1
ATOM 3932 N N . GLU A 1 471 ? 3.354 -12.878 39.017 1.00 86.19 471 GLU A N 1
ATOM 3933 C CA . GLU A 1 471 ? 3.855 -12.339 40.292 1.00 86.19 471 GLU A CA 1
ATOM 3934 C C . GLU A 1 471 ? 4.117 -10.826 40.245 1.00 86.19 471 GLU A C 1
ATOM 3936 O O . GLU A 1 471 ? 3.749 -10.102 41.171 1.00 86.19 471 GLU A O 1
ATOM 3941 N N . THR A 1 472 ? 4.716 -10.330 39.159 1.00 89.19 472 THR A N 1
ATOM 3942 C CA . THR A 1 472 ? 5.138 -8.926 39.001 1.00 89.19 472 THR A CA 1
ATOM 3943 C C . THR A 1 472 ? 4.609 -8.305 37.701 1.00 89.19 472 THR A C 1
ATOM 3945 O O . THR A 1 472 ? 5.381 -7.866 36.845 1.00 89.19 472 THR A O 1
ATOM 3948 N N . PRO A 1 473 ? 3.278 -8.235 37.509 1.00 90.38 473 PRO A N 1
ATOM 3949 C CA . PRO A 1 473 ? 2.716 -7.788 36.248 1.00 90.38 473 PRO A CA 1
ATOM 3950 C C . PRO A 1 473 ? 2.938 -6.287 36.059 1.00 90.38 473 PRO A C 1
ATOM 3952 O O . PRO A 1 473 ? 2.736 -5.480 36.968 1.00 90.38 473 PRO A O 1
ATOM 3955 N N . ARG A 1 474 ? 3.255 -5.881 34.828 1.00 92.06 474 ARG A N 1
ATOM 3956 C CA . ARG A 1 474 ? 3.361 -4.454 34.463 1.00 92.06 474 ARG A CA 1
ATOM 3957 C C . ARG A 1 474 ? 2.041 -3.675 34.580 1.00 92.06 474 ARG A C 1
ATOM 3959 O O . ARG A 1 474 ? 2.064 -2.448 34.642 1.00 92.06 474 ARG A O 1
ATOM 3966 N N . ILE A 1 475 ? 0.902 -4.373 34.571 1.00 93.50 475 ILE A N 1
ATOM 3967 C CA . ILE A 1 475 ? -0.447 -3.817 34.744 1.00 93.50 475 ILE A CA 1
ATOM 3968 C C . ILE A 1 475 ? -1.228 -4.734 35.690 1.00 93.50 475 ILE A C 1
ATOM 3970 O O . ILE A 1 475 ? -1.367 -5.928 35.420 1.00 93.50 475 ILE A O 1
ATOM 3974 N N . ILE A 1 476 ? -1.756 -4.164 36.772 1.00 94.44 476 ILE A N 1
ATOM 3975 C CA . ILE A 1 476 ? -2.552 -4.853 37.796 1.00 94.44 476 ILE A CA 1
ATOM 3976 C C . ILE A 1 476 ? -4.041 -4.599 37.537 1.00 94.44 476 ILE A C 1
ATOM 3978 O O . ILE A 1 476 ? -4.460 -3.450 37.388 1.00 94.44 476 ILE A O 1
ATOM 3982 N N . GLY A 1 477 ? -4.833 -5.670 37.536 1.00 94.25 477 GLY A N 1
ATOM 3983 C CA . GLY A 1 477 ? -6.272 -5.684 37.297 1.00 94.25 477 GLY A CA 1
ATOM 3984 C C . GLY A 1 477 ? -6.656 -6.116 35.878 1.00 94.25 477 GLY A C 1
ATOM 3985 O O . GLY A 1 477 ? -5.857 -6.671 35.113 1.00 94.25 477 GLY A O 1
ATOM 3986 N N . ILE A 1 478 ? -7.917 -5.858 35.532 1.00 94.94 478 ILE A N 1
ATOM 3987 C CA . ILE A 1 478 ? -8.475 -6.096 34.197 1.00 94.94 478 ILE A CA 1
ATOM 3988 C C . ILE A 1 478 ? -8.895 -4.778 33.536 1.00 94.94 478 ILE A C 1
ATOM 3990 O O . ILE A 1 478 ? -9.530 -3.913 34.148 1.00 94.94 478 ILE A O 1
ATOM 3994 N N . GLU A 1 479 ? -8.506 -4.619 32.278 1.00 95.38 479 GLU A N 1
ATOM 3995 C CA . GLU A 1 479 ? -8.692 -3.424 31.465 1.00 95.38 479 GLU A CA 1
ATOM 3996 C C . GLU A 1 479 ? -9.839 -3.603 30.467 1.00 95.38 479 GLU A C 1
ATOM 3998 O O . GLU A 1 479 ? -10.094 -4.708 29.985 1.00 95.38 479 GLU A O 1
ATOM 4003 N N . ASP A 1 480 ? -10.474 -2.489 30.102 1.00 94.44 480 ASP A N 1
ATOM 4004 C CA . ASP A 1 480 ? -11.416 -2.396 28.980 1.00 94.44 480 ASP A CA 1
ATOM 4005 C C . ASP A 1 480 ? -12.526 -3.461 29.016 1.00 94.44 480 ASP A C 1
ATOM 4007 O O . ASP A 1 480 ? -12.850 -4.081 28.002 1.00 94.44 480 ASP A O 1
ATOM 4011 N N . VAL A 1 481 ? -13.103 -3.670 30.207 1.00 96.31 481 VAL A N 1
ATOM 4012 C CA . VAL A 1 481 ? -14.232 -4.582 30.436 1.00 96.31 481 VAL A CA 1
ATOM 4013 C C . VAL A 1 481 ? -15.376 -4.214 29.493 1.00 96.31 481 VAL A C 1
ATOM 4015 O O . VAL A 1 481 ? -15.982 -3.153 29.640 1.00 96.31 481 VAL A O 1
ATOM 4018 N N . ARG A 1 482 ? -15.688 -5.105 28.551 1.00 96.00 482 ARG A N 1
ATOM 4019 C CA . ARG A 1 482 ? -16.849 -5.010 27.659 1.00 96.00 482 ARG A CA 1
ATOM 4020 C C . ARG A 1 482 ? -17.945 -5.926 28.147 1.00 96.00 482 ARG A C 1
ATOM 4022 O O . ARG A 1 482 ? -17.742 -7.134 28.229 1.00 96.00 482 ARG A O 1
ATOM 4029 N N . LEU A 1 483 ? -19.093 -5.333 28.440 1.00 96.12 483 LEU A N 1
ATOM 4030 C CA . LEU A 1 483 ? -20.304 -6.040 28.831 1.00 96.12 483 LEU A CA 1
ATOM 4031 C C . LEU A 1 483 ? -21.095 -6.459 27.592 1.00 96.12 483 LEU A C 1
ATOM 4033 O O . LEU A 1 483 ? -21.183 -5.712 26.617 1.00 96.12 483 LEU A O 1
ATOM 4037 N N . PHE A 1 484 ? -21.703 -7.637 27.646 1.00 94.38 484 PHE A N 1
ATOM 4038 C CA . PHE A 1 484 ? -22.625 -8.110 26.618 1.00 94.38 484 PHE A CA 1
ATOM 4039 C C . PHE A 1 484 ? -23.715 -8.990 27.233 1.00 94.38 484 PHE A C 1
ATOM 4041 O O . PHE A 1 484 ? -23.512 -9.646 28.256 1.00 94.38 484 PHE A O 1
ATOM 4048 N N . ALA A 1 485 ? -24.889 -9.007 26.604 1.00 91.19 485 ALA A N 1
ATOM 4049 C CA . ALA A 1 485 ? -25.959 -9.914 26.995 1.00 91.19 485 ALA A CA 1
ATOM 4050 C C . ALA A 1 485 ? -25.550 -11.361 26.680 1.00 91.19 485 ALA A C 1
ATOM 4052 O O . ALA A 1 485 ? -25.160 -11.669 25.550 1.00 91.19 485 ALA A O 1
ATOM 4053 N N . TYR A 1 486 ? -25.638 -12.247 27.673 1.00 89.50 486 TYR A N 1
ATOM 4054 C CA . TYR A 1 486 ? -25.274 -13.652 27.532 1.00 89.50 486 TYR A CA 1
ATOM 4055 C C . TYR A 1 486 ? -26.314 -14.551 28.197 1.00 89.50 486 TYR A C 1
ATOM 4057 O O . TYR A 1 486 ? -26.316 -14.741 29.415 1.00 89.50 486 TYR A O 1
ATOM 4065 N N . ARG A 1 487 ? -27.203 -15.139 27.387 1.00 86.56 487 ARG A N 1
ATOM 4066 C CA . ARG A 1 487 ? -28.345 -15.936 27.871 1.00 86.56 487 ARG A CA 1
ATOM 4067 C C . ARG A 1 487 ? -29.194 -15.096 28.844 1.00 86.56 487 ARG A C 1
ATOM 4069 O O . ARG A 1 487 ? -29.616 -14.006 28.480 1.00 86.56 487 ARG A O 1
ATOM 4076 N N . SER A 1 488 ? -29.432 -15.575 30.065 1.00 88.00 488 SER A N 1
ATOM 4077 C CA . SER A 1 488 ? -30.128 -14.848 31.141 1.00 88.00 488 SER A CA 1
ATOM 4078 C C . SER A 1 488 ? -29.187 -14.062 32.069 1.00 88.00 488 SER A C 1
ATOM 4080 O O . SER A 1 488 ? -29.596 -13.639 33.149 1.00 88.00 488 SER A O 1
ATOM 4082 N N . GLN A 1 489 ? -27.919 -13.900 31.685 1.00 92.75 489 GLN A N 1
ATOM 4083 C CA . GLN A 1 489 ? -26.864 -13.269 32.476 1.00 92.75 489 GLN A CA 1
ATOM 4084 C C . GLN A 1 489 ? -26.143 -12.187 31.663 1.00 92.75 489 GLN A C 1
ATOM 4086 O O . GLN A 1 489 ? -26.429 -11.951 30.486 1.00 92.75 489 GLN A O 1
ATOM 4091 N N . ILE A 1 490 ? -25.189 -11.519 32.306 1.00 95.19 490 ILE A N 1
ATOM 4092 C CA . ILE A 1 490 ? -24.330 -10.522 31.672 1.00 95.19 490 ILE A CA 1
ATOM 4093 C C . ILE A 1 490 ? -22.937 -11.126 31.581 1.00 95.19 490 ILE A C 1
ATOM 4095 O O . ILE A 1 490 ? -22.339 -11.478 32.595 1.00 95.19 490 ILE A O 1
ATOM 4099 N N . GLY A 1 491 ? -22.447 -11.290 30.359 1.00 95.12 491 GLY A N 1
ATOM 4100 C CA . GLY A 1 491 ? -21.082 -11.716 30.101 1.00 95.12 491 GLY A CA 1
ATOM 4101 C C . GLY A 1 491 ? -20.137 -10.522 30.079 1.00 95.12 491 GLY A C 1
ATOM 4102 O O . GLY A 1 491 ? -20.555 -9.383 29.839 1.00 95.12 491 GLY A O 1
ATOM 4103 N N . TYR A 1 492 ? -18.852 -10.785 30.299 1.00 95.88 492 TYR A N 1
ATOM 4104 C CA . TYR A 1 492 ? -17.815 -9.794 30.051 1.00 95.88 492 TYR A CA 1
ATOM 4105 C C . TYR A 1 492 ? -16.584 -10.388 29.369 1.00 95.88 492 TYR A C 1
ATOM 4107 O O . TYR A 1 492 ? -16.277 -11.573 29.510 1.00 95.88 492 TYR A O 1
ATOM 4115 N N . THR A 1 493 ? -15.864 -9.532 28.648 1.00 96.06 493 THR A N 1
ATOM 4116 C CA . THR A 1 493 ? -14.472 -9.763 28.244 1.00 96.06 493 THR A CA 1
ATOM 4117 C C . THR A 1 493 ? -13.614 -8.600 28.700 1.00 96.06 493 THR A C 1
ATOM 4119 O O . THR A 1 493 ? -14.062 -7.456 28.629 1.00 96.06 493 THR A O 1
ATOM 4122 N N . ALA A 1 494 ? -12.382 -8.867 29.113 1.00 96.38 494 ALA A N 1
ATOM 4123 C CA . ALA A 1 494 ? -11.437 -7.833 29.514 1.00 96.38 494 ALA A CA 1
ATOM 4124 C C . ALA A 1 494 ? -10.005 -8.230 29.157 1.00 96.38 494 ALA A C 1
ATOM 4126 O O . ALA A 1 494 ? -9.682 -9.415 29.090 1.00 96.38 494 ALA A O 1
ATOM 4127 N N . SER A 1 495 ? -9.147 -7.235 28.948 1.00 96.50 495 SER A N 1
ATOM 4128 C CA . SER A 1 495 ? -7.716 -7.461 28.726 1.00 96.50 495 SER A CA 1
ATOM 4129 C C . SER A 1 495 ? -6.977 -7.500 30.061 1.00 96.50 495 SER A C 1
ATOM 4131 O O . SER A 1 495 ? -7.336 -6.778 30.986 1.00 96.50 495 SER A O 1
ATOM 4133 N N . THR A 1 496 ? -5.935 -8.312 30.191 1.00 95.25 496 THR A N 1
ATOM 4134 C CA . THR A 1 496 ? -5.155 -8.402 31.431 1.00 95.25 496 THR A CA 1
ATOM 4135 C C . THR A 1 496 ? -3.733 -8.887 31.178 1.00 95.25 496 THR A C 1
ATOM 4137 O O . THR A 1 496 ? -3.476 -9.631 30.231 1.00 95.25 496 THR A O 1
ATOM 4140 N N . VAL A 1 497 ? -2.810 -8.449 32.035 1.00 95.19 497 VAL A N 1
ATOM 4141 C CA . VAL A 1 497 ? -1.463 -9.027 32.174 1.00 95.19 497 VAL A CA 1
ATOM 4142 C C . VAL A 1 497 ? -1.398 -9.881 33.437 1.00 95.19 497 VAL A C 1
ATOM 4144 O O . VAL A 1 497 ? -0.896 -10.999 33.391 1.00 95.19 497 VAL A O 1
ATOM 4147 N N . GLN A 1 498 ? -1.967 -9.391 34.544 1.00 94.25 498 GLN A N 1
ATOM 4148 C CA . GLN A 1 498 ? -1.965 -10.072 35.840 1.00 94.25 498 GLN A CA 1
ATOM 4149 C C . GLN A 1 498 ? -2.494 -11.508 35.779 1.00 94.25 498 GLN A C 1
ATOM 4151 O O . GLN A 1 498 ? -1.929 -12.375 36.431 1.00 94.25 498 GLN A O 1
ATOM 4156 N N . TYR A 1 499 ? -3.545 -11.769 35.000 1.00 92.50 499 TYR A N 1
ATOM 4157 C CA . TYR A 1 499 ? -4.125 -13.110 34.862 1.00 92.50 499 TYR A CA 1
ATOM 4158 C C . TYR A 1 499 ? -3.777 -13.765 33.519 1.00 92.50 499 TYR A C 1
ATOM 4160 O O . TYR A 1 499 ? -4.534 -14.590 33.016 1.00 92.50 499 TYR A O 1
ATOM 4168 N N . SER A 1 500 ? -2.666 -13.372 32.892 1.00 90.94 500 SER A N 1
ATOM 4169 C CA . SER A 1 500 ? -2.159 -14.037 31.687 1.00 90.94 500 SER A CA 1
ATOM 4170 C C . SER A 1 500 ? -1.470 -15.365 32.030 1.00 90.94 500 SER A C 1
ATOM 4172 O O . SER A 1 500 ? -1.120 -15.623 33.179 1.00 90.94 500 SER A O 1
ATOM 4174 N N . TYR A 1 501 ? -1.291 -16.232 31.034 1.00 88.06 501 TYR A N 1
ATOM 4175 C CA . TYR A 1 501 ? -0.557 -17.497 31.181 1.00 88.06 501 TYR A CA 1
ATOM 4176 C C . TYR A 1 501 ? 0.907 -17.398 30.707 1.00 88.06 501 TYR A C 1
ATOM 4178 O O . TYR A 1 501 ? 1.622 -18.395 30.737 1.00 88.06 501 TYR A O 1
ATOM 4186 N N . ASP A 1 502 ? 1.343 -16.225 30.236 1.00 89.44 502 ASP A N 1
ATOM 4187 C CA . ASP A 1 502 ? 2.635 -16.017 29.565 1.00 89.44 502 ASP A CA 1
ATOM 4188 C C . ASP A 1 502 ? 3.190 -14.579 29.679 1.00 89.44 502 ASP A C 1
ATOM 4190 O O . ASP A 1 502 ? 4.025 -14.179 28.867 1.00 89.44 502 ASP A O 1
ATOM 4194 N N . ASP A 1 503 ? 2.716 -13.788 30.651 1.00 88.50 503 ASP A N 1
ATOM 4195 C CA . ASP A 1 503 ? 3.099 -12.380 30.902 1.00 88.50 503 ASP A CA 1
ATOM 4196 C C . ASP A 1 503 ? 2.830 -11.405 29.727 1.00 88.50 503 ASP A C 1
ATOM 4198 O O . ASP A 1 503 ? 3.249 -10.242 29.702 1.00 88.50 503 ASP A O 1
ATOM 4202 N N . LYS A 1 504 ? 2.067 -11.848 28.723 1.00 94.06 504 LYS A N 1
ATOM 4203 C CA . LYS A 1 504 ? 1.600 -11.003 27.617 1.00 94.06 504 LYS A CA 1
ATOM 4204 C C . LYS A 1 504 ? 0.205 -10.468 27.915 1.00 94.06 504 LYS A C 1
ATOM 4206 O O . LYS A 1 504 ? -0.467 -10.870 28.860 1.00 94.06 504 LYS A O 1
ATOM 4211 N N . ILE A 1 505 ? -0.258 -9.524 27.095 1.00 96.00 505 ILE A N 1
ATOM 4212 C CA . ILE A 1 505 ? -1.642 -9.053 27.221 1.00 96.00 505 ILE A CA 1
ATOM 4213 C C . ILE A 1 505 ? -2.560 -10.132 26.646 1.00 96.00 505 ILE A C 1
ATOM 4215 O O . ILE A 1 505 ? -2.448 -10.478 25.464 1.00 96.00 505 ILE A O 1
ATOM 4219 N N . ARG A 1 506 ? -3.444 -10.656 27.493 1.00 95.56 506 ARG A N 1
ATOM 4220 C CA . ARG A 1 506 ? -4.410 -11.714 27.180 1.00 95.56 506 ARG A CA 1
ATOM 4221 C C . ARG A 1 506 ? -5.827 -11.272 27.496 1.00 95.56 506 ARG A C 1
ATOM 4223 O O . ARG A 1 506 ? -6.037 -10.255 28.153 1.00 95.56 506 ARG A O 1
ATOM 4230 N N . ILE A 1 507 ? -6.793 -12.055 27.029 1.00 96.44 507 ILE A N 1
ATOM 4231 C CA . ILE A 1 507 ? -8.207 -11.841 27.318 1.00 96.44 507 ILE A CA 1
ATOM 4232 C C . ILE A 1 507 ? -8.660 -12.809 28.406 1.00 96.44 507 ILE A C 1
ATOM 4234 O O . ILE A 1 507 ? -8.376 -14.006 28.350 1.00 96.44 507 ILE A O 1
ATOM 4238 N N . VAL A 1 508 ? -9.405 -12.277 29.369 1.00 94.81 508 VAL A N 1
ATOM 4239 C CA . VAL A 1 508 ? -10.234 -13.052 30.293 1.00 94.81 508 VAL A CA 1
ATOM 4240 C C . VAL A 1 508 ? -11.705 -12.834 29.968 1.00 94.81 508 VAL A C 1
ATOM 4242 O O . VAL A 1 508 ? -12.098 -11.747 29.534 1.00 94.81 508 VAL A O 1
ATOM 4245 N N . ASN A 1 509 ? -12.519 -13.865 30.173 1.00 94.06 509 ASN A N 1
ATOM 4246 C CA . ASN A 1 509 ? -13.970 -13.781 30.060 1.00 94.06 509 ASN A CA 1
ATOM 4247 C C . ASN A 1 509 ? -14.666 -14.432 31.257 1.00 94.06 509 ASN A C 1
ATOM 4249 O O . ASN A 1 509 ? -14.066 -15.229 31.970 1.00 94.06 509 ASN A O 1
ATOM 4253 N N . GLY A 1 510 ? -15.933 -14.090 31.468 1.00 93.56 510 GLY A N 1
ATOM 4254 C CA . GLY A 1 510 ? -16.728 -14.645 32.560 1.00 93.56 510 GLY A CA 1
ATOM 4255 C C . GLY A 1 510 ? -18.105 -14.002 32.655 1.00 93.56 510 GLY A C 1
ATOM 4256 O O . GLY A 1 510 ? -18.601 -13.407 31.694 1.00 93.56 510 GLY A O 1
ATOM 4257 N N . ILE A 1 511 ? -18.714 -14.115 33.831 1.00 94.44 511 ILE A N 1
ATOM 4258 C CA . ILE A 1 511 ? -20.008 -13.527 34.175 1.00 94.44 511 ILE A CA 1
ATOM 4259 C C . ILE A 1 511 ? -19.794 -12.279 35.027 1.00 94.44 511 ILE A C 1
ATOM 4261 O O . ILE A 1 511 ? -19.075 -12.301 36.024 1.00 94.44 511 ILE A O 1
ATOM 4265 N N . TYR A 1 512 ? -20.447 -11.192 34.635 1.00 95.94 512 TYR A N 1
ATOM 4266 C CA . TYR A 1 512 ? -20.486 -9.938 35.369 1.00 95.94 512 TYR A CA 1
ATOM 4267 C C . TYR A 1 512 ? -21.702 -9.925 36.295 1.00 95.94 512 TYR A C 1
ATOM 4269 O O . TYR A 1 512 ? -22.832 -9.745 35.835 1.00 95.94 512 TYR A O 1
ATOM 4277 N N . ASP A 1 513 ? -21.491 -10.106 37.600 1.00 94.50 513 ASP A N 1
ATOM 4278 C CA . ASP A 1 513 ? -22.582 -10.088 38.571 1.00 94.50 513 ASP A CA 1
ATOM 4279 C C . ASP A 1 513 ? -22.606 -8.794 39.390 1.00 94.50 513 ASP A C 1
ATOM 4281 O O . ASP A 1 513 ? -21.863 -8.606 40.356 1.00 94.50 513 ASP A O 1
ATOM 4285 N N . GLN A 1 514 ? -23.521 -7.899 39.018 1.00 92.44 514 GLN A N 1
ATOM 4286 C CA . GLN A 1 514 ? -23.730 -6.620 39.699 1.00 92.44 514 GLN A CA 1
ATOM 4287 C C . GLN A 1 514 ? -24.306 -6.768 41.118 1.00 92.44 514 GLN A C 1
ATOM 4289 O O . GLN A 1 514 ? -24.148 -5.853 41.924 1.00 92.44 514 GLN A O 1
ATOM 4294 N N . ILE A 1 515 ? -24.971 -7.891 41.430 1.00 92.00 515 ILE A N 1
ATOM 4295 C CA . ILE A 1 515 ? -25.629 -8.104 42.728 1.00 92.00 515 ILE A CA 1
ATOM 4296 C C . ILE A 1 515 ? -24.579 -8.423 43.794 1.00 92.00 515 ILE A C 1
ATOM 4298 O O . ILE A 1 515 ? -24.495 -7.727 44.806 1.00 92.00 515 ILE A O 1
ATOM 4302 N N . SER A 1 516 ? -23.738 -9.435 43.557 1.00 93.00 516 SER A N 1
ATOM 4303 C CA . SER A 1 516 ? -22.627 -9.781 44.455 1.00 93.00 516 SER A CA 1
ATOM 4304 C C . SER A 1 516 ? -21.371 -8.929 44.242 1.00 93.00 516 SER A C 1
ATOM 4306 O O . SER A 1 516 ? -20.419 -9.054 45.023 1.00 93.00 516 SER A O 1
ATOM 4308 N N . LYS A 1 517 ? -21.383 -8.052 43.223 1.00 95.25 517 LYS A N 1
ATOM 4309 C CA . LYS A 1 517 ? -20.304 -7.127 42.838 1.00 95.25 517 LYS A CA 1
ATOM 4310 C C . LYS A 1 517 ? -19.013 -7.873 42.495 1.00 95.25 517 LYS A C 1
ATOM 4312 O O . LYS A 1 517 ? -17.937 -7.528 42.983 1.00 95.25 517 LYS A O 1
ATOM 4317 N N . GLN A 1 518 ? -19.128 -8.942 41.710 1.00 94.50 518 GLN A N 1
ATOM 4318 C CA . GLN A 1 518 ? -18.032 -9.861 41.395 1.00 94.50 518 GLN A CA 1
ATOM 4319 C C . GLN A 1 518 ? -17.998 -10.244 39.917 1.00 94.50 518 GLN A C 1
ATOM 4321 O O . GLN A 1 518 ? -19.015 -10.244 39.224 1.00 94.50 518 GLN A O 1
ATOM 4326 N N . PHE A 1 519 ? -16.803 -10.612 39.466 1.00 94.56 519 PHE A N 1
ATOM 4327 C CA . PHE A 1 519 ? -16.587 -11.339 38.224 1.00 94.56 519 PHE A CA 1
ATOM 4328 C C . PHE A 1 519 ? -16.549 -12.832 38.559 1.00 94.56 519 PHE A C 1
ATOM 4330 O O . PHE A 1 519 ? -15.741 -13.260 39.385 1.00 94.56 519 PHE A O 1
ATOM 4337 N N . LEU A 1 520 ? -17.450 -13.616 37.975 1.00 92.62 520 LEU A N 1
ATOM 4338 C CA . LEU A 1 520 ? -17.665 -15.024 38.315 1.00 92.62 520 LEU A CA 1
ATOM 4339 C C . LEU A 1 520 ? -17.369 -15.926 37.117 1.00 92.62 520 LEU A C 1
ATOM 4341 O O . LEU A 1 520 ? -17.594 -15.527 35.975 1.00 92.62 520 LEU A O 1
ATOM 4345 N N . LYS A 1 521 ? -16.986 -17.182 37.378 1.00 90.50 521 LYS A N 1
ATOM 4346 C CA . LYS A 1 521 ? -16.762 -18.210 36.342 1.00 90.50 521 LYS A CA 1
ATOM 4347 C C . LYS A 1 521 ? -15.731 -17.751 35.310 1.00 90.50 521 LYS A C 1
ATOM 4349 O O . LYS A 1 521 ? -15.973 -17.799 34.101 1.00 90.50 521 LYS A O 1
ATOM 4354 N N . ASN A 1 522 ? -14.625 -17.224 35.816 1.00 92.12 522 ASN A N 1
ATOM 4355 C CA . ASN A 1 522 ? -13.626 -16.553 35.004 1.00 92.12 522 ASN A CA 1
ATOM 4356 C C . ASN A 1 522 ? -12.741 -17.574 34.281 1.00 92.12 522 ASN A C 1
ATOM 4358 O O . ASN A 1 522 ? -12.297 -18.548 34.885 1.00 92.12 522 ASN A O 1
ATOM 4362 N N . SER A 1 523 ? -12.435 -17.312 33.012 1.00 92.06 523 SER A N 1
ATOM 4363 C CA . SER A 1 523 ? -11.500 -18.117 32.224 1.00 92.06 523 SER A CA 1
ATOM 4364 C C . SER A 1 523 ? -10.498 -17.231 31.490 1.00 92.06 523 SER A C 1
ATOM 4366 O O . SER A 1 523 ? -10.844 -16.150 31.005 1.00 92.06 523 SER A O 1
ATOM 4368 N N . ARG A 1 524 ? -9.262 -17.712 31.350 1.00 92.38 524 ARG A N 1
ATOM 4369 C CA . ARG A 1 524 ? -8.246 -17.146 30.455 1.00 92.38 524 ARG A CA 1
ATOM 4370 C C . ARG A 1 524 ? -8.457 -17.700 29.053 1.00 92.38 524 ARG A C 1
ATOM 4372 O O . ARG A 1 524 ? -8.781 -18.875 28.895 1.00 92.38 524 ARG A O 1
ATOM 4379 N N . VAL A 1 525 ? -8.262 -16.879 28.027 1.00 93.06 525 VAL A N 1
ATOM 4380 C CA . VAL A 1 525 ? -8.471 -17.302 26.639 1.00 93.06 525 VAL A CA 1
ATOM 4381 C C . VAL A 1 525 ? -7.161 -17.270 25.863 1.00 93.06 525 VAL A C 1
ATOM 4383 O O . VAL A 1 525 ? -6.514 -16.226 25.756 1.00 93.06 525 VAL A O 1
ATOM 4386 N N . ARG A 1 526 ? -6.794 -18.418 25.289 1.00 94.12 526 ARG A N 1
ATOM 4387 C CA . ARG A 1 526 ? -5.671 -18.555 24.359 1.00 94.12 526 ARG A CA 1
ATOM 4388 C C . ARG A 1 526 ? -6.101 -18.092 22.965 1.00 94.12 526 ARG A C 1
ATOM 4390 O O . ARG A 1 526 ? -7.152 -18.534 22.494 1.00 94.12 526 ARG A O 1
ATOM 4397 N N . PRO A 1 527 ? -5.343 -17.206 22.298 1.00 95.31 527 PRO A N 1
ATOM 4398 C CA . PRO A 1 527 ? -5.665 -16.781 20.950 1.00 95.31 527 PRO A CA 1
ATOM 4399 C C . PRO A 1 527 ? -5.469 -17.935 19.954 1.00 95.31 527 PRO A C 1
ATOM 4401 O O . PRO A 1 527 ? -4.792 -18.918 20.265 1.00 95.31 527 PRO A O 1
ATOM 4404 N N . PRO A 1 528 ? -6.030 -17.831 18.737 1.00 94.19 528 PRO A N 1
ATOM 4405 C CA . PRO A 1 528 ? -5.893 -18.874 17.722 1.00 94.19 528 PRO A CA 1
ATOM 4406 C C . PRO A 1 528 ? -4.456 -19.012 17.206 1.00 94.19 528 PRO A C 1
ATOM 4408 O O . PRO A 1 528 ? -4.072 -20.059 16.696 1.00 94.19 528 PRO A O 1
ATOM 4411 N N . VAL A 1 529 ? -3.674 -17.937 17.318 1.00 93.56 529 VAL A N 1
ATOM 4412 C CA . VAL A 1 529 ? -2.254 -17.867 16.974 1.00 93.56 529 VAL A CA 1
ATOM 4413 C C . VAL A 1 529 ? -1.532 -17.059 18.038 1.00 93.56 529 VAL A C 1
ATOM 4415 O O . VAL A 1 529 ? -2.117 -16.162 18.640 1.00 93.56 529 VAL A O 1
ATOM 4418 N N . GLU A 1 530 ? -0.256 -17.348 18.258 1.00 94.06 530 GLU A N 1
ATOM 4419 C CA . GLU A 1 530 ? 0.535 -16.651 19.266 1.00 94.06 530 GLU A CA 1
ATOM 4420 C C . GLU A 1 530 ? 0.761 -15.176 18.886 1.00 94.06 530 GLU A C 1
ATOM 4422 O O . GLU A 1 530 ? 1.281 -14.868 17.812 1.00 94.06 530 GLU A O 1
ATOM 4427 N N . THR A 1 531 ? 0.391 -14.249 19.777 1.00 94.88 531 THR A N 1
ATOM 4428 C CA . THR A 1 531 ? 0.562 -12.799 19.581 1.00 94.88 531 THR A CA 1
ATOM 4429 C C . THR A 1 531 ? 1.120 -12.122 20.833 1.00 94.88 531 THR A C 1
ATOM 4431 O O . THR A 1 531 ? 1.003 -12.628 21.948 1.00 94.88 531 THR A O 1
ATOM 4434 N N . LEU A 1 532 ? 1.703 -10.929 20.676 1.00 93.44 532 LEU A N 1
ATOM 4435 C CA . LEU A 1 532 ? 2.211 -10.136 21.807 1.00 93.44 532 LEU A CA 1
ATOM 4436 C C . LEU A 1 532 ? 1.108 -9.444 22.622 1.00 93.44 532 LEU A C 1
ATOM 4438 O O . LEU A 1 532 ? 1.339 -9.049 23.766 1.00 93.44 532 LEU A O 1
ATOM 4442 N N . CYS A 1 533 ? -0.064 -9.222 22.028 1.00 95.56 533 CYS A N 1
ATOM 4443 C CA . CYS A 1 533 ? -1.097 -8.386 22.620 1.00 95.56 533 CYS A CA 1
ATOM 4444 C C . CYS A 1 533 ? -2.479 -8.765 22.096 1.00 95.56 533 CYS A C 1
ATOM 4446 O O . CYS A 1 533 ? -2.790 -8.507 20.934 1.00 95.56 533 CYS A O 1
ATOM 4448 N N . GLU A 1 534 ? -3.311 -9.305 22.983 1.00 96.81 534 GLU A N 1
ATOM 4449 C CA . GLU A 1 534 ? -4.724 -9.553 22.729 1.00 96.81 534 GLU A CA 1
ATOM 4450 C C . GLU A 1 534 ? -5.578 -8.514 23.448 1.00 96.81 534 GLU A C 1
ATOM 4452 O O . GLU A 1 534 ? -5.566 -8.413 24.673 1.00 96.81 534 GLU A O 1
ATOM 4457 N N . LYS A 1 535 ? -6.293 -7.711 22.658 1.00 95.00 535 LYS A N 1
ATOM 4458 C CA . LYS A 1 535 ? -7.199 -6.646 23.102 1.00 95.00 535 LYS A CA 1
ATOM 4459 C C . LYS A 1 535 ? -8.321 -6.485 22.084 1.00 95.00 535 LYS A C 1
ATOM 4461 O O . LYS A 1 535 ? -8.214 -6.941 20.948 1.00 95.00 535 LYS A O 1
ATOM 4466 N N . ASN A 1 536 ? -9.345 -5.718 22.452 1.00 95.81 536 ASN A N 1
ATOM 4467 C CA . ASN A 1 536 ? -10.353 -5.196 21.526 1.00 95.81 536 ASN A CA 1
ATOM 4468 C C . ASN A 1 536 ? -11.255 -6.238 20.837 1.00 95.81 536 ASN A C 1
ATOM 4470 O O . ASN A 1 536 ? -11.942 -5.879 19.875 1.00 95.81 536 ASN A O 1
ATOM 4474 N N . TRP A 1 537 ? -11.317 -7.477 21.331 1.00 96.50 537 TRP A N 1
ATOM 4475 C CA . TRP A 1 537 ? -12.274 -8.474 20.843 1.00 96.50 537 TRP A CA 1
ATOM 4476 C C . TRP A 1 537 ? -13.713 -8.024 21.129 1.00 96.50 537 TRP A C 1
ATOM 4478 O O . TRP A 1 537 ? -13.984 -7.342 22.123 1.00 96.50 537 TRP A O 1
ATOM 4488 N N . ILE A 1 538 ? -14.638 -8.373 20.238 1.00 96.56 538 ILE A N 1
ATOM 4489 C CA . ILE A 1 538 ? -16.066 -8.073 20.396 1.00 96.56 538 ILE A CA 1
ATOM 4490 C C . ILE A 1 538 ? -16.829 -9.385 20.444 1.00 96.56 538 ILE A C 1
ATOM 4492 O O . ILE A 1 538 ? -16.606 -10.253 19.608 1.00 96.56 538 ILE A O 1
ATOM 4496 N N . VAL A 1 539 ? -17.730 -9.521 21.414 1.00 95.75 539 VAL A N 1
ATOM 4497 C CA . VAL A 1 539 ? -18.531 -10.732 21.602 1.00 95.75 539 VAL A CA 1
ATOM 4498 C C . VAL A 1 539 ? -19.997 -10.422 21.348 1.00 95.75 539 VAL A C 1
ATOM 4500 O O . VAL A 1 539 ? -20.530 -9.429 21.845 1.00 95.75 539 VAL A O 1
ATOM 4503 N N . HIS A 1 540 ? -20.649 -11.291 20.584 1.00 94.12 540 HIS A N 1
ATOM 4504 C CA . HIS A 1 540 ? -22.093 -11.312 20.421 1.00 94.12 540 HIS A CA 1
ATOM 4505 C C . HIS A 1 540 ? -22.573 -12.757 20.514 1.00 94.12 540 HIS A C 1
ATOM 4507 O O . HIS A 1 540 ? -22.209 -13.594 19.686 1.00 94.12 540 HIS A O 1
ATOM 4513 N N . LYS A 1 541 ? -23.392 -13.045 21.533 1.00 88.62 541 LYS A N 1
ATOM 4514 C CA . LYS A 1 541 ? -23.839 -14.408 21.858 1.00 88.62 541 LYS A CA 1
ATOM 4515 C C . LYS A 1 541 ? -22.613 -15.312 22.076 1.00 88.62 541 LYS A C 1
ATOM 4517 O O . LYS A 1 541 ? -21.789 -14.995 22.930 1.00 88.62 541 LYS A O 1
ATOM 4522 N N . ASP A 1 542 ? -22.474 -16.392 21.312 1.00 89.50 542 ASP A N 1
ATOM 4523 C CA . ASP A 1 542 ? -21.337 -17.320 21.396 1.00 89.50 542 ASP A CA 1
ATOM 4524 C C . ASP A 1 542 ? -20.236 -17.037 20.346 1.00 89.50 542 ASP A C 1
ATOM 4526 O O . ASP A 1 542 ? -19.262 -17.784 20.248 1.00 89.50 542 ASP A O 1
ATOM 4530 N N . THR A 1 543 ? -20.367 -15.959 19.559 1.00 95.69 543 THR A N 1
ATOM 4531 C CA . THR A 1 543 ? -19.409 -15.582 18.504 1.00 95.69 543 THR A CA 1
ATOM 4532 C C . THR A 1 543 ? -18.515 -14.426 18.940 1.00 95.69 543 THR A C 1
ATOM 4534 O O . THR A 1 543 ? -18.972 -13.431 19.508 1.00 95.69 543 THR A O 1
ATOM 4537 N N . VAL A 1 544 ? -17.228 -14.540 18.623 1.00 97.44 544 VAL A N 1
ATOM 4538 C CA . VAL A 1 544 ? -16.192 -13.541 18.881 1.00 97.44 544 VAL A CA 1
ATOM 4539 C C . VAL A 1 544 ? -15.690 -12.983 17.556 1.00 97.44 544 VAL A C 1
ATOM 4541 O O . VAL A 1 544 ? -15.142 -13.714 16.734 1.00 97.44 544 VAL A O 1
ATOM 4544 N N . ILE A 1 545 ? -15.815 -11.675 17.365 1.00 97.94 545 ILE A N 1
ATOM 4545 C CA . ILE A 1 545 ? -15.127 -10.949 16.300 1.00 97.94 545 ILE A CA 1
ATOM 4546 C C . ILE A 1 545 ? -13.686 -10.713 16.766 1.00 97.94 545 ILE A C 1
ATOM 4548 O O . ILE A 1 545 ? -13.426 -9.865 17.627 1.00 97.94 545 ILE A O 1
ATOM 4552 N N . TYR A 1 546 ? -12.759 -11.494 16.208 1.00 97.44 546 TYR A N 1
ATOM 4553 C CA . TYR A 1 546 ? -11.336 -11.486 16.558 1.00 97.44 546 TYR A CA 1
ATOM 4554 C C . TYR A 1 546 ? -10.537 -10.461 15.738 1.00 97.44 546 TYR A C 1
ATOM 4556 O O . TYR A 1 546 ? -9.769 -9.676 16.292 1.00 97.44 546 TYR A O 1
ATOM 4564 N N . LYS A 1 547 ? -10.748 -10.430 14.415 1.00 97.12 547 LYS A N 1
ATOM 4565 C CA . LYS A 1 547 ? -10.129 -9.473 13.475 1.00 97.12 547 LYS A CA 1
ATOM 4566 C C . LYS A 1 547 ? -11.181 -8.879 12.558 1.00 97.12 547 LYS A C 1
ATOM 4568 O O . LYS A 1 547 ? -12.176 -9.539 12.288 1.00 97.12 547 LYS A O 1
ATOM 4573 N N . TRP A 1 548 ? -10.918 -7.679 12.045 1.00 97.44 548 TRP A N 1
ATOM 4574 C CA . TRP A 1 548 ? -11.790 -6.979 11.096 1.00 97.44 548 TRP A CA 1
ATOM 4575 C C . TRP A 1 548 ? -11.338 -7.098 9.637 1.00 97.44 548 TRP A C 1
ATOM 4577 O O . TRP A 1 548 ? -12.151 -6.846 8.751 1.00 97.44 548 TRP A O 1
ATOM 4587 N N . TYR A 1 549 ? -10.090 -7.510 9.378 1.00 96.69 549 TYR A N 1
ATOM 4588 C CA . TYR A 1 549 ? -9.581 -7.785 8.032 1.00 96.69 549 TYR A CA 1
ATOM 4589 C C . TYR A 1 549 ? -8.559 -8.950 7.998 1.00 96.69 549 TYR A C 1
ATOM 4591 O O . TYR A 1 549 ? -7.538 -8.880 8.694 1.00 96.69 549 TYR A O 1
ATOM 4599 N N . PRO A 1 550 ? -8.813 -9.997 7.186 1.00 96.94 550 PRO A N 1
ATOM 4600 C CA . PRO A 1 550 ? -10.176 -10.418 6.856 1.00 96.94 550 PRO A CA 1
ATOM 4601 C C . PRO A 1 550 ? -10.968 -10.605 8.163 1.00 96.94 550 PRO A C 1
ATOM 4603 O O . PRO A 1 550 ? -10.388 -10.895 9.221 1.00 96.94 550 PRO A O 1
ATOM 4606 N N . LEU A 1 551 ? -12.285 -10.398 8.125 1.00 98.12 551 LEU A N 1
ATOM 4607 C CA . LEU A 1 551 ? -13.133 -10.585 9.300 1.00 98.12 551 LEU A CA 1
ATOM 4608 C C . LEU A 1 551 ? -12.986 -12.025 9.786 1.00 98.12 551 LEU A C 1
ATOM 4610 O O . LEU A 1 551 ? -13.321 -12.968 9.076 1.00 98.12 551 LEU A O 1
ATOM 4614 N N . THR A 1 552 ? -12.446 -12.188 10.989 1.00 98.31 552 THR A N 1
ATOM 4615 C CA . THR A 1 552 ? -12.183 -13.502 11.579 1.00 98.31 552 THR A CA 1
ATOM 4616 C C . THR A 1 552 ? -13.146 -13.704 12.734 1.00 98.31 552 THR A C 1
ATOM 4618 O O . THR A 1 552 ? -13.050 -13.008 13.750 1.00 98.31 552 THR A O 1
ATOM 4621 N N . LEU A 1 553 ? -14.073 -14.640 12.557 1.00 98.31 553 LEU A N 1
ATOM 4622 C CA . LEU A 1 553 ? -15.065 -15.021 13.552 1.00 98.31 553 LEU A CA 1
ATOM 4623 C C . LEU A 1 553 ? -14.605 -16.287 14.260 1.00 98.31 553 LEU A C 1
ATOM 4625 O O . LEU A 1 553 ? -14.221 -17.270 13.620 1.00 98.31 553 LEU A O 1
ATOM 4629 N N . CYS A 1 554 ? -14.673 -16.262 15.581 1.00 98.06 554 CYS A N 1
ATOM 4630 C CA . CYS A 1 554 ? -14.228 -17.345 16.438 1.00 98.06 554 CYS A CA 1
ATOM 4631 C C . CYS A 1 554 ? -15.305 -17.737 17.451 1.00 98.06 554 CYS A C 1
ATOM 4633 O O . CYS A 1 554 ? -16.246 -16.985 17.697 1.00 98.06 554 CYS A O 1
ATOM 4635 N N . SER A 1 555 ? -15.115 -18.879 18.103 1.00 95.62 555 SER A N 1
ATOM 4636 C CA . SER A 1 555 ? -15.856 -19.269 19.304 1.00 95.62 555 SER A CA 1
ATOM 4637 C C . SER A 1 555 ? -14.895 -19.633 20.429 1.00 95.62 555 SER A C 1
ATOM 4639 O O . SER A 1 555 ? -13.743 -20.006 20.189 1.00 95.62 555 SER A O 1
ATOM 4641 N N . PHE A 1 556 ? -15.375 -19.534 21.667 1.00 92.69 556 PHE A N 1
ATOM 4642 C CA . PHE A 1 556 ? -14.657 -20.066 22.819 1.00 92.69 556 PHE A CA 1
ATOM 4643 C C . PHE A 1 556 ? -14.895 -21.575 22.924 1.00 92.69 556 PHE A C 1
ATOM 4645 O O . PHE A 1 556 ? -16.043 -22.010 22.984 1.00 92.69 556 PHE A O 1
ATOM 4652 N N . GLU A 1 557 ? -13.826 -22.359 22.994 1.00 90.00 557 GLU A N 1
ATOM 4653 C CA . GLU A 1 557 ? -13.874 -23.805 23.214 1.00 90.00 557 GLU A CA 1
ATOM 4654 C C . GLU A 1 557 ? -13.102 -24.188 24.474 1.00 90.00 557 GLU A C 1
ATOM 4656 O O . GLU A 1 557 ? -12.140 -23.519 24.861 1.00 90.00 557 GLU A O 1
ATOM 4661 N N . LYS A 1 558 ? -13.542 -25.258 25.139 1.00 81.81 558 LYS A N 1
ATOM 4662 C CA . LYS A 1 558 ? -12.832 -25.811 26.295 1.00 81.81 558 LYS A CA 1
ATOM 4663 C C . LYS A 1 558 ? -11.539 -26.476 25.828 1.00 81.81 558 LYS A C 1
ATOM 4665 O O . LYS A 1 558 ? -11.525 -27.122 24.786 1.00 81.81 558 LYS A O 1
ATOM 4670 N N . LEU A 1 559 ? -10.462 -26.323 26.599 1.00 76.94 559 LEU A N 1
ATOM 4671 C CA . LEU A 1 559 ? -9.201 -27.032 26.337 1.00 76.94 559 LEU A CA 1
ATOM 4672 C C . LEU A 1 559 ? -9.205 -28.461 26.885 1.00 76.94 559 LEU A C 1
ATOM 4674 O O . LEU A 1 559 ? -8.539 -29.331 26.332 1.00 76.94 559 LEU A O 1
ATOM 4678 N N . SER A 1 560 ? -9.943 -28.699 27.963 1.00 68.00 560 SER A N 1
ATOM 4679 C CA . SER A 1 560 ? -10.181 -30.020 28.531 1.00 68.00 560 SER A CA 1
ATOM 4680 C C . SER A 1 560 ? -11.511 -30.030 29.280 1.00 68.00 560 SER A C 1
ATOM 4682 O O . SER A 1 560 ? -12.025 -28.978 29.673 1.00 68.00 560 SER A O 1
ATOM 4684 N N . ASP A 1 561 ? -12.066 -31.221 29.486 1.00 64.44 561 ASP A N 1
ATOM 4685 C CA . ASP A 1 561 ? -13.308 -31.395 30.245 1.00 64.44 561 ASP A CA 1
ATOM 4686 C C . ASP A 1 561 ? -13.114 -31.167 31.755 1.00 64.44 561 ASP A C 1
ATOM 4688 O O . ASP A 1 561 ? -14.067 -30.822 32.453 1.00 64.44 561 ASP A O 1
ATOM 4692 N N . ASP A 1 562 ? -11.872 -31.271 32.243 1.00 53.38 562 ASP A N 1
ATOM 4693 C CA . ASP A 1 562 ? -11.547 -31.252 33.673 1.00 53.38 562 ASP A CA 1
ATOM 4694 C C . ASP A 1 562 ? -11.235 -29.853 34.238 1.00 53.38 562 ASP A C 1
ATOM 4696 O O . ASP A 1 562 ? -11.205 -29.679 35.457 1.00 53.38 562 ASP A O 1
ATOM 4700 N N . ILE A 1 563 ? -10.986 -28.837 33.394 1.00 56.62 563 ILE A N 1
ATOM 4701 C CA . ILE A 1 563 ? -10.547 -27.504 33.848 1.00 56.62 563 ILE A CA 1
ATOM 4702 C C . ILE A 1 563 ? -11.208 -26.383 33.018 1.00 56.62 563 ILE A C 1
ATOM 4704 O O . ILE A 1 563 ? -10.774 -26.067 31.915 1.00 56.62 563 ILE A O 1
ATOM 4708 N N . ASP A 1 564 ? -12.210 -25.697 33.587 1.00 65.69 564 ASP A N 1
ATOM 4709 C CA . ASP A 1 564 ? -12.896 -24.532 32.970 1.00 65.69 564 ASP A CA 1
ATOM 4710 C C . ASP A 1 564 ? -12.082 -23.209 33.050 1.00 65.69 564 ASP A C 1
ATOM 4712 O O . ASP A 1 564 ? -12.580 -22.129 32.718 1.00 65.69 564 ASP A O 1
ATOM 4716 N N . ILE A 1 565 ? -10.826 -23.278 33.507 1.00 79.25 565 ILE A N 1
ATOM 4717 C CA . ILE A 1 565 ? -9.946 -22.122 33.760 1.00 79.25 565 ILE A CA 1
ATOM 4718 C C . ILE A 1 565 ? -9.342 -21.573 32.464 1.00 79.25 565 ILE A C 1
ATOM 4720 O O . ILE A 1 565 ? -9.247 -20.355 32.311 1.00 79.25 565 ILE A O 1
ATOM 4724 N N . ASP A 1 566 ? -8.971 -22.438 31.515 1.00 86.75 566 ASP A N 1
ATOM 4725 C CA . ASP A 1 566 ? -8.407 -22.021 30.230 1.00 86.75 566 ASP A CA 1
ATOM 4726 C C . ASP A 1 566 ? -9.321 -22.438 29.070 1.00 86.75 566 ASP A C 1
ATOM 4728 O O . ASP A 1 566 ? -9.762 -23.583 28.964 1.00 86.75 566 ASP A O 1
ATOM 4732 N N . LYS A 1 567 ? -9.557 -21.503 28.150 1.00 90.81 567 LYS A N 1
ATOM 4733 C CA . LYS A 1 567 ? -10.293 -21.719 26.900 1.00 90.81 567 LYS A CA 1
ATOM 4734 C C . LYS A 1 567 ? -9.388 -21.480 25.701 1.00 90.81 567 LYS A C 1
ATOM 4736 O O . LYS A 1 567 ? -8.488 -20.640 25.749 1.00 90.81 567 LYS A O 1
ATOM 4741 N N . GLN A 1 568 ? -9.673 -22.167 24.605 1.00 93.00 568 GLN A N 1
ATOM 4742 C CA . GLN A 1 568 ? -9.086 -21.896 23.300 1.00 93.00 568 GLN A CA 1
ATOM 4743 C C . GLN A 1 568 ? -10.041 -21.029 22.484 1.00 93.00 568 GLN A C 1
ATOM 4745 O O . GLN A 1 568 ? -11.234 -21.318 22.396 1.00 93.00 568 GLN A O 1
ATOM 4750 N N . LEU A 1 569 ? -9.525 -19.973 21.859 1.00 95.69 569 LEU A N 1
ATOM 4751 C CA . LEU A 1 569 ? -10.248 -19.283 20.801 1.00 95.69 569 LEU A CA 1
ATOM 4752 C C . LEU A 1 569 ? -10.026 -20.044 19.490 1.00 95.69 569 LEU A C 1
ATOM 4754 O O . LEU A 1 569 ? -8.887 -20.182 19.039 1.00 95.69 569 LEU A O 1
ATOM 4758 N N . VAL A 1 570 ? -11.106 -20.540 18.888 1.00 96.56 570 VAL A N 1
ATOM 4759 C CA . VAL A 1 570 ? -11.058 -21.348 17.661 1.00 96.56 570 VAL A CA 1
ATOM 4760 C C . VAL A 1 570 ? -11.692 -20.573 16.518 1.00 96.56 570 VAL A C 1
ATOM 4762 O O . VAL A 1 570 ? -12.822 -20.103 16.640 1.00 96.56 570 VAL A O 1
ATOM 4765 N N . VAL A 1 571 ? -10.966 -20.438 15.404 1.00 97.94 571 VAL A N 1
ATOM 4766 C CA . VAL A 1 571 ? -11.473 -19.782 14.191 1.00 97.94 571 VAL A CA 1
ATOM 4767 C C . VAL A 1 571 ? -12.574 -20.639 13.577 1.00 97.94 571 VAL A C 1
ATOM 4769 O O . VAL A 1 571 ? -12.376 -21.825 13.324 1.00 97.94 571 VAL A O 1
ATOM 4772 N N . LYS A 1 572 ? -13.730 -20.024 13.327 1.00 97.62 572 LYS A N 1
ATOM 4773 C CA . LYS A 1 572 ? -14.896 -20.664 12.709 1.00 97.62 572 LYS A CA 1
ATOM 4774 C C . LYS A 1 572 ? -15.107 -20.208 11.279 1.00 97.62 572 LYS A C 1
ATOM 4776 O O . LYS A 1 572 ? -15.305 -21.041 10.401 1.00 97.62 572 LYS A O 1
ATOM 4781 N N . HIS A 1 573 ? -15.008 -18.904 11.039 1.00 96.88 573 HIS A N 1
ATOM 4782 C CA . HIS A 1 573 ? -15.204 -18.328 9.714 1.00 96.88 573 HIS A CA 1
ATOM 4783 C C . HIS A 1 573 ? -14.197 -17.217 9.446 1.00 96.88 573 HIS A C 1
ATOM 4785 O O . HIS A 1 573 ? -13.822 -16.459 10.343 1.00 96.88 573 HIS A O 1
ATOM 4791 N N . ILE A 1 574 ? -13.786 -17.117 8.185 1.00 97.56 574 ILE A N 1
ATOM 4792 C CA . ILE A 1 574 ? -12.999 -16.007 7.659 1.00 97.56 574 ILE A CA 1
ATOM 4793 C C . ILE A 1 574 ? -13.795 -15.427 6.495 1.00 97.56 574 ILE A C 1
ATOM 4795 O O . ILE A 1 574 ? -14.087 -16.134 5.533 1.00 97.56 574 ILE A O 1
ATOM 4799 N N . ILE A 1 575 ? -14.167 -14.157 6.607 1.00 96.31 575 ILE A N 1
ATOM 4800 C CA . ILE A 1 575 ? -14.980 -13.441 5.624 1.00 96.31 575 ILE A CA 1
ATOM 4801 C C . ILE A 1 575 ? -14.149 -12.274 5.098 1.00 96.31 575 ILE A C 1
ATOM 4803 O O . ILE A 1 575 ? -13.613 -11.482 5.877 1.00 96.31 575 ILE A O 1
ATOM 4807 N N . GLN A 1 576 ? -14.025 -12.157 3.776 1.00 95.56 576 GLN A N 1
ATOM 4808 C CA . GLN A 1 576 ? -13.314 -11.030 3.182 1.00 95.56 576 GLN A CA 1
ATOM 4809 C C . GLN A 1 576 ? -14.091 -9.736 3.436 1.00 95.56 576 GLN A C 1
ATOM 4811 O O . GLN A 1 576 ? -15.288 -9.646 3.167 1.00 95.56 576 GLN A O 1
ATOM 4816 N N . THR A 1 577 ? -13.394 -8.723 3.937 1.00 95.19 577 THR A N 1
ATOM 4817 C CA . THR A 1 577 ? -13.936 -7.386 4.184 1.00 95.19 577 THR A CA 1
ATOM 4818 C C . THR A 1 577 ? -13.210 -6.348 3.335 1.00 95.19 577 THR A C 1
ATOM 4820 O O . THR A 1 577 ? -12.140 -6.633 2.797 1.00 95.19 577 THR A O 1
ATOM 4823 N N . PRO A 1 578 ? -13.773 -5.136 3.188 1.00 94.75 578 PRO A N 1
ATOM 4824 C CA . PRO A 1 578 ? -13.065 -4.023 2.565 1.00 94.75 578 PRO A CA 1
ATOM 4825 C C . PRO A 1 578 ? -11.688 -3.770 3.202 1.00 94.75 578 PRO A C 1
ATOM 4827 O O . PRO A 1 578 ? -11.541 -3.823 4.424 1.00 94.75 578 PRO A O 1
ATOM 4830 N N . GLU A 1 579 ? -10.690 -3.449 2.379 1.00 95.38 579 GLU A N 1
ATOM 4831 C CA . GLU A 1 579 ? -9.285 -3.288 2.792 1.00 95.38 579 GLU A CA 1
ATOM 4832 C C . GLU A 1 579 ? -9.075 -2.236 3.880 1.00 95.38 579 GLU A C 1
ATOM 4834 O O . GLU A 1 579 ? -8.173 -2.367 4.706 1.00 95.38 579 GLU A O 1
ATOM 4839 N N . ILE A 1 580 ? -9.934 -1.213 3.939 1.00 93.56 580 ILE A N 1
ATOM 4840 C CA . ILE A 1 580 ? -9.890 -0.187 4.984 1.00 93.56 580 ILE A CA 1
ATOM 4841 C C . ILE A 1 580 ? -9.907 -0.797 6.395 1.00 93.56 580 ILE A C 1
ATOM 4843 O O . ILE A 1 580 ? -9.286 -0.254 7.306 1.00 93.56 580 ILE A O 1
ATOM 4847 N N . PHE A 1 581 ? -10.533 -1.962 6.589 1.00 95.88 581 PHE A N 1
ATOM 4848 C CA . PHE A 1 581 ? -10.588 -2.633 7.886 1.00 95.88 581 PHE A CA 1
ATOM 4849 C C . PHE A 1 581 ? -9.242 -3.205 8.360 1.00 95.88 581 PHE A C 1
ATOM 4851 O O . PHE A 1 581 ? -9.130 -3.543 9.540 1.00 95.88 581 PHE A O 1
ATOM 4858 N N . ARG A 1 582 ? -8.192 -3.229 7.517 1.00 94.81 582 ARG A N 1
ATOM 4859 C CA . ARG A 1 582 ? -6.795 -3.484 7.940 1.00 94.81 582 ARG A CA 1
ATOM 4860 C C . ARG A 1 582 ? -6.353 -2.543 9.062 1.00 94.81 582 ARG A C 1
ATOM 4862 O O . ARG A 1 582 ? -5.532 -2.914 9.898 1.00 94.81 582 ARG A O 1
ATOM 4869 N N . TYR A 1 583 ? -6.918 -1.337 9.089 1.00 93.50 583 TYR A N 1
ATOM 4870 C CA . TYR A 1 583 ? -6.563 -0.282 10.034 1.00 93.50 583 TYR A CA 1
ATOM 4871 C C . TYR A 1 583 ? -7.466 -0.232 11.275 1.00 93.50 583 TYR A C 1
ATOM 4873 O O . TYR A 1 583 ? -7.247 0.615 12.142 1.00 93.50 583 TYR A O 1
ATOM 4881 N N . TYR A 1 584 ? -8.464 -1.119 11.385 1.00 95.44 584 TYR A N 1
ATOM 4882 C CA . TYR A 1 584 ? -9.503 -1.047 12.415 1.00 95.44 584 TYR A CA 1
ATOM 4883 C C . TYR A 1 584 ? -9.496 -2.223 13.388 1.00 95.44 584 TYR A C 1
ATOM 4885 O O . TYR A 1 584 ? -9.123 -3.355 13.079 1.00 95.44 584 TYR A O 1
ATOM 4893 N N . ARG A 1 585 ? -9.954 -1.933 14.605 1.00 96.19 585 ARG A N 1
ATOM 4894 C CA . ARG A 1 585 ? -10.116 -2.868 15.721 1.00 96.19 585 ARG A CA 1
ATOM 4895 C C . ARG A 1 585 ? -11.488 -2.666 16.360 1.00 96.19 585 ARG A C 1
ATOM 4897 O O . ARG A 1 585 ? -12.111 -1.617 16.201 1.00 96.19 585 ARG A O 1
ATOM 4904 N N . GLY A 1 586 ? -11.955 -3.653 17.121 1.00 96.75 586 GLY A N 1
ATOM 4905 C CA . GLY A 1 586 ? -13.228 -3.534 17.829 1.00 96.75 586 GLY A CA 1
ATOM 4906 C C . GLY A 1 586 ? -13.194 -2.448 18.909 1.00 96.75 586 GLY A C 1
ATOM 4907 O O . GLY A 1 586 ? -12.202 -2.326 19.629 1.00 96.75 586 GLY A O 1
ATOM 4908 N N . SER A 1 587 ? -14.273 -1.676 19.056 1.00 96.00 587 SER A N 1
ATOM 4909 C CA . SER A 1 587 ? -14.411 -0.648 20.096 1.00 96.00 587 SER A CA 1
ATOM 4910 C C . SER A 1 587 ? -15.586 -0.924 21.041 1.00 96.00 587 SER A C 1
ATOM 4912 O O . SER A 1 587 ? -15.359 -1.246 22.203 1.00 96.00 587 SER A O 1
ATOM 4914 N N . SER A 1 588 ? -16.830 -0.823 20.570 1.00 96.31 588 SER A N 1
ATOM 4915 C CA . SER A 1 588 ? -18.018 -0.969 21.425 1.00 96.31 588 SER A CA 1
ATOM 4916 C C . SER A 1 588 ? -18.442 -2.430 21.621 1.00 96.31 588 SER A C 1
ATOM 4918 O O . SER A 1 588 ? -17.920 -3.342 20.979 1.00 96.31 588 SER A O 1
ATOM 4920 N N . ASN A 1 589 ? -19.453 -2.652 22.464 1.00 94.50 589 ASN A N 1
ATOM 4921 C CA . ASN A 1 589 ? -20.311 -3.837 22.380 1.00 94.50 589 ASN A CA 1
ATOM 4922 C C . ASN A 1 589 ? -21.087 -3.881 21.046 1.00 94.50 589 ASN A C 1
ATOM 4924 O O . ASN A 1 589 ? -21.147 -2.891 20.309 1.00 94.50 589 ASN A O 1
ATOM 4928 N N . VAL A 1 590 ? -21.712 -5.027 20.766 1.00 95.81 590 VAL A N 1
ATOM 4929 C CA . VAL A 1 590 ? -22.691 -5.175 19.677 1.00 95.81 590 VAL A CA 1
ATOM 4930 C C . VAL A 1 590 ? -24.071 -4.772 20.178 1.00 95.81 590 VAL A C 1
ATOM 4932 O O . VAL A 1 590 ? -24.467 -5.180 21.273 1.00 95.81 590 VAL A O 1
ATOM 4935 N N . TYR A 1 591 ? -24.804 -4.005 19.375 1.00 94.88 591 TYR A N 1
ATOM 4936 C CA . TYR A 1 591 ? -26.195 -3.654 19.645 1.00 94.88 591 TYR A CA 1
ATOM 4937 C C . TYR A 1 591 ? -27.092 -4.107 18.489 1.00 94.88 591 TYR A C 1
ATOM 4939 O O . TYR A 1 591 ? -26.831 -3.775 17.334 1.00 94.88 591 TYR A O 1
ATOM 4947 N N . GLU A 1 592 ? -28.134 -4.882 18.786 1.00 94.56 592 GLU A N 1
ATOM 4948 C CA . GLU A 1 592 ? -29.083 -5.363 17.780 1.00 94.56 592 GLU A CA 1
ATOM 4949 C C . GLU A 1 592 ? -30.209 -4.334 17.609 1.00 94.56 592 GLU A C 1
ATOM 4951 O O . GLU A 1 592 ? -30.923 -4.017 18.557 1.00 94.56 592 GLU A O 1
ATOM 4956 N N . TRP A 1 593 ? -30.366 -3.782 16.405 1.00 93.38 593 TRP A N 1
ATOM 4957 C CA . TRP A 1 593 ? -31.394 -2.784 16.106 1.00 93.38 593 TRP A CA 1
ATOM 4958 C C . TRP A 1 593 ? -31.980 -3.016 14.718 1.00 93.38 593 TRP A C 1
ATOM 4960 O O . TRP A 1 593 ? -31.247 -3.069 13.729 1.00 93.38 593 TRP A O 1
ATOM 4970 N N . LYS A 1 594 ? -33.313 -3.141 14.648 1.00 93.38 594 LYS A N 1
ATOM 4971 C CA . LYS A 1 594 ? -34.067 -3.432 13.412 1.00 93.38 594 LYS A CA 1
ATOM 4972 C C . LYS A 1 594 ? -33.510 -4.651 12.645 1.00 93.38 594 LYS A C 1
ATOM 4974 O O . LYS A 1 594 ? -33.404 -4.617 11.425 1.00 93.38 594 LYS A O 1
ATOM 4979 N N . GLY A 1 595 ? -33.141 -5.716 13.367 1.00 94.88 595 GLY A N 1
ATOM 4980 C CA . GLY A 1 595 ? -32.631 -6.968 12.785 1.00 94.88 595 GLY A CA 1
ATOM 4981 C C . GLY A 1 595 ? -31.192 -6.908 12.257 1.00 94.88 595 GLY A C 1
ATOM 4982 O O . GLY A 1 595 ? -30.774 -7.809 11.537 1.00 94.88 595 GLY A O 1
ATOM 4983 N N . LEU A 1 596 ? -30.436 -5.859 12.593 1.00 95.94 596 LEU A N 1
ATOM 4984 C CA . LEU A 1 596 ? -29.040 -5.679 12.195 1.00 95.94 596 LEU A CA 1
ATOM 4985 C C . LEU A 1 596 ? -28.144 -5.504 13.421 1.00 95.94 596 LEU A C 1
ATOM 4987 O O . LEU A 1 596 ? -28.569 -4.973 14.449 1.00 95.94 596 LEU A O 1
ATOM 4991 N N . LEU A 1 597 ? -26.884 -5.906 13.286 1.00 96.88 597 LEU A N 1
ATOM 4992 C CA . LEU A 1 597 ? -25.853 -5.738 14.303 1.00 96.88 597 LEU A CA 1
ATOM 4993 C C . LEU A 1 597 ? -25.127 -4.411 14.079 1.00 96.88 597 LEU A C 1
ATOM 4995 O O . LEU A 1 597 ? -24.497 -4.210 13.044 1.00 96.88 597 LEU A O 1
ATOM 4999 N N . TRP A 1 598 ? -25.194 -3.514 15.056 1.00 96.81 598 TRP A N 1
ATOM 5000 C CA . TRP A 1 598 ? -24.506 -2.227 15.046 1.00 96.81 598 TRP A CA 1
ATOM 5001 C C . TRP A 1 598 ? -23.300 -2.271 15.971 1.00 96.81 598 TRP A C 1
ATOM 5003 O O . TRP A 1 598 ? -23.397 -2.715 17.118 1.00 96.81 598 TRP A O 1
ATOM 5013 N N . ILE A 1 599 ? -22.158 -1.822 15.458 1.00 97.31 599 ILE A N 1
ATOM 5014 C CA . ILE A 1 599 ? -20.865 -1.928 16.131 1.00 97.31 599 ILE A CA 1
ATOM 5015 C C . ILE A 1 599 ? -20.048 -0.671 15.840 1.00 97.31 599 ILE A C 1
ATOM 5017 O O . ILE A 1 599 ? -20.056 -0.169 14.721 1.00 97.31 599 ILE A O 1
ATOM 5021 N N . ILE A 1 600 ? -19.307 -0.169 16.826 1.00 97.50 600 ILE A N 1
ATOM 5022 C CA . ILE A 1 600 ? -18.289 0.861 16.615 1.00 97.50 600 ILE A CA 1
ATOM 5023 C C . ILE A 1 600 ? -16.911 0.204 16.621 1.00 97.50 600 ILE A C 1
ATOM 5025 O O . ILE A 1 600 ? -16.541 -0.509 17.560 1.00 97.50 600 ILE A O 1
ATOM 5029 N N . THR A 1 601 ? -16.134 0.476 15.580 1.00 97.56 601 THR A N 1
ATOM 5030 C CA . THR A 1 601 ? -14.712 0.143 15.477 1.00 97.56 601 THR A CA 1
ATOM 5031 C C . THR A 1 601 ? -13.867 1.397 15.666 1.00 97.56 601 THR A C 1
ATOM 5033 O O . THR A 1 601 ? -14.372 2.518 15.592 1.00 97.56 601 THR A O 1
ATOM 5036 N N . HIS A 1 602 ? -12.575 1.226 15.935 1.00 96.44 602 HIS A N 1
ATOM 5037 C CA . HIS A 1 602 ? -11.620 2.330 15.954 1.00 96.44 602 HIS A CA 1
ATOM 5038 C C . HIS A 1 602 ? -10.352 1.988 15.176 1.00 96.44 602 HIS A C 1
ATOM 5040 O O . HIS A 1 602 ? -9.919 0.834 15.170 1.00 96.44 602 HIS A O 1
ATOM 5046 N N . GLY A 1 603 ? -9.762 2.995 14.545 1.00 94.75 603 GLY A N 1
ATOM 5047 C CA . GLY A 1 603 ? -8.407 2.963 14.013 1.00 94.75 603 GLY A CA 1
ATOM 5048 C C . GLY A 1 603 ? -7.481 3.864 14.824 1.00 94.75 603 GLY A C 1
ATOM 5049 O O . GLY A 1 603 ? -7.936 4.692 15.618 1.00 94.75 603 GLY A O 1
ATOM 5050 N N . VAL A 1 604 ? -6.176 3.649 14.664 1.00 92.06 604 VAL A N 1
ATOM 5051 C CA . VAL A 1 604 ? -5.132 4.323 15.446 1.00 92.06 604 VAL A CA 1
ATOM 5052 C C . VAL A 1 604 ? -4.082 4.909 14.511 1.00 92.06 604 VAL A C 1
ATOM 5054 O O . VAL A 1 604 ? -3.483 4.184 13.719 1.00 92.06 604 VAL A O 1
ATOM 5057 N N . GLU A 1 605 ? -3.806 6.199 14.669 1.00 89.94 605 GLU A N 1
ATOM 5058 C CA . GLU A 1 605 ? -2.605 6.845 14.142 1.00 89.94 605 GLU A CA 1
ATOM 5059 C C . GLU A 1 605 ? -1.534 6.826 15.235 1.00 89.94 605 GLU A C 1
ATOM 5061 O O . GLU A 1 605 ? -1.715 7.381 16.326 1.00 89.94 605 GLU A O 1
ATOM 5066 N N . TYR A 1 606 ? -0.412 6.164 14.950 1.00 86.25 606 TYR A N 1
ATOM 5067 C CA . TYR A 1 606 ? 0.710 6.000 15.877 1.00 86.25 606 TYR A CA 1
ATOM 5068 C C . TYR A 1 606 ? 1.624 7.238 15.901 1.00 86.25 606 TYR A C 1
ATOM 5070 O O . TYR A 1 606 ? 2.836 7.137 15.737 1.00 86.25 606 TYR A O 1
ATOM 5078 N N . GLU A 1 607 ? 1.024 8.411 16.097 1.00 85.44 607 GLU A N 1
ATOM 5079 C CA . GLU A 1 607 ? 1.721 9.665 16.405 1.00 85.44 607 GLU A CA 1
ATOM 5080 C C . GLU A 1 607 ? 1.895 9.815 17.929 1.00 85.44 607 GLU A C 1
ATOM 5082 O O . GLU A 1 607 ? 1.309 9.054 18.703 1.00 85.44 607 GLU A O 1
ATOM 5087 N N . ASN A 1 608 ? 2.691 10.790 18.373 1.00 85.38 608 ASN A N 1
ATOM 5088 C CA . ASN A 1 608 ? 2.872 11.108 19.793 1.00 85.38 608 ASN A CA 1
ATOM 5089 C C . ASN A 1 608 ? 2.248 12.484 20.091 1.00 85.38 608 ASN A C 1
ATOM 5091 O O . ASN A 1 608 ? 2.818 13.491 19.662 1.00 85.38 608 ASN A O 1
ATOM 5095 N N . PRO A 1 609 ? 1.085 12.557 20.775 1.00 86.56 609 PRO A N 1
ATOM 5096 C CA . PRO A 1 609 ? 0.273 11.458 21.311 1.00 86.56 609 PRO A CA 1
ATOM 5097 C C . PRO A 1 609 ? -0.598 10.791 20.231 1.00 86.56 609 PRO A C 1
ATOM 5099 O O . PRO A 1 609 ? -0.970 11.427 19.239 1.00 86.56 609 PRO A O 1
ATOM 5102 N N . ARG A 1 610 ? -0.978 9.524 20.460 1.00 91.06 610 ARG A N 1
ATOM 5103 C CA . ARG A 1 610 ? -1.786 8.738 19.507 1.00 91.06 610 ARG A CA 1
ATOM 5104 C C . ARG A 1 610 ? -3.118 9.420 19.202 1.00 91.06 610 ARG A C 1
ATOM 5106 O O . ARG A 1 610 ? -3.715 10.054 20.077 1.00 91.06 610 ARG A O 1
ATOM 5113 N N . LYS A 1 611 ? -3.619 9.231 17.981 1.00 91.75 611 LYS A N 1
ATOM 5114 C CA . LYS A 1 611 ? -4.922 9.749 17.533 1.00 91.75 611 LYS A CA 1
ATOM 5115 C C . LYS A 1 611 ? -5.841 8.607 17.149 1.00 91.75 611 LYS A C 1
ATOM 5117 O O . LYS A 1 611 ? -5.407 7.655 16.506 1.00 91.75 611 LYS A O 1
ATOM 5122 N N . TYR A 1 612 ? -7.080 8.674 17.619 1.00 94.25 612 TYR A N 1
ATOM 5123 C CA . TYR A 1 612 ? -8.079 7.645 17.382 1.00 94.25 612 TYR A CA 1
ATOM 5124 C C . TYR A 1 612 ? -9.188 8.231 16.516 1.00 94.25 612 TYR A C 1
ATOM 5126 O O . TYR A 1 612 ? -9.579 9.391 16.656 1.00 94.25 612 TYR A O 1
ATOM 5134 N N . PHE A 1 613 ? -9.692 7.402 15.618 1.00 95.31 613 PHE A N 1
ATOM 5135 C CA . PHE A 1 613 ? -10.880 7.671 14.824 1.00 95.31 613 PHE A CA 1
ATOM 5136 C C . PHE A 1 613 ? -11.733 6.409 14.793 1.00 95.31 613 PHE A C 1
ATOM 5138 O O . PHE A 1 613 ? -11.258 5.313 15.077 1.00 95.31 613 PHE A O 1
ATOM 5145 N N . HIS A 1 614 ? -13.001 6.554 14.447 1.00 96.50 614 HIS A N 1
ATOM 5146 C CA . HIS A 1 614 ? -14.021 5.538 14.631 1.00 96.50 614 HIS A CA 1
ATOM 5147 C C . HIS A 1 614 ? -14.846 5.343 13.370 1.00 96.50 614 HIS A C 1
ATOM 5149 O O . HIS A 1 614 ? -14.990 6.264 12.569 1.00 96.50 614 HIS A O 1
ATOM 5155 N N . GLN A 1 615 ? -15.410 4.152 13.212 1.00 95.12 615 GLN A N 1
ATOM 5156 C CA . GLN A 1 615 ? -16.444 3.874 12.220 1.00 95.12 615 GLN A CA 1
ATOM 5157 C C . GLN A 1 615 ? -17.610 3.160 12.885 1.00 95.12 615 GLN A C 1
ATOM 5159 O O . GLN A 1 615 ? -17.418 2.346 13.786 1.00 95.12 615 GLN A O 1
ATOM 5164 N N . VAL A 1 616 ? -18.818 3.451 12.414 1.00 96.44 616 VAL A N 1
ATOM 5165 C CA . VAL A 1 616 ? -19.984 2.607 12.670 1.00 96.44 616 VAL A CA 1
ATOM 5166 C C . VAL A 1 616 ? -20.015 1.541 11.588 1.00 96.44 616 VAL A C 1
ATOM 5168 O O . VAL A 1 616 ? -20.005 1.876 10.407 1.00 96.44 616 VAL A O 1
ATOM 5171 N N . VAL A 1 617 ? -20.069 0.277 11.986 1.00 96.62 617 VAL A N 1
ATOM 5172 C CA . VAL A 1 617 ? -20.237 -0.878 11.109 1.00 96.62 617 VAL A CA 1
ATOM 5173 C C . VAL A 1 617 ? -21.590 -1.508 11.402 1.00 96.62 617 VAL A C 1
ATOM 5175 O O . VAL A 1 617 ? -21.943 -1.742 12.558 1.00 96.62 617 VAL A O 1
ATOM 5178 N N . VAL A 1 618 ? -22.351 -1.753 10.342 1.00 95.94 618 VAL A N 1
ATOM 5179 C CA . VAL A 1 618 ? -23.669 -2.381 10.376 1.00 95.94 618 VAL A CA 1
ATOM 5180 C C . VAL A 1 618 ? -23.569 -3.709 9.646 1.00 95.94 618 VAL A C 1
ATOM 5182 O O . VAL A 1 618 ? -23.138 -3.757 8.492 1.00 95.94 618 VAL A O 1
ATOM 5185 N N . MET A 1 619 ? -23.951 -4.787 10.317 1.00 96.44 619 MET A N 1
ATOM 5186 C CA . MET A 1 619 ? -23.820 -6.149 9.812 1.00 96.44 619 MET A CA 1
ATOM 5187 C C . MET A 1 619 ? -25.164 -6.877 9.857 1.00 96.44 619 MET A C 1
ATOM 5189 O O . MET A 1 619 ? -26.046 -6.521 10.642 1.00 96.44 619 MET A O 1
ATOM 5193 N N . SER A 1 620 ? -25.321 -7.903 9.025 1.00 96.31 620 SER A N 1
ATOM 5194 C CA . SER A 1 620 ? -26.401 -8.877 9.178 1.00 96.31 620 SER A CA 1
ATOM 5195 C C . SER A 1 620 ? -26.212 -9.679 10.472 1.00 96.31 620 SER A C 1
ATOM 5197 O O . SER A 1 620 ? -25.146 -9.640 11.095 1.00 96.31 620 SER A O 1
ATOM 5199 N N . LEU A 1 621 ? -27.234 -10.439 10.875 1.00 95.31 621 LEU A N 1
ATOM 5200 C CA . LEU A 1 621 ? -27.123 -11.368 12.007 1.00 95.31 621 LEU A CA 1
ATOM 5201 C C . LEU A 1 621 ? -26.077 -12.475 11.767 1.00 95.31 621 LEU A C 1
ATOM 5203 O O . LEU A 1 621 ? -25.541 -13.015 12.730 1.00 95.31 621 LEU A O 1
ATOM 5207 N N . ASP A 1 622 ? -25.741 -12.739 10.501 1.00 94.31 622 ASP A N 1
ATOM 5208 C CA . ASP A 1 622 ? -24.697 -13.675 10.066 1.00 94.31 622 ASP A CA 1
ATOM 5209 C C . ASP A 1 622 ? -23.319 -13.006 9.905 1.00 94.31 622 ASP A C 1
ATOM 5211 O O . ASP A 1 622 ? -22.406 -13.583 9.318 1.00 94.31 622 ASP A O 1
ATOM 5215 N N . PHE A 1 623 ? -23.147 -11.787 10.430 1.00 95.75 623 PHE A N 1
ATOM 5216 C CA . PHE A 1 623 ? -21.887 -11.037 10.412 1.00 95.75 623 PHE A CA 1
ATOM 5217 C C . PHE A 1 623 ? -21.379 -10.665 9.005 1.00 95.75 623 PHE A C 1
ATOM 5219 O O . PHE A 1 623 ? -20.194 -10.382 8.825 1.00 95.75 623 PHE A O 1
ATOM 5226 N N . GLU A 1 624 ? -22.255 -10.577 8.003 1.00 94.19 624 GLU A N 1
ATOM 5227 C CA . GLU A 1 624 ? -21.901 -9.932 6.736 1.00 94.19 624 GLU A CA 1
ATOM 5228 C C . GLU A 1 624 ? -21.989 -8.413 6.884 1.00 94.19 624 GLU A C 1
ATOM 5230 O O . GLU A 1 624 ? -22.983 -7.893 7.390 1.00 94.19 624 GLU A O 1
ATOM 5235 N N . ILE A 1 625 ? -20.978 -7.671 6.420 1.00 93.56 625 ILE A N 1
ATOM 5236 C CA . ILE A 1 625 ? -21.027 -6.203 6.439 1.00 93.56 625 ILE A CA 1
ATOM 5237 C C . ILE A 1 625 ? -22.095 -5.721 5.450 1.00 93.56 625 ILE A C 1
ATOM 5239 O O . ILE A 1 625 ? -21.958 -5.869 4.237 1.00 93.56 625 ILE A O 1
ATOM 5243 N N . VAL A 1 626 ? -23.144 -5.099 5.986 1.00 93.12 626 VAL A N 1
ATOM 5244 C CA . VAL A 1 626 ? -24.220 -4.454 5.222 1.00 93.12 626 VAL A CA 1
ATOM 5245 C C . VAL A 1 626 ? -23.838 -3.012 4.905 1.00 93.12 626 VAL A C 1
ATOM 5247 O O . VAL A 1 626 ? -24.075 -2.530 3.798 1.00 93.12 626 VAL A O 1
ATOM 5250 N N . ASN A 1 627 ? -23.245 -2.316 5.877 1.00 91.56 627 ASN A N 1
ATOM 5251 C CA . ASN A 1 627 ? -22.825 -0.930 5.732 1.00 91.56 627 ASN A CA 1
ATOM 5252 C C . ASN A 1 627 ? -21.686 -0.576 6.689 1.00 91.56 627 ASN A C 1
ATOM 5254 O O . ASN A 1 627 ? -21.513 -1.207 7.729 1.00 91.56 627 ASN A O 1
ATOM 5258 N N . TYR A 1 628 ? -20.939 0.475 6.376 1.00 93.75 628 TYR A N 1
ATOM 5259 C CA . TYR A 1 628 ? -20.032 1.107 7.320 1.00 93.75 628 TYR A CA 1
ATOM 5260 C C . TYR A 1 628 ? -19.839 2.591 7.003 1.00 93.75 628 TYR A C 1
ATOM 5262 O O . TYR A 1 628 ? -19.955 3.039 5.856 1.00 93.75 628 TYR A O 1
ATOM 5270 N N . SER A 1 629 ? -19.609 3.380 8.048 1.00 93.69 629 SER A N 1
ATOM 5271 C CA . SER A 1 629 ? -19.505 4.832 7.946 1.00 93.69 629 SER A CA 1
ATOM 5272 C C . SER A 1 629 ? -18.124 5.273 7.469 1.00 93.69 629 SER A C 1
ATOM 5274 O O . SER A 1 629 ? -17.130 4.566 7.617 1.00 93.69 629 SER A O 1
ATOM 5276 N N . MET A 1 630 ? -18.022 6.506 6.987 1.00 92.25 630 MET A N 1
ATOM 5277 C CA . MET A 1 630 ? -16.770 7.240 6.951 1.00 92.25 630 MET A CA 1
ATOM 5278 C C . MET A 1 630 ? -16.198 7.351 8.373 1.00 92.25 630 MET A C 1
ATOM 5280 O O . MET A 1 630 ? -16.974 7.393 9.338 1.00 92.25 630 MET A O 1
ATOM 5284 N N . PRO A 1 631 ? -14.862 7.378 8.512 1.00 94.94 631 PRO A N 1
ATOM 5285 C CA . PRO A 1 631 ? -14.189 7.636 9.769 1.00 94.94 631 PRO A CA 1
ATOM 5286 C C . PRO A 1 631 ? -14.649 8.962 10.373 1.00 94.94 631 PRO A C 1
ATOM 5288 O O . PRO A 1 631 ? -14.841 9.935 9.648 1.00 94.94 631 PRO A O 1
ATOM 5291 N N . PHE A 1 632 ? -14.778 9.020 11.692 1.00 95.31 632 PHE A N 1
ATOM 5292 C CA . PHE A 1 632 ? -15.046 10.239 12.459 1.00 95.31 632 PHE A CA 1
ATOM 5293 C C . PHE A 1 632 ? -14.280 10.203 13.786 1.00 95.31 632 PHE A C 1
ATOM 5295 O O . PHE A 1 632 ? -13.872 9.138 14.239 1.00 95.31 632 PHE A O 1
ATOM 5302 N N . TYR A 1 633 ? -14.125 11.341 14.452 1.00 95.88 633 TYR A N 1
ATOM 5303 C CA . TYR A 1 633 ? -13.814 11.379 15.888 1.00 95.88 633 TYR A CA 1
ATOM 5304 C C . TYR A 1 633 ? -15.001 11.981 16.641 1.00 95.88 633 TYR A C 1
ATOM 5306 O O . TYR A 1 633 ? -15.831 12.663 16.041 1.00 95.88 633 TYR A O 1
ATOM 5314 N N . PHE A 1 634 ? -15.153 11.705 17.931 1.00 95.81 634 PHE A N 1
ATOM 5315 C CA . PHE A 1 634 ? -16.333 12.118 18.685 1.00 95.81 634 PHE A CA 1
ATOM 5316 C C . PHE A 1 634 ? -16.278 13.597 19.074 1.00 95.81 634 PHE A C 1
ATOM 5318 O O . PHE A 1 634 ? -17.133 14.372 18.639 1.00 95.81 634 PHE A O 1
ATOM 5325 N N . ASP A 1 635 ? -15.294 13.988 19.886 1.00 95.00 635 ASP A N 1
ATOM 5326 C CA . ASP A 1 635 ? -15.165 15.330 20.465 1.00 95.00 635 ASP A CA 1
ATOM 5327 C C . ASP A 1 635 ? -13.787 15.934 20.191 1.00 95.00 635 ASP A C 1
ATOM 5329 O O . ASP A 1 635 ? -13.676 17.016 19.610 1.00 95.00 635 ASP A O 1
ATOM 5333 N N . LYS A 1 636 ? -12.730 15.230 20.596 1.00 92.19 636 LYS A N 1
ATOM 5334 C CA . LYS A 1 636 ? -11.346 15.696 20.533 1.00 92.19 636 LYS A CA 1
ATOM 5335 C C . LYS A 1 636 ? -10.516 14.732 19.710 1.00 92.19 636 LYS A C 1
ATOM 5337 O O . LYS A 1 636 ? -10.481 13.547 20.001 1.00 92.19 636 LYS A O 1
ATOM 5342 N N . TYR A 1 637 ? -9.751 15.255 18.758 1.00 90.19 637 TYR A N 1
ATOM 5343 C CA . TYR A 1 637 ? -8.820 14.439 17.984 1.00 90.19 637 TYR A CA 1
ATOM 5344 C C . TYR A 1 637 ? -7.590 14.066 18.834 1.00 90.19 637 TYR A C 1
ATOM 5346 O O . TYR A 1 637 ? -6.553 14.736 18.822 1.00 90.19 637 TYR A O 1
ATOM 5354 N N . THR A 1 638 ? -7.750 13.041 19.668 1.00 92.12 638 THR A N 1
ATOM 5355 C CA . THR A 1 638 ? -6.786 12.517 20.647 1.00 92.12 638 THR A CA 1
ATOM 5356 C C . THR A 1 638 ? -7.023 11.014 20.830 1.00 92.12 638 THR A C 1
ATOM 5358 O O . THR A 1 638 ? -7.686 10.399 19.996 1.00 92.12 638 THR A O 1
ATOM 5361 N N . ILE A 1 639 ? -6.496 10.403 21.892 1.00 92.69 639 ILE A N 1
ATOM 5362 C CA . ILE A 1 639 ? -6.911 9.067 22.326 1.00 92.69 639 ILE A CA 1
ATOM 5363 C C . ILE A 1 639 ? -8.376 9.149 22.773 1.00 92.69 639 ILE A C 1
ATOM 5365 O O . ILE A 1 639 ? -8.659 9.474 23.923 1.00 92.69 639 ILE A O 1
ATOM 5369 N N . GLU A 1 640 ? -9.310 8.913 21.857 1.00 94.19 640 GLU A N 1
ATOM 5370 C CA . GLU A 1 640 ? -10.727 8.723 22.162 1.00 94.19 640 GLU A CA 1
ATOM 5371 C C . GLU A 1 640 ? -11.069 7.242 22.169 1.00 94.19 640 GLU A C 1
ATOM 5373 O O . GLU A 1 640 ? -10.721 6.500 21.250 1.00 94.19 640 GLU A O 1
ATOM 5378 N N . TYR A 1 641 ? -11.757 6.801 23.217 1.00 92.25 641 TYR A N 1
ATOM 5379 C CA . TYR A 1 641 ? -12.118 5.401 23.362 1.00 92.25 641 TYR A CA 1
ATOM 5380 C C . TYR A 1 641 ? -13.611 5.246 23.606 1.00 92.25 641 TYR A C 1
ATOM 5382 O O . TYR A 1 641 ? -14.205 5.962 24.414 1.00 92.25 641 TYR A O 1
ATOM 5390 N N . CYS A 1 642 ? -14.216 4.305 22.882 1.00 96.00 642 CYS A N 1
ATOM 5391 C CA . CYS A 1 642 ? -15.638 4.005 22.949 1.00 96.00 642 CYS A CA 1
ATOM 5392 C C . CYS A 1 642 ? -15.838 2.540 23.327 1.00 96.00 642 CYS A C 1
ATOM 5394 O O . CYS A 1 642 ? -15.324 1.667 22.630 1.00 96.00 642 CYS A O 1
ATOM 5396 N N . LEU A 1 643 ? -16.568 2.279 24.416 1.00 94.62 643 LEU A N 1
ATOM 5397 C CA . LEU A 1 643 ? -16.799 0.927 24.950 1.00 94.62 643 LEU A CA 1
ATOM 5398 C C . LEU A 1 643 ? -18.277 0.532 25.036 1.00 94.62 643 LEU A C 1
ATOM 5400 O O . LEU A 1 643 ? -18.581 -0.636 25.254 1.00 94.62 643 LEU A O 1
ATOM 5404 N N . GLY A 1 644 ? -19.193 1.481 24.872 1.00 94.50 644 GLY A N 1
ATOM 5405 C CA . GLY A 1 644 ? -20.628 1.277 25.013 1.00 94.50 644 GLY A CA 1
ATOM 5406 C C . GLY A 1 644 ? -21.383 1.878 23.838 1.00 94.50 644 GLY A C 1
ATOM 5407 O O . GLY A 1 644 ? -21.100 3.000 23.424 1.00 94.50 644 GLY A O 1
ATOM 5408 N N . LEU A 1 645 ? -22.353 1.129 23.331 1.00 96.12 645 LEU A N 1
ATOM 5409 C CA . LEU A 1 645 ? -23.251 1.485 22.246 1.00 96.12 645 LEU A CA 1
ATOM 5410 C C . LEU A 1 645 ? -24.667 1.024 22.599 1.00 96.12 645 LEU A C 1
ATOM 5412 O O . LEU A 1 645 ? -24.891 -0.150 22.900 1.00 96.12 645 LEU A O 1
ATOM 5416 N N . VAL A 1 646 ? -25.610 1.959 22.518 1.00 94.88 646 VAL A N 1
ATOM 5417 C CA . VAL A 1 646 ? -27.052 1.724 22.639 1.00 94.88 646 VAL A CA 1
ATOM 5418 C C . VAL A 1 646 ? -27.766 2.469 21.518 1.00 94.88 646 VAL A C 1
ATOM 5420 O O . VAL A 1 646 ? -27.408 3.608 21.209 1.00 94.88 646 VAL A O 1
ATOM 5423 N N . ILE A 1 647 ? -28.791 1.861 20.923 1.00 94.44 647 ILE A N 1
ATOM 5424 C CA . ILE A 1 647 ? -29.612 2.493 19.887 1.00 94.44 647 ILE A CA 1
ATOM 5425 C C . ILE A 1 647 ? -31.084 2.419 20.268 1.00 94.44 647 ILE A C 1
ATOM 5427 O O . ILE A 1 647 ? -31.607 1.355 20.553 1.00 94.44 647 ILE A O 1
ATOM 5431 N N . ARG A 1 648 ? -31.779 3.555 20.231 1.00 92.19 648 ARG A N 1
ATOM 5432 C CA . ARG A 1 648 ? -33.226 3.618 20.485 1.00 92.19 648 ARG A CA 1
ATOM 5433 C C . ARG A 1 648 ? -33.823 4.886 19.906 1.00 92.19 648 ARG A C 1
ATOM 5435 O O . ARG A 1 648 ? -33.145 5.913 19.850 1.00 92.19 648 ARG A O 1
ATOM 5442 N N . ASN A 1 649 ? -35.102 4.842 19.544 1.00 91.25 649 ASN A N 1
ATOM 5443 C CA . ASN A 1 649 ? -35.840 5.991 19.003 1.00 91.25 649 ASN A CA 1
ATOM 5444 C C . ASN A 1 649 ? -35.073 6.708 17.869 1.00 91.25 649 ASN A C 1
ATOM 5446 O O . ASN A 1 649 ? -35.042 7.935 17.815 1.00 91.25 649 ASN A O 1
ATOM 5450 N N . ASP A 1 650 ? -34.386 5.935 17.018 1.00 92.50 650 ASP A N 1
ATOM 5451 C CA . ASP A 1 650 ? -33.502 6.406 15.939 1.00 92.50 650 ASP A CA 1
ATOM 5452 C C . ASP A 1 650 ? -32.331 7.311 16.388 1.00 92.50 650 ASP A C 1
ATOM 5454 O O . ASP A 1 650 ? -31.788 8.100 15.607 1.00 92.50 650 ASP A O 1
ATOM 5458 N N . TYR A 1 651 ? -31.893 7.172 17.641 1.00 95.06 651 TYR A N 1
ATOM 5459 C CA . TYR A 1 651 ? -30.672 7.768 18.175 1.00 95.06 651 TYR A CA 1
ATOM 5460 C C . TYR A 1 651 ? -29.663 6.695 18.579 1.00 95.06 651 TYR A C 1
ATOM 5462 O O . TYR A 1 651 ? -30.003 5.735 19.266 1.00 95.06 651 TYR A O 1
ATOM 5470 N N . MET A 1 652 ? -28.406 6.927 18.215 1.00 95.69 652 MET A N 1
ATOM 5471 C CA . MET A 1 652 ? -27.242 6.228 18.738 1.00 95.69 652 MET A CA 1
ATOM 5472 C C . MET A 1 652 ? -26.710 6.958 19.973 1.00 95.69 652 MET A C 1
ATOM 5474 O O . MET A 1 652 ? -26.555 8.182 19.965 1.00 95.69 652 MET A O 1
ATOM 5478 N N . TYR A 1 653 ? -26.402 6.193 21.012 1.00 96.75 653 TYR A N 1
ATOM 5479 C CA . TYR A 1 653 ? -25.785 6.634 22.253 1.00 96.75 653 TYR A CA 1
ATOM 5480 C C . TYR A 1 653 ? -24.483 5.860 22.435 1.00 96.75 653 TYR A C 1
ATOM 5482 O O . TYR A 1 653 ? -24.506 4.665 22.724 1.00 96.75 653 TYR A O 1
ATOM 5490 N N . ALA A 1 654 ? -23.357 6.536 22.237 1.00 97.25 654 ALA A N 1
ATOM 5491 C CA . ALA A 1 654 ? -22.031 5.951 22.376 1.00 97.25 654 ALA A CA 1
ATOM 5492 C C . ALA A 1 654 ? -21.347 6.503 23.627 1.00 97.25 654 ALA A C 1
ATOM 5494 O O . ALA A 1 654 ? -21.322 7.720 23.821 1.00 97.25 654 ALA A O 1
ATOM 5495 N N . THR A 1 655 ? -20.782 5.648 24.473 1.00 97.19 655 THR A N 1
ATOM 5496 C CA . THR A 1 655 ? -19.925 6.118 25.567 1.00 97.19 655 THR A CA 1
ATOM 5497 C C . THR A 1 655 ? -18.557 6.456 25.019 1.00 97.19 655 THR A C 1
ATOM 5499 O O . THR A 1 655 ? -18.006 5.711 24.215 1.00 97.19 655 THR A O 1
ATOM 5502 N N . VAL A 1 656 ? -18.017 7.591 25.436 1.00 97.19 656 VAL A N 1
ATOM 5503 C CA . VAL A 1 656 ? -16.756 8.119 24.927 1.00 97.19 656 VAL A CA 1
ATOM 5504 C C . VAL A 1 656 ? -15.954 8.655 26.096 1.00 97.19 656 VAL A C 1
ATOM 5506 O O . VAL A 1 656 ? -16.500 9.316 26.978 1.00 97.19 656 VAL A O 1
ATOM 5509 N N . SER A 1 657 ? -14.656 8.405 26.091 1.00 95.62 657 SER A N 1
ATOM 5510 C CA . SER A 1 657 ? -13.692 9.097 26.937 1.00 95.62 657 SER A CA 1
ATOM 5511 C C . SER A 1 657 ? -12.545 9.640 26.100 1.00 95.62 657 SER A C 1
ATOM 5513 O O . SER A 1 657 ? -12.339 9.208 24.967 1.00 95.62 657 SER A O 1
ATOM 5515 N N . SER A 1 658 ? -11.805 10.601 26.650 1.00 94.31 658 SER A N 1
ATOM 5516 C CA . SER A 1 658 ? -10.623 11.167 25.996 1.00 94.31 658 SER A CA 1
ATOM 5517 C C . SER A 1 658 ? -9.427 11.079 26.936 1.00 94.31 658 SER A C 1
ATOM 5519 O O . SER A 1 658 ? -9.528 11.512 28.084 1.00 94.31 658 SER A O 1
ATOM 5521 N N . ASN A 1 659 ? -8.299 10.560 26.452 1.00 93.69 659 ASN A N 1
ATOM 5522 C CA . ASN A 1 659 ? -7.063 10.355 27.212 1.00 93.69 659 ASN A CA 1
ATOM 5523 C C . ASN A 1 659 ? -7.306 9.602 28.534 1.00 93.69 659 ASN A C 1
ATOM 5525 O O . ASN A 1 659 ? -6.822 10.017 29.587 1.00 93.69 659 ASN A O 1
ATOM 5529 N N . ASP A 1 660 ? -8.116 8.537 28.480 1.00 92.38 660 ASP A N 1
ATOM 5530 C CA . ASP A 1 660 ? -8.503 7.711 29.633 1.00 92.38 660 ASP A CA 1
ATOM 5531 C C . ASP A 1 660 ? -9.078 8.526 30.803 1.00 92.38 660 ASP A C 1
ATOM 5533 O O . ASP A 1 660 ? -8.782 8.298 31.987 1.00 92.38 660 ASP A O 1
ATOM 5537 N N . ARG A 1 661 ? -9.910 9.518 30.459 1.00 93.56 661 ARG A N 1
ATOM 5538 C CA . ARG A 1 661 ? -10.557 10.436 31.398 1.00 93.56 661 ARG A CA 1
ATOM 5539 C C . ARG A 1 661 ? -11.941 10.883 30.940 1.00 93.56 661 ARG A C 1
ATOM 5541 O O . ARG A 1 661 ? -12.252 10.940 29.750 1.00 93.56 661 ARG A O 1
ATOM 5548 N N . ASN A 1 662 ? -12.716 11.339 31.925 1.00 92.19 662 ASN A N 1
ATOM 5549 C CA . ASN A 1 662 ? -13.945 12.118 31.757 1.00 92.19 662 ASN A CA 1
ATOM 5550 C C . ASN A 1 662 ? -14.974 11.463 30.816 1.00 92.19 662 ASN A C 1
ATOM 5552 O O . ASN A 1 662 ? -15.387 12.104 29.841 1.00 92.19 662 ASN A O 1
ATOM 5556 N N . PRO A 1 663 ? -15.386 10.209 31.086 1.00 96.00 663 PRO A N 1
ATOM 5557 C CA . PRO A 1 663 ? -16.364 9.519 30.259 1.00 96.00 663 PRO A CA 1
ATOM 5558 C C . PRO A 1 663 ? -17.682 10.302 30.157 1.00 96.00 663 PRO A C 1
ATOM 5560 O O . PRO A 1 663 ? -18.171 10.881 31.128 1.00 96.00 663 PRO A O 1
ATOM 5563 N N . PHE A 1 664 ? -18.270 10.310 28.966 1.00 96.81 664 PHE A N 1
ATOM 5564 C CA . PHE A 1 664 ? -19.554 10.933 28.655 1.00 96.81 664 PHE A CA 1
ATOM 5565 C C . PHE A 1 664 ? -20.315 10.091 27.624 1.00 96.81 664 PHE A C 1
ATOM 5567 O O . PHE A 1 664 ? -19.770 9.138 27.072 1.00 96.81 664 PHE A O 1
ATOM 5574 N N . VAL A 1 665 ? -21.571 10.446 27.343 1.00 97.62 665 VAL A N 1
ATOM 5575 C CA . VAL A 1 665 ? -22.353 9.823 26.265 1.00 97.62 665 VAL A CA 1
ATOM 5576 C C . VAL A 1 665 ? -22.519 10.801 25.107 1.00 97.62 665 VAL A C 1
ATOM 5578 O O . VAL A 1 665 ? -22.994 11.924 25.281 1.00 97.62 665 VAL A O 1
ATOM 5581 N N . CYS A 1 666 ? -22.134 10.374 23.910 1.00 97.31 666 CYS A N 1
ATOM 5582 C CA . CYS A 1 666 ? -22.434 11.044 22.654 1.00 97.31 666 CYS A CA 1
ATOM 5583 C C . CYS A 1 666 ? -23.787 10.546 22.132 1.00 97.31 666 CYS A C 1
ATOM 5585 O O . CYS A 1 666 ? -23.929 9.370 21.804 1.00 97.31 666 CYS A O 1
ATOM 5587 N N . LYS A 1 667 ? -24.777 11.440 22.055 1.00 96.88 667 LYS A N 1
ATOM 5588 C CA . LYS A 1 667 ? -26.088 11.187 21.445 1.00 96.88 667 LYS A CA 1
ATOM 5589 C C . LYS A 1 667 ? -26.112 11.746 20.026 1.00 96.88 667 LYS A C 1
ATOM 5591 O O . LYS A 1 667 ? -25.944 12.951 19.848 1.00 96.88 667 LYS A O 1
ATOM 5596 N N . ILE A 1 668 ? -26.432 10.922 19.035 1.00 95.44 668 ILE A N 1
ATOM 5597 C CA . ILE A 1 668 ? -26.565 11.349 17.636 1.00 95.44 668 ILE A CA 1
ATOM 5598 C C . ILE A 1 668 ? -27.736 10.653 16.944 1.00 95.44 668 ILE A C 1
ATOM 5600 O O . ILE A 1 668 ? -28.071 9.520 17.268 1.00 95.44 668 ILE A O 1
ATOM 5604 N N . LYS A 1 669 ? -28.399 11.340 16.010 1.00 94.88 669 LYS A N 1
ATOM 5605 C CA . LYS A 1 669 ? -29.502 10.765 15.230 1.00 94.88 669 LYS A CA 1
ATOM 5606 C C . LYS A 1 669 ? -28.949 9.844 14.137 1.00 94.88 669 LYS A C 1
ATOM 5608 O O . LYS A 1 669 ? -28.060 10.264 13.399 1.00 94.88 669 LYS A O 1
ATOM 5613 N N . LEU A 1 670 ? -29.497 8.636 13.983 1.00 92.12 670 LEU A N 1
ATOM 5614 C CA . LEU A 1 670 ? -29.031 7.651 12.990 1.00 92.12 670 LEU A CA 1
ATOM 5615 C C . LEU A 1 670 ? -29.075 8.178 11.552 1.00 92.12 670 LEU A C 1
ATOM 5617 O O . LEU A 1 670 ? -28.164 7.915 10.771 1.00 92.12 670 LEU A O 1
ATOM 5621 N N . GLN A 1 671 ? -30.073 9.009 11.245 1.00 87.75 671 GLN A N 1
ATOM 5622 C CA . GLN A 1 671 ? -30.236 9.675 9.950 1.00 87.75 671 GLN A CA 1
ATOM 5623 C C . GLN A 1 671 ? -28.971 10.426 9.486 1.00 87.75 671 GLN A C 1
ATOM 5625 O O . GLN A 1 671 ? -28.748 10.586 8.290 1.00 87.75 671 GLN A O 1
ATOM 5630 N N . TYR A 1 672 ? -28.120 10.891 10.410 1.00 84.44 672 TYR A N 1
ATOM 5631 C CA . TYR A 1 672 ? -26.861 11.538 10.042 1.00 84.44 672 TYR A CA 1
ATOM 5632 C C . TYR A 1 672 ? -25.885 10.565 9.363 1.00 84.44 672 TYR A C 1
ATOM 5634 O O . TYR A 1 672 ? -25.261 10.913 8.360 1.00 84.44 672 TYR A O 1
ATOM 5642 N N . PHE A 1 673 ? -25.802 9.326 9.855 1.00 83.12 673 PHE A N 1
ATOM 5643 C CA . PHE A 1 673 ? -24.991 8.294 9.215 1.00 83.12 673 PHE A CA 1
ATOM 5644 C C . PHE A 1 673 ? -25.550 7.936 7.837 1.00 83.12 673 PHE A C 1
ATOM 5646 O O . PHE A 1 673 ? -24.801 7.928 6.865 1.00 83.12 673 PHE A O 1
ATOM 5653 N N . GLU A 1 674 ? -26.866 7.746 7.736 1.00 75.25 674 GLU A N 1
ATOM 5654 C CA . GLU A 1 674 ? -27.563 7.392 6.488 1.00 75.25 674 GLU A CA 1
ATOM 5655 C C . GLU A 1 674 ? -27.424 8.437 5.376 1.00 75.25 674 GLU A C 1
ATOM 5657 O O . GLU A 1 674 ? -27.360 8.082 4.194 1.00 75.25 674 GLU A O 1
ATOM 5662 N N . ASN A 1 675 ? -27.382 9.715 5.751 1.00 67.62 675 ASN A N 1
ATOM 5663 C CA . ASN A 1 675 ? -27.336 10.820 4.801 1.00 67.62 675 ASN A CA 1
ATOM 5664 C C . ASN A 1 675 ? -25.913 11.228 4.411 1.00 67.62 675 ASN A C 1
ATOM 5666 O O . ASN A 1 675 ? -25.718 11.703 3.294 1.00 67.62 675 ASN A O 1
ATOM 5670 N N . PHE A 1 676 ? -24.937 11.099 5.317 1.00 64.19 676 PHE A N 1
ATOM 5671 C CA . PHE A 1 676 ? -23.655 11.795 5.155 1.00 64.19 676 PHE A CA 1
ATOM 5672 C C . PHE A 1 676 ? -22.414 10.940 5.370 1.00 64.19 676 PHE A C 1
ATOM 5674 O O . PHE A 1 676 ? -21.350 11.323 4.888 1.00 64.19 676 PHE A O 1
ATOM 5681 N N . LEU A 1 677 ? -22.515 9.816 6.083 1.00 69.00 677 LEU A N 1
ATOM 5682 C CA . LEU A 1 677 ? -21.330 9.038 6.437 1.00 69.00 677 LEU A CA 1
ATOM 5683 C C . LEU A 1 677 ? -21.326 7.630 5.854 1.00 69.00 677 LEU A C 1
ATOM 5685 O O . LEU A 1 677 ? -20.244 7.109 5.637 1.00 69.00 677 LEU A O 1
ATOM 5689 N N . PHE A 1 678 ? -22.459 6.987 5.589 1.00 75.38 678 PHE A N 1
ATOM 5690 C CA . PHE A 1 678 ? -22.434 5.634 5.037 1.00 75.38 678 PHE A CA 1
ATOM 5691 C C . PHE A 1 678 ? -21.927 5.606 3.592 1.00 75.38 678 PHE A C 1
ATOM 5693 O O . PHE A 1 678 ? -22.424 6.319 2.722 1.00 75.38 678 PHE A O 1
ATOM 5700 N N . ILE A 1 679 ? -20.901 4.781 3.367 1.00 63.28 679 ILE A N 1
ATOM 5701 C CA . ILE A 1 679 ? -20.159 4.687 2.099 1.00 63.28 679 ILE A CA 1
ATOM 5702 C C . ILE A 1 679 ? -20.801 3.655 1.171 1.00 63.28 679 ILE A C 1
ATOM 5704 O O . ILE A 1 679 ? -20.717 3.780 -0.048 1.00 63.28 679 ILE A O 1
ATOM 5708 N N . PHE A 1 680 ? -21.481 2.662 1.746 1.00 55.84 680 PHE A N 1
ATOM 5709 C CA . PHE A 1 680 ? -22.159 1.604 1.014 1.00 55.84 680 PHE A CA 1
ATOM 5710 C C . PHE A 1 680 ? -23.668 1.710 1.216 1.00 55.84 680 PHE A C 1
ATOM 5712 O O . PHE A 1 680 ? -24.165 1.799 2.328 1.00 55.84 680 PHE A O 1
ATOM 5719 N N . LYS A 1 681 ? -24.439 1.671 0.136 1.00 45.03 681 LYS A N 1
ATOM 5720 C CA . LYS A 1 681 ? -25.839 1.251 0.202 1.00 45.03 681 LYS A CA 1
ATOM 5721 C C . LYS A 1 681 ? -25.909 -0.009 -0.641 1.00 45.03 681 LYS A C 1
ATOM 5723 O O . LYS A 1 681 ? -25.868 0.080 -1.863 1.00 45.03 681 LYS A O 1
ATOM 5728 N N . LYS A 1 682 ? -25.904 -1.183 -0.005 1.00 38.72 682 LYS A N 1
ATOM 5729 C CA . LYS A 1 682 ? -26.359 -2.394 -0.694 1.00 38.72 682 LYS A CA 1
ATOM 5730 C C . LYS A 1 682 ? -27.854 -2.145 -0.931 1.00 38.72 682 LYS A C 1
ATOM 5732 O O . LYS A 1 682 ? -28.579 -1.981 0.048 1.00 38.72 682 LYS A O 1
ATOM 5737 N N . ASN A 1 683 ? -28.232 -1.916 -2.192 1.00 32.66 683 ASN A N 1
ATOM 5738 C CA . ASN A 1 683 ? -29.633 -1.721 -2.580 1.00 32.66 683 ASN A CA 1
ATOM 5739 C C . ASN A 1 683 ? -30.470 -2.935 -2.194 1.00 32.66 683 ASN A C 1
ATOM 5741 O O . ASN A 1 683 ? -29.938 -4.063 -2.338 1.00 32.66 683 ASN A O 1
#